Protein 4X3G (pdb70)

Foldseek 3Di:
DPADWADAPLVVQPDPDTHGPVVRVVQNLQDQSNWFFAQPDPPGGDTGHLVCRVVCCVPVVVVAEEDEDQKDKQKAAQPVPPDWDKDWHWYDPPNWIKIWIWTFVDDCTKIFTAIETSDHQVVQQQKKKKKWQDDVVDIDIDIDGHGYSSNHCPVVVVVSVGDMDGPVVQVRRDDPNITMIIMGMDGD/DDWDAAPLVVQPGDDIHDPVCNVVCNLQPQSFWFAQQDPDPPGRDTHHLVCNVVCCVPVVVVAEEDEDLKDKQKAAQPVDDDWDKDWHWYDDPNWIKIWIKIWHPPDPPWIKIFTAIETSDHQVQQQQKKKKKWQDADVDIDIDIDGHHYSSNHCVVCVVVSVGDMDIPVVQVRRDDPSMTIIIMHMDGD/DDDDDDDDPDD/DDDDDDDDDD

B-factor: mean 82.59, std 22.48, range [31.82, 173.92]

Secondary structure (DSSP, 8-state):
--SPEEE-TTTTTT---EEEHHHHHHHHHH-TTSPEEP--------EE-GGGHHHHHHHH-TT--EEESSEEEEEEE-TTSSS--EEEEEEEETTEEEEEEEEEE----EEEEEEEESS-HHHHTTEEEEEEEEETTEEEEEEEPPEETTT-SHHHHHTT-SEEEEHHHHHHHEETTEEEEEEEEEE-/---EE-TTTTTT---EE-HHHHHHHHTT-TTSPEEP-SSSSS---EE-GGGHHHHHHHT-TTS-EEE-SEEEEEE--TT-SSSEEEEEEEEETTEEEEEEEEEEEEETTEEEEEEEEEESS-HHHHTTEEEEEEEE-SSEEEEEEEPPEETTT-SHHHHHTT-SEEEEHHHHHHH-BTTBEEEEEEEEE-/---EEEEPPP-/--EEEEPPB-

CATH classification: 3.30.40.10 (+1 more: 2.60.210.10)

Sequence (399 aa):
ANSVLFPCKYASSGCEITLPHTEKADHEELCEFRPYSCPCPASCKWQGSLDAVMPHLMHQHKSITTLQGEDIVFLATDINLPGAVDWVMMQSCFGFHFMLVLEKQEKYQQFFAIVQLIGTRKQAENFAYRLELNNGHRRRLTWEATPRSIHEGIATAIMMNSDCLVFDTSIAQLFAENNGNLGINVTISMCSVLFPCKYASSGCEITLPHTEKADHEELCEFRPYSCPCPGASCKWQGSLDAVMPHLMHQHKSITTLQGEDIVFLATDINLPGAVDWVMMQSCFGFHFMLVLEKQEKYDGHQQFFAIVQLIGTRKQAENFAYRLELNNGHRRRLTWEATPRSIHEGIATAIMNSDCLVFDTSIAQLFAENGNLGINVTISMCPKPTCMVPPMPKPTCMVPPMP

InterPro domains:
  IPR001841 Zinc finger, RING-type [PS50089] (41-76)
  IPR004162 E3 ubiquitin-protein ligase SINA-like, animal [PTHR45877] (12-281)
  IPR008974 TRAF-like [G3DSA:2.60.210.10] (149-282)
  IPR013010 Zinc finger, SIAH-type [PS51081] (93-153)
  IPR013083 Zinc finger, RING/FYVE/PHD-type [G3DSA:3.30.40.10] (25-91)
  IPR013083 Zinc finger, RING/FYVE/PHD-type [G3DSA:3.30.40.10] (92-148)
  IPR018121 Seven-in-absentia protein, TRAF-like domain [PF03145] (182-278)
  IPR049548 E3 ubiquitin-protein ligase Sina-like, RING finger [PF21362] (41-75)

Nearest PDB structures (foldseek):
  4x3g-assembly1_A  TM=1.005E+00  e=6.622E-41  Homo sapiens
  4i7b-assembly1_A  TM=9.892E-01  e=3.734E-36  Homo sapiens
  4i7d-assembly1_A  TM=9.578E-01  e=7.011E-36  Homo sapiens
  4i7c-assembly1_A  TM=9.727E-01  e=2.204E-35  Homo sapiens
  4ca1-assembly1_A  TM=8.613E-01  e=9.336E-36  Homo sapiens

GO terms:
  GO:0061630 ubiquitin protein ligase activity (F, IDA)
  GO:0006511 ubiquitin-dependent protein catabolic process (P, IDA)
  GO:0008270 zinc ion binding (F, IDA)
  GO:0030877 beta-catenin destruction complex (C, IDA)
  GO:0061630 ubiquitin protein ligase activity (F, EXP)
  GO:0061630 ubiquitin protein ligase activity (F, IMP)
  GO:0043161 proteasome-mediated ubiquitin-dependent protein catabolic process (P, IMP)
  GO:0060070 canonical Wnt signaling pathway (P, IMP)
  GO:0005515 protein binding (F, IPI)
  GO:0005737 cytoplasm (C, TAS)
  GO:0009653 anatomical structure morphogenesis (P, TAS)
  GO:0006915 apoptotic process (P, TAS)
  GO:0007399 nervous system development (P, TAS)
  GO:0007411 axon guidance (P, TAS)
  GO:0004842 ubiquitin-protein transferase activity (F, TAS)
  GO:0005829 cytosol (C, TAS)
  GO:1990000 amyloid fibril formation (P, TAS)
  GO:0042802 identical protein binding (F, IPI)
  GO:0005654 nucleoplasm (C, IDA)
  GO:0043065 positive regulation of apoptotic process (P, IDA)

Organism: Homo sapiens (NCBI:txid9606)

Radius of gyration: 25.72 Å; Cα contacts (8 Å, |Δi|>4): 847; chains: 4; bounding box: 56×86×45 Å

Structure (mmCIF, N/CA/C/O backbone):
data_4X3G
#
_entry.id   4X3G
#
_cell.length_a   41.343
_cell.length_b   88.092
_cell.length_c   59.590
_cell.angle_alpha   90.000
_cell.angle_beta   103.240
_cell.angle_gamma   90.000
#
_symmetry.space_group_name_H-M   'P 1 21 1'
#
loop_
_entity.id
_entity.type
_entity.pdbx_description
1 polymer 'E3 ubiquitin-protein ligase SIAH1'
2 polymer 'Ubiquitin carboxyl-terminal hydrolase 19'
3 non-polymer 'ZINC ION'
4 water water
#
loop_
_atom_site.group_PDB
_atom_site.id
_atom_site.type_symbol
_atom_site.label_atom_id
_atom_site.label_alt_id
_atom_site.label_comp_id
_atom_site.label_asym_id
_atom_site.label_entity_id
_atom_site.label_seq_id
_atom_site.pdbx_PDB_ins_code
_atom_site.Cartn_x
_atom_site.Cartn_y
_atom_site.Cartn_z
_atom_site.occupancy
_atom_site.B_iso_or_equiv
_atom_site.auth_seq_id
_atom_site.auth_comp_id
_atom_site.auth_asym_id
_atom_site.auth_atom_id
_atom_site.pdbx_PDB_model_num
ATOM 1 N N . ALA A 1 2 ? 32.057 22.016 16.460 1.00 109.87 91 ALA A N 1
ATOM 2 C CA . ALA A 1 2 ? 33.152 22.909 16.830 1.00 113.00 91 ALA A CA 1
ATOM 3 C C . ALA A 1 2 ? 34.001 23.269 15.605 1.00 118.15 91 ALA A C 1
ATOM 4 O O . ALA A 1 2 ? 34.461 22.370 14.893 1.00 117.55 91 ALA A O 1
ATOM 6 N N . ASN A 1 3 ? 34.163 24.593 15.340 1.00 115.91 92 ASN A N 1
ATOM 7 C CA . ASN A 1 3 ? 34.914 25.207 14.225 1.00 117.28 92 ASN A CA 1
ATOM 8 C C . ASN A 1 3 ? 34.343 24.856 12.825 1.00 118.39 92 ASN A C 1
ATOM 9 O O . ASN A 1 3 ? 34.726 25.492 11.838 1.00 119.12 92 ASN A O 1
ATOM 11 N N . SER A 1 4 ? 33.420 23.876 12.748 1.00 111.60 93 SER A N 1
ATOM 12 C CA . SER A 1 4 ? 32.780 23.417 11.515 1.00 109.20 93 SER A CA 1
ATOM 13 C C . SER A 1 4 ? 31.647 24.351 11.074 1.00 110.93 93 SER A C 1
ATOM 14 O O . SER A 1 4 ? 30.904 24.869 11.912 1.00 109.60 93 SER A O 1
ATOM 17 N N . VAL A 1 5 ? 31.524 24.546 9.746 1.00 106.95 94 VAL A N 1
ATOM 18 C CA . VAL A 1 5 ? 30.514 25.382 9.083 1.00 105.67 94 VAL A CA 1
ATOM 19 C C . VAL A 1 5 ? 29.129 24.735 9.264 1.00 105.41 94 VAL A C 1
ATOM 20 O O . VAL A 1 5 ? 28.986 23.525 9.062 1.00 103.28 94 VAL A O 1
ATOM 24 N N . LEU A 1 6 ? 28.126 25.541 9.665 1.00 100.52 95 LEU A N 1
ATOM 25 C CA . LEU A 1 6 ? 26.756 25.076 9.896 1.00 97.21 95 LEU A CA 1
ATOM 26 C C . LEU A 1 6 ? 25.883 25.270 8.653 1.00 98.90 95 LEU A C 1
ATOM 27 O O . LEU A 1 6 ? 25.833 26.365 8.087 1.00 100.09 95 LEU A O 1
ATOM 32 N N . PHE A 1 7 ? 25.198 24.193 8.236 1.00 92.00 96 PHE A N 1
ATOM 33 C CA . PHE A 1 7 ? 24.311 24.170 7.073 1.00 90.42 96 PHE A CA 1
ATOM 34 C C . PHE A 1 7 ? 22.842 24.134 7.509 1.00 90.74 96 PHE A C 1
ATOM 35 O O . PHE A 1 7 ? 22.506 23.400 8.445 1.00 88.41 96 PHE A O 1
ATOM 43 N N . PRO A 1 8 ? 21.935 24.873 6.828 1.00 86.67 97 PRO A N 1
ATOM 44 C CA . PRO A 1 8 ? 20.511 24.795 7.205 1.00 84.80 97 PRO A CA 1
ATOM 45 C C . PRO A 1 8 ? 19.893 23.454 6.793 1.00 86.53 97 PRO A C 1
ATOM 46 O O . PRO A 1 8 ? 20.428 22.775 5.913 1.00 86.02 97 PRO A O 1
ATOM 50 N N . CYS A 1 9 ? 18.778 23.069 7.439 1.00 81.65 98 CYS A N 1
ATOM 51 C CA . CYS A 1 9 ? 18.048 21.828 7.161 1.00 79.62 98 CYS A CA 1
ATOM 52 C C . CYS A 1 9 ? 17.443 21.878 5.751 1.00 84.21 98 CYS A C 1
ATOM 53 O O . CYS A 1 9 ? 17.177 22.966 5.241 1.00 85.18 98 CYS A O 1
ATOM 56 N N . LYS A 1 10 ? 17.229 20.701 5.128 1.00 80.09 99 LYS A N 1
ATOM 57 C CA . LYS A 1 10 ? 16.624 20.579 3.793 1.00 80.31 99 LYS A CA 1
ATOM 58 C C . LYS A 1 10 ? 15.193 21.156 3.792 1.00 83.57 99 LYS A C 1
ATOM 59 O O . LYS A 1 10 ? 14.759 21.716 2.785 1.00 84.37 99 LYS A O 1
ATOM 62 N N . TYR A 1 11 ? 14.489 21.047 4.936 1.00 78.43 100 TYR A N 1
ATOM 63 C CA . TYR A 1 11 ? 13.113 21.507 5.111 1.00 77.77 100 TYR A CA 1
ATOM 64 C C . TYR A 1 11 ? 13.040 22.850 5.873 1.00 82.80 100 TYR A C 1
ATOM 65 O O . TYR A 1 11 ? 12.025 23.139 6.512 1.00 81.49 100 TYR A O 1
ATOM 74 N N . ALA A 1 12 ? 14.088 23.698 5.740 1.00 82.02 101 ALA A N 1
ATOM 75 C CA . ALA A 1 12 ? 14.145 25.032 6.357 1.00 84.02 101 ALA A CA 1
ATOM 76 C C . ALA A 1 12 ? 13.120 25.960 5.705 1.00 90.63 101 ALA A C 1
ATOM 77 O O . ALA A 1 12 ? 12.629 26.889 6.351 1.00 91.96 101 ALA A O 1
ATOM 79 N N . SER A 1 13 ? 12.784 25.679 4.430 1.00 87.35 102 SER A N 1
ATOM 80 C CA . SER A 1 13 ? 11.779 26.387 3.640 1.00 88.14 102 SER A CA 1
ATOM 81 C C . SER A 1 13 ? 10.368 26.072 4.163 1.00 90.01 102 SER A C 1
ATOM 82 O O . SER A 1 13 ? 9.463 26.891 4.001 1.00 90.34 102 SER A O 1
ATOM 85 N N . SER A 1 14 ? 10.192 24.887 4.787 1.00 84.44 103 SER A N 1
ATOM 86 C CA . SER A 1 14 ? 8.921 24.423 5.351 1.00 83.02 103 SER A CA 1
ATOM 87 C C . SER A 1 14 ? 8.724 24.877 6.812 1.00 87.39 103 SER A C 1
ATOM 88 O O . SER A 1 14 ? 7.622 24.734 7.345 1.00 86.53 103 SER A O 1
ATOM 91 N N . GLY A 1 15 ? 9.777 25.409 7.439 1.00 85.40 104 GLY A N 1
ATOM 92 C CA . GLY A 1 15 ? 9.711 25.915 8.807 1.00 85.91 104 GLY A CA 1
ATOM 93 C C . GLY A 1 15 ? 10.721 25.398 9.816 1.00 89.74 104 GLY A C 1
ATOM 94 O O . GLY A 1 15 ? 10.597 25.712 11.003 1.00 89.75 104 GLY A O 1
ATOM 95 N N . CYS A 1 16 ? 11.729 24.615 9.379 1.00 86.00 105 CYS A N 1
ATOM 96 C CA . CYS A 1 16 ? 12.751 24.103 10.298 1.00 85.38 105 CYS A CA 1
ATOM 97 C C . CYS A 1 16 ? 13.767 25.199 10.613 1.00 91.89 105 CYS A C 1
ATOM 98 O O . CYS A 1 16 ? 14.397 25.735 9.702 1.00 92.27 105 CYS A O 1
ATOM 101 N N . GLU A 1 17 ? 13.897 25.541 11.907 1.00 90.27 106 GLU A N 1
ATOM 102 C CA . GLU A 1 17 ? 14.786 26.594 12.412 1.00 92.75 106 GLU A CA 1
ATOM 103 C C . GLU A 1 17 ? 16.078 26.000 13.029 1.00 97.40 106 GLU A C 1
ATOM 104 O O . GLU A 1 17 ? 16.657 26.588 13.950 1.00 98.73 106 GLU A O 1
ATOM 110 N N . ILE A 1 18 ? 16.538 24.850 12.497 1.00 92.55 107 ILE A N 1
ATOM 111 C CA . ILE A 1 18 ? 17.735 24.162 12.982 1.00 92.42 107 ILE A CA 1
ATOM 112 C C . ILE A 1 18 ? 18.835 24.198 11.906 1.00 97.17 107 ILE A C 1
ATOM 113 O O . ILE A 1 18 ? 18.578 23.880 10.742 1.00 95.79 107 ILE A O 1
ATOM 118 N N . THR A 1 19 ? 20.057 24.597 12.312 1.00 95.65 108 THR A N 1
ATOM 119 C CA . THR A 1 19 ? 21.242 24.667 11.454 1.00 96.74 108 THR A CA 1
ATOM 120 C C . THR A 1 19 ? 22.304 23.695 12.024 1.00 100.53 108 THR A C 1
ATOM 121 O O . THR A 1 19 ? 22.639 23.773 13.207 1.00 100.71 108 THR A O 1
ATOM 125 N N . LEU A 1 20 ? 22.776 22.744 11.190 1.00 96.61 109 LEU A N 1
ATOM 126 C CA . LEU A 1 20 ? 23.719 21.693 11.595 1.00 96.54 109 LEU A CA 1
ATOM 127 C C . LEU A 1 20 ? 24.917 21.530 10.636 1.00 102.30 109 LEU A C 1
ATOM 128 O O . LEU A 1 20 ? 24.766 21.837 9.455 1.00 101.94 109 LEU A O 1
ATOM 133 N N . PRO A 1 21 ? 26.087 20.980 11.082 1.00 100.70 110 PRO A N 1
ATOM 134 C CA . PRO A 1 21 ? 27.211 20.781 10.140 1.00 102.26 110 PRO A CA 1
ATOM 135 C C . PRO A 1 21 ? 26.939 19.638 9.154 1.00 105.10 110 PRO A C 1
ATOM 136 O O . PRO A 1 21 ? 26.046 18.824 9.398 1.00 102.36 110 PRO A O 1
ATOM 140 N N . HIS A 1 22 ? 27.713 19.583 8.043 1.00 103.41 111 HIS A N 1
ATOM 141 C CA . HIS A 1 22 ? 27.581 18.620 6.937 1.00 102.79 111 HIS A CA 1
ATOM 142 C C . HIS A 1 22 ? 27.375 17.154 7.375 1.00 105.21 111 HIS A C 1
ATOM 143 O O . HIS A 1 22 ? 26.555 16.465 6.763 1.00 103.18 111 HIS A O 1
ATOM 150 N N . THR A 1 23 ? 28.090 16.692 8.425 1.00 102.40 112 THR A N 1
ATOM 151 C CA . THR A 1 23 ? 28.014 15.311 8.925 1.00 101.20 112 THR A CA 1
ATOM 152 C C . THR A 1 23 ? 26.682 15.028 9.656 1.00 102.97 112 THR A C 1
ATOM 153 O O . THR A 1 23 ? 26.015 14.040 9.334 1.00 101.01 112 THR A O 1
ATOM 157 N N . GLU A 1 24 ? 26.314 15.877 10.637 1.00 99.60 113 GLU A N 1
ATOM 158 C CA . GLU A 1 24 ? 25.108 15.742 11.464 1.00 97.54 113 GLU A CA 1
ATOM 159 C C . GLU A 1 24 ? 23.803 16.039 10.694 1.00 99.17 113 GLU A C 1
ATOM 160 O O . GLU A 1 24 ? 22.729 15.636 11.150 1.00 96.79 113 GLU A O 1
ATOM 166 N N . LYS A 1 25 ? 23.905 16.743 9.544 1.00 96.27 114 LYS A N 1
ATOM 167 C CA . LYS A 1 25 ? 22.811 17.178 8.667 1.00 95.01 114 LYS A CA 1
ATOM 168 C C . LYS A 1 25 ? 21.909 16.018 8.196 1.00 97.99 114 LYS A C 1
ATOM 169 O O . LYS A 1 25 ? 20.686 16.146 8.264 1.00 96.63 114 LYS A O 1
ATOM 175 N N . ALA A 1 26 ? 22.507 14.908 7.723 1.00 95.00 115 ALA A N 1
ATOM 176 C CA . ALA A 1 26 ? 21.793 13.741 7.199 1.00 93.65 115 ALA A CA 1
ATOM 177 C C . ALA A 1 26 ? 20.951 13.016 8.262 1.00 96.66 115 ALA A C 1
ATOM 178 O O . ALA A 1 26 ? 19.805 12.656 7.976 1.00 94.62 115 ALA A O 1
ATOM 180 N N . ASP A 1 27 ? 21.511 12.811 9.475 1.00 94.27 116 ASP A N 1
ATOM 181 C CA . ASP A 1 27 ? 20.862 12.109 10.590 1.00 92.86 116 ASP A CA 1
ATOM 182 C C . ASP A 1 27 ? 19.603 12.822 11.105 1.00 95.56 116 ASP A C 1
ATOM 183 O O . ASP A 1 27 ? 18.671 12.145 11.548 1.00 93.89 116 ASP A O 1
ATOM 188 N N . HIS A 1 28 ? 19.580 14.172 11.058 1.00 92.48 117 HIS A N 1
ATOM 189 C CA . HIS A 1 28 ? 18.442 14.966 11.527 1.00 91.47 117 HIS A CA 1
ATOM 190 C C . HIS A 1 28 ? 17.306 15.003 10.500 1.00 93.37 117 HIS A C 1
ATOM 191 O O . HIS A 1 28 ? 16.151 14.811 10.877 1.00 91.36 117 HIS A O 1
ATOM 198 N N . GLU A 1 29 ? 17.637 15.253 9.215 1.00 90.35 118 GLU A N 1
ATOM 199 C CA . GLU A 1 29 ? 16.695 15.356 8.090 1.00 89.56 118 GLU A CA 1
ATOM 200 C C . GLU A 1 29 ? 15.772 14.125 7.962 1.00 92.09 118 GLU A C 1
ATOM 201 O O . GLU A 1 29 ? 14.682 14.237 7.399 1.00 90.98 118 GLU A O 1
ATOM 207 N N . GLU A 1 30 ? 16.198 12.974 8.506 1.00 88.59 119 GLU A N 1
ATOM 208 C CA . GLU A 1 30 ? 15.428 11.732 8.511 1.00 87.37 119 GLU A CA 1
ATOM 209 C C . GLU A 1 30 ? 14.377 11.782 9.631 1.00 89.26 119 GLU A C 1
ATOM 210 O O . GLU A 1 30 ? 13.245 11.343 9.426 1.00 87.73 119 GLU A O 1
ATOM 216 N N . LEU A 1 31 ? 14.762 12.318 10.809 1.00 85.83 120 LEU A N 1
ATOM 217 C CA . LEU A 1 31 ? 13.921 12.436 12.007 1.00 84.63 120 LEU A CA 1
ATOM 218 C C . LEU A 1 31 ? 13.255 13.825 12.140 1.00 87.96 120 LEU A C 1
ATOM 219 O O . LEU A 1 31 ? 12.591 14.088 13.150 1.00 87.48 120 LEU A O 1
ATOM 224 N N . CYS A 1 32 ? 13.412 14.694 11.115 1.00 84.28 121 CYS A N 1
ATOM 225 C CA . CYS A 1 32 ? 12.883 16.063 11.083 1.00 84.34 121 CYS A CA 1
ATOM 226 C C . CYS A 1 32 ? 11.351 16.075 11.053 1.00 86.32 121 CYS A C 1
ATOM 227 O O . CYS A 1 32 ? 10.743 15.317 10.298 1.00 85.27 121 CYS A O 1
ATOM 230 N N . GLU A 1 33 ? 10.741 16.945 11.877 1.00 82.13 122 GLU A N 1
ATOM 231 C CA . GLU A 1 33 ? 9.287 17.095 11.985 1.00 81.20 122 GLU A CA 1
ATOM 232 C C . GLU A 1 33 ? 8.694 17.864 10.790 1.00 84.13 122 GLU A C 1
ATOM 233 O O . GLU A 1 33 ? 7.493 17.754 10.531 1.00 82.88 122 GLU A O 1
ATOM 239 N N . PHE A 1 34 ? 9.533 18.638 10.071 1.00 80.93 123 PHE A N 1
ATOM 240 C CA . PHE A 1 34 ? 9.120 19.455 8.927 1.00 81.31 123 PHE A CA 1
ATOM 241 C C . PHE A 1 34 ? 9.253 18.708 7.591 1.00 83.26 123 PHE A C 1
ATOM 242 O O . PHE A 1 34 ? 8.980 19.283 6.536 1.00 83.49 123 PHE A O 1
ATOM 250 N N . ARG A 1 35 ? 9.624 17.416 7.650 1.00 78.24 124 ARG A N 1
ATOM 251 C CA . ARG A 1 35 ? 9.770 16.530 6.495 1.00 77.76 124 ARG A CA 1
ATOM 252 C C . ARG A 1 35 ? 8.366 16.193 5.948 1.00 81.78 124 ARG A C 1
ATOM 253 O O . ARG A 1 35 ? 7.474 15.885 6.746 1.00 80.60 124 ARG A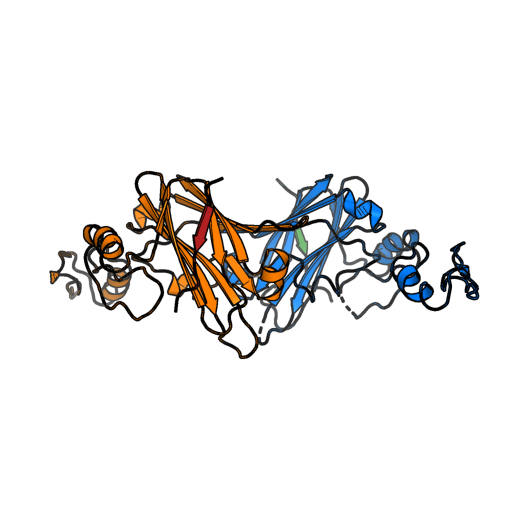 O 1
ATOM 261 N N . PRO A 1 36 ? 8.136 16.265 4.610 1.00 79.40 125 PRO A N 1
ATOM 262 C CA . PRO A 1 36 ? 6.793 15.965 4.082 1.00 78.92 125 PRO A CA 1
ATOM 263 C C . PRO A 1 36 ? 6.385 14.505 4.267 1.00 79.98 125 PRO A C 1
ATOM 264 O O . PRO A 1 36 ? 7.208 13.595 4.131 1.00 78.85 125 PRO A O 1
ATOM 268 N N . TYR A 1 37 ? 5.101 14.300 4.599 1.00 75.17 126 TYR A N 1
ATOM 269 C CA . TYR A 1 37 ? 4.488 12.991 4.810 1.00 73.35 126 TYR A CA 1
ATOM 270 C C . TYR A 1 37 ? 4.109 12.390 3.455 1.00 79.50 126 TYR A C 1
ATOM 271 O O . TYR A 1 37 ? 3.483 13.065 2.636 1.00 80.11 126 TYR A O 1
ATOM 280 N N . SER A 1 38 ? 4.512 11.133 3.211 1.00 76.98 127 SER A N 1
ATOM 281 C CA . SER A 1 38 ? 4.190 10.420 1.974 1.00 78.34 127 SER A CA 1
ATOM 282 C C . SER A 1 38 ? 2.791 9.783 2.105 1.00 83.37 127 SER A C 1
ATOM 283 O O . SER A 1 38 ? 2.226 9.776 3.206 1.00 82.01 127 SER A O 1
ATOM 286 N N . CYS A 1 39 ? 2.223 9.270 0.991 1.00 81.63 128 CYS A N 1
ATOM 287 C CA . CYS A 1 39 ? 0.909 8.624 1.027 1.00 81.58 128 CYS A CA 1
ATOM 288 C C . CYS A 1 39 ? 0.998 7.324 1.846 1.00 82.87 128 CYS A C 1
ATOM 289 O O . CYS A 1 39 ? 1.871 6.495 1.572 1.00 81.71 128 CYS A O 1
ATOM 292 N N . PRO A 1 40 ? 0.139 7.151 2.881 1.00 78.32 129 PRO A N 1
ATOM 293 C CA . PRO A 1 40 ? 0.239 5.945 3.720 1.00 76.82 129 PRO A CA 1
ATOM 294 C C . PRO A 1 40 ? -0.319 4.671 3.075 1.00 82.55 129 PRO A C 1
ATOM 295 O O . PRO A 1 40 ? -0.076 3.588 3.609 1.00 81.23 129 PRO A O 1
ATOM 299 N N . CYS A 1 41 ? -1.047 4.788 1.940 1.00 82.02 130 CYS A N 1
ATOM 300 C CA . CYS A 1 41 ? -1.649 3.657 1.227 1.00 83.48 130 CYS A CA 1
ATOM 301 C C . CYS A 1 41 ? -0.588 2.670 0.723 1.00 88.97 130 CYS A C 1
ATOM 302 O O . CYS A 1 41 ? 0.383 3.100 0.091 1.00 89.52 130 CYS A O 1
ATOM 305 N N . PRO A 1 42 ? -0.770 1.346 0.968 1.00 85.87 131 PRO A N 1
ATOM 306 C CA . PRO A 1 42 ? 0.234 0.363 0.511 1.00 90.73 131 PRO A CA 1
ATOM 307 C C . PRO A 1 42 ? 0.293 0.200 -1.013 1.00 128.41 131 PRO A C 1
ATOM 308 O O . PRO A 1 42 ? -0.532 0.743 -1.746 1.00 93.55 131 PRO A O 1
ATOM 312 N N . ALA A 1 44 ? 2.566 1.389 -4.013 1.00 96.09 133 ALA A N 1
ATOM 313 C CA . ALA A 1 44 ? 3.492 1.890 -5.029 1.00 97.67 133 ALA A CA 1
ATOM 314 C C . ALA A 1 44 ? 2.766 2.650 -6.157 1.00 103.10 133 ALA A C 1
ATOM 315 O O . ALA A 1 44 ? 3.415 3.383 -6.911 1.00 104.39 133 ALA A O 1
ATOM 317 N N . SER A 1 45 ? 1.428 2.479 -6.264 1.00 98.92 134 SER A N 1
ATOM 318 C CA . SER A 1 45 ? 0.579 3.126 -7.273 1.00 100.45 134 SER A CA 1
ATOM 319 C C . SER A 1 45 ? 0.478 4.646 -7.050 1.00 102.66 134 SER A C 1
ATOM 320 O O . SER A 1 45 ? 0.567 5.406 -8.017 1.00 104.32 134 SER A O 1
ATOM 323 N N . CYS A 1 46 ? 0.304 5.083 -5.782 1.00 95.79 135 CYS A N 1
ATOM 324 C CA . CYS A 1 46 ? 0.217 6.500 -5.413 1.00 94.43 135 CYS A CA 1
ATOM 325 C C . CYS A 1 46 ? 1.576 6.998 -4.908 1.00 94.67 135 CYS A C 1
ATOM 326 O O . CYS A 1 46 ? 2.190 6.351 -4.054 1.00 91.98 135 CYS A O 1
ATOM 329 N N . LYS A 1 47 ? 2.046 8.140 -5.450 1.00 90.97 136 LYS A N 1
ATOM 330 C CA . LYS A 1 47 ? 3.338 8.746 -5.090 1.00 89.24 136 LYS A CA 1
ATOM 331 C C . LYS A 1 47 ? 3.140 10.176 -4.524 1.00 90.48 136 LYS A C 1
ATOM 332 O O . LYS A 1 47 ? 4.032 11.025 -4.645 1.00 91.11 136 LYS A O 1
ATOM 337 N N . TRP A 1 48 ? 1.974 10.430 -3.902 1.00 83.84 137 TRP A N 1
ATOM 338 C CA . TRP A 1 48 ? 1.621 11.722 -3.310 1.00 82.65 137 TRP A CA 1
ATOM 339 C C . TRP A 1 48 ? 2.443 12.005 -2.044 1.00 83.66 137 TRP A C 1
ATOM 340 O O . TRP A 1 48 ? 2.777 11.087 -1.293 1.00 81.18 137 TRP A O 1
ATOM 351 N N . GLN A 1 49 ? 2.716 13.299 -1.805 1.00 80.58 138 GLN A N 1
ATOM 352 C CA . GLN A 1 49 ? 3.409 13.848 -0.640 1.00 79.00 138 GLN A CA 1
ATOM 353 C C . GLN A 1 49 ? 2.751 15.178 -0.227 1.00 83.36 138 GLN A C 1
ATOM 354 O O . GLN A 1 49 ? 2.115 15.839 -1.051 1.00 84.45 138 GLN A O 1
ATOM 360 N N . GLY A 1 50 ? 2.909 15.537 1.042 1.00 79.49 139 GLY A N 1
ATOM 361 C CA . GLY A 1 50 ? 2.371 16.759 1.633 1.00 80.25 139 GLY A CA 1
ATOM 362 C C . GLY A 1 50 ? 2.491 16.769 3.143 1.00 83.45 139 GLY A C 1
ATOM 363 O O . GLY A 1 50 ? 3.113 15.874 3.718 1.00 81.28 139 GLY A O 1
ATOM 364 N N . SER A 1 51 ? 1.895 17.774 3.803 1.00 81.67 140 SER A N 1
ATOM 365 C CA . SER A 1 51 ? 1.921 17.905 5.262 1.00 81.25 140 SER A CA 1
ATOM 366 C C . SER A 1 51 ? 0.986 16.872 5.920 1.00 85.18 140 SER A C 1
ATOM 367 O O . SER A 1 51 ? 0.168 16.267 5.223 1.00 85.79 140 SER A O 1
ATOM 370 N N . LEU A 1 52 ? 1.110 16.670 7.256 1.00 80.50 141 LEU A N 1
ATOM 371 C CA . LEU A 1 52 ? 0.281 15.733 8.035 1.00 79.25 141 LEU A CA 1
ATOM 372 C C . LEU A 1 52 ? -1.200 16.161 8.029 1.00 84.37 141 LEU A C 1
ATOM 373 O O . LEU A 1 52 ? -2.083 15.303 7.949 1.00 83.71 141 LEU A O 1
ATOM 378 N N . ASP A 1 53 ? -1.459 17.484 8.077 1.00 82.23 142 ASP A N 1
ATOM 379 C CA . ASP A 1 53 ? -2.801 18.085 8.060 1.00 83.26 142 ASP A CA 1
ATOM 380 C C . ASP A 1 53 ? -3.528 17.816 6.728 1.00 86.10 142 ASP A C 1
ATOM 381 O O . ASP A 1 53 ? -4.756 17.909 6.670 1.00 86.54 142 ASP A O 1
ATOM 386 N N . ALA A 1 54 ? -2.767 17.473 5.675 1.00 81.14 143 ALA A N 1
ATOM 387 C CA . ALA A 1 54 ? -3.283 17.187 4.339 1.00 81.45 143 ALA A CA 1
ATOM 388 C C . ALA A 1 54 ? -3.415 15.676 4.064 1.00 82.04 143 ALA A C 1
ATOM 389 O O . ALA A 1 54 ? -3.790 15.304 2.952 1.00 82.84 143 ALA A O 1
ATOM 391 N N . VAL A 1 55 ? -3.144 14.816 5.069 1.00 74.75 144 VAL A N 1
ATOM 392 C CA . VAL A 1 55 ? -3.211 13.358 4.917 1.00 72.51 144 VAL A CA 1
ATOM 393 C C . VAL A 1 55 ? -4.678 12.890 4.883 1.00 76.60 144 VAL A C 1
ATOM 394 O O . VAL A 1 55 ? -5.066 12.241 3.911 1.00 76.93 144 VAL A O 1
ATOM 398 N N . MET A 1 56 ? -5.486 13.219 5.913 1.00 73.10 145 MET A N 1
ATOM 399 C CA . MET A 1 56 ? -6.895 12.814 5.948 1.00 73.64 145 MET A CA 1
ATOM 400 C C . MET A 1 56 ? -7.674 13.340 4.719 1.00 79.87 145 MET A C 1
ATOM 401 O O . MET A 1 56 ? -8.313 12.503 4.075 1.00 80.02 145 MET A O 1
ATOM 406 N N . PRO A 1 57 ? -7.582 14.638 4.290 1.00 77.71 146 PRO A N 1
ATOM 407 C CA . PRO A 1 57 ? -8.304 15.051 3.072 1.00 79.10 146 PRO A CA 1
ATOM 408 C C . PRO A 1 57 ? -7.854 14.288 1.821 1.00 81.82 146 PRO A C 1
ATOM 409 O O . PRO A 1 57 ? -8.705 13.963 0.998 1.00 83.17 146 PRO A O 1
ATOM 413 N N . HIS A 1 58 ? -6.540 13.974 1.696 1.00 75.89 147 HIS A N 1
ATOM 414 C CA . HIS A 1 58 ? -5.972 13.233 0.558 1.00 75.52 147 HIS A CA 1
ATOM 415 C C . HIS A 1 58 ? -6.594 11.833 0.439 1.00 79.48 147 HIS A C 1
ATOM 416 O O . HIS A 1 58 ? -6.934 11.413 -0.667 1.00 80.33 147 HIS A O 1
ATOM 423 N N . LEU A 1 59 ? -6.762 11.134 1.578 1.00 74.89 148 LEU A N 1
ATOM 424 C CA . LEU A 1 59 ? -7.350 9.795 1.633 1.00 74.33 148 LEU A CA 1
ATOM 425 C C . LEU A 1 59 ? -8.844 9.832 1.317 1.00 81.29 148 LEU A C 1
ATOM 426 O O . LEU A 1 59 ? -9.347 8.913 0.677 1.00 81.11 148 LEU A O 1
ATOM 431 N N . MET A 1 60 ? -9.544 10.898 1.749 1.00 80.53 149 MET A N 1
ATOM 432 C CA . MET A 1 60 ? -10.978 11.089 1.520 1.00 83.36 149 MET A CA 1
ATOM 433 C C . MET A 1 60 ? -11.297 11.334 0.047 1.00 90.27 149 MET A C 1
ATOM 434 O O . MET A 1 60 ? -12.377 10.953 -0.412 1.00 91.61 149 MET A O 1
ATOM 439 N N . HIS A 1 61 ? -10.369 11.986 -0.680 1.00 87.68 150 HIS A N 1
ATOM 440 C CA . HIS A 1 61 ? -10.544 12.357 -2.083 1.00 90.41 150 HIS A CA 1
ATOM 441 C C . HIS A 1 61 ? -9.958 11.343 -3.072 1.00 93.23 150 HIS A C 1
ATOM 442 O O . HIS A 1 61 ? -10.670 10.932 -3.990 1.00 94.44 150 HIS A O 1
ATOM 449 N N . GLN A 1 62 ? -8.667 10.965 -2.909 1.00 87.03 151 GLN A N 1
ATOM 450 C CA . GLN A 1 62 ? -7.961 10.085 -3.853 1.00 86.79 151 GLN A CA 1
ATOM 451 C C . GLN A 1 62 ? -8.111 8.585 -3.571 1.00 89.77 151 GLN A C 1
ATOM 452 O O . GLN A 1 62 ? -7.756 7.775 -4.434 1.00 90.12 151 GLN A O 1
ATOM 458 N N . HIS A 1 63 ? -8.616 8.214 -2.381 1.00 84.95 152 HIS A N 1
ATOM 459 C CA . HIS A 1 63 ? -8.788 6.814 -1.967 1.00 83.73 152 HIS A CA 1
ATOM 460 C C . HIS A 1 63 ? -10.142 6.640 -1.256 1.00 88.41 152 HIS A C 1
ATOM 461 O O . HIS A 1 63 ? -10.195 6.171 -0.116 1.00 86.48 152 HIS A O 1
ATOM 468 N N . LYS A 1 64 ? -11.234 7.031 -1.943 1.00 87.51 153 LYS A N 1
ATOM 469 C CA . LYS A 1 64 ? -12.618 6.980 -1.454 1.00 88.12 153 LYS A CA 1
ATOM 470 C C . LYS A 1 64 ? -13.073 5.561 -1.061 1.00 90.58 153 LYS A C 1
ATOM 471 O O . LYS A 1 64 ? -13.940 5.420 -0.199 1.00 89.83 153 LYS A O 1
ATOM 473 N N . SER A 1 65 ? -12.485 4.524 -1.695 1.00 86.55 154 SER A N 1
ATOM 474 C CA . SER A 1 65 ? -12.784 3.106 -1.474 1.00 85.58 154 SER A CA 1
ATOM 475 C C . SER A 1 65 ? -12.354 2.609 -0.070 1.00 86.24 154 SER A C 1
ATOM 476 O O . SER A 1 65 ? -12.850 1.571 0.378 1.00 84.61 154 SER A O 1
ATOM 479 N N . ILE A 1 66 ? -11.455 3.347 0.622 1.00 81.45 155 ILE A N 1
ATOM 480 C CA . ILE A 1 66 ? -11.008 2.992 1.975 1.00 78.91 155 ILE A CA 1
ATOM 481 C C . ILE A 1 66 ? -12.102 3.412 2.964 1.00 83.86 155 ILE A C 1
ATOM 482 O O . ILE A 1 66 ? -12.460 4.592 3.032 1.00 84.60 155 ILE A O 1
ATOM 487 N N . THR A 1 67 ? -12.637 2.430 3.710 1.00 79.71 156 THR A N 1
ATOM 488 C CA . THR A 1 67 ? -13.714 2.640 4.676 1.00 79.79 156 THR A CA 1
ATOM 489 C C . THR A 1 67 ? -13.147 2.827 6.083 1.00 80.75 156 THR A C 1
ATOM 490 O O . THR A 1 67 ? -12.088 2.277 6.404 1.00 78.36 156 THR A O 1
ATOM 494 N N . THR A 1 68 ? -13.856 3.611 6.918 1.00 76.99 157 THR A N 1
ATOM 495 C CA . THR A 1 68 ? -13.448 3.892 8.292 1.00 74.97 157 THR A CA 1
ATOM 496 C C . THR A 1 68 ? -14.479 3.324 9.267 1.00 78.74 157 THR A C 1
ATOM 497 O O . THR A 1 68 ? -15.678 3.610 9.152 1.00 80.40 157 THR A O 1
ATOM 501 N N . LEU A 1 69 ? -13.997 2.510 10.221 1.00 72.76 158 LEU A N 1
ATOM 502 C CA . LEU A 1 69 ? -14.818 1.905 11.262 1.00 72.75 158 LEU A CA 1
ATOM 503 C C . LEU A 1 69 ? -14.582 2.616 12.585 1.00 75.58 158 LEU A C 1
ATOM 504 O O . LEU A 1 69 ? -13.436 2.934 12.916 1.00 73.27 158 LEU A O 1
ATOM 509 N N . GLN A 1 70 ? -15.664 2.851 13.344 1.00 73.88 159 GLN A N 1
ATOM 510 C CA . GLN A 1 70 ? -15.604 3.483 14.663 1.00 73.86 159 GLN A CA 1
ATOM 511 C C . GLN A 1 70 ? -15.509 2.396 15.733 1.00 76.42 159 GLN A C 1
ATOM 512 O O . GLN A 1 70 ? -16.316 1.462 15.738 1.00 76.81 159 GLN A O 1
ATOM 518 N N . GLY A 1 71 ? -14.523 2.522 16.616 1.00 71.28 160 GLY A N 1
ATOM 519 C CA . GLY A 1 71 ? -14.309 1.575 17.704 1.00 70.47 160 GLY A CA 1
ATOM 520 C C . GLY A 1 71 ? -12.862 1.185 17.915 1.00 72.53 160 GLY A C 1
ATOM 521 O O . GLY A 1 71 ? -12.106 1.040 16.948 1.00 71.03 160 GLY A O 1
ATOM 522 N N . GLU A 1 72 ? -12.471 1.007 19.192 1.00 68.96 161 GLU A N 1
ATOM 523 C CA . GLU A 1 72 ? -11.109 0.623 19.578 1.00 66.91 161 GLU A CA 1
ATOM 524 C C . GLU A 1 72 ? -10.880 -0.880 19.361 1.00 69.53 161 GLU A C 1
ATOM 525 O O . GLU A 1 72 ? -9.735 -1.294 19.185 1.00 67.55 161 GLU A O 1
ATOM 531 N N . ASP A 1 73 ? -11.964 -1.680 19.329 1.00 67.12 162 ASP A N 1
ATOM 532 C CA . ASP A 1 73 ? -11.896 -3.121 19.084 1.00 66.13 162 ASP A CA 1
ATOM 533 C C . ASP A 1 73 ? -12.837 -3.485 17.924 1.00 69.17 162 ASP A C 1
ATOM 534 O O . ASP A 1 73 ? -14.066 -3.469 18.082 1.00 69.77 162 ASP A O 1
ATOM 539 N N . ILE A 1 74 ? -12.247 -3.751 16.737 1.00 63.48 163 ILE A N 1
ATOM 540 C CA . ILE A 1 74 ? -12.990 -4.075 15.508 1.00 63.58 163 ILE A CA 1
ATOM 541 C C . ILE A 1 74 ? -12.515 -5.413 14.898 1.00 67.64 163 ILE A C 1
ATOM 542 O O . ILE A 1 74 ? -11.582 -6.037 15.410 1.00 65.22 163 ILE A O 1
ATOM 547 N N . VAL A 1 75 ? -13.155 -5.826 13.781 1.00 66.39 164 VAL A N 1
ATOM 548 C CA . VAL A 1 75 ? -12.819 -7.037 13.030 1.00 66.32 164 VAL A CA 1
ATOM 549 C C . VAL A 1 75 ? -12.515 -6.641 11.583 1.00 71.11 164 VAL A C 1
ATOM 550 O O . VAL A 1 75 ? -13.378 -6.089 10.893 1.00 71.53 164 VAL A O 1
ATOM 554 N N . PHE A 1 76 ? -11.272 -6.906 11.146 1.00 67.63 165 PHE A N 1
ATOM 555 C CA . PHE A 1 76 ? -10.782 -6.646 9.795 1.00 67.86 165 PHE A CA 1
ATOM 556 C C . PHE A 1 76 ? -10.950 -7.973 9.040 1.00 71.55 165 PHE A C 1
ATOM 557 O O . PHE A 1 76 ? -10.112 -8.871 9.161 1.00 70.12 165 PHE A O 1
ATOM 565 N N . LEU A 1 77 ? -12.065 -8.112 8.304 1.00 69.07 166 LEU A N 1
ATOM 566 C CA . LEU A 1 77 ? -12.347 -9.327 7.543 1.00 69.35 166 LEU A CA 1
ATOM 567 C C . LEU A 1 77 ? -11.869 -9.134 6.095 1.00 72.00 166 LEU A C 1
ATOM 568 O O . LEU A 1 77 ? -12.585 -8.566 5.268 1.00 72.93 166 LEU A O 1
ATOM 573 N N . ALA A 1 78 ? -10.622 -9.563 5.821 1.00 66.38 167 ALA A N 1
ATOM 574 C CA . ALA A 1 78 ? -9.993 -9.462 4.504 1.00 66.31 167 ALA A CA 1
ATOM 575 C C . ALA A 1 78 ? -10.498 -10.606 3.620 1.00 70.88 167 ALA A C 1
ATOM 576 O O . ALA A 1 78 ? -10.266 -11.780 3.917 1.00 69.85 167 ALA A O 1
ATOM 578 N N . THR A 1 79 ? -11.240 -10.255 2.563 1.00 69.44 168 THR A N 1
ATOM 579 C CA . THR A 1 79 ? -11.871 -11.225 1.668 1.00 71.36 168 THR A CA 1
ATOM 580 C C . THR A 1 79 ? -10.964 -11.611 0.505 1.00 75.88 168 THR A C 1
ATOM 581 O O . THR A 1 79 ? -10.164 -10.792 0.051 1.00 74.76 168 THR A O 1
ATOM 585 N N . ASP A 1 80 ? -11.117 -12.868 0.023 1.00 74.75 169 ASP A N 1
ATOM 586 C CA . ASP A 1 80 ? -10.384 -13.502 -1.087 1.00 76.76 169 ASP A CA 1
ATOM 587 C C . ASP A 1 80 ? -8.874 -13.528 -0.810 1.00 79.99 169 ASP A C 1
ATOM 588 O O . ASP A 1 80 ? -8.092 -12.925 -1.547 1.00 79.48 169 ASP A O 1
ATOM 593 N N . ILE A 1 81 ? -8.475 -14.226 0.266 1.00 76.42 170 ILE A N 1
ATOM 594 C CA . ILE A 1 81 ? -7.070 -14.333 0.675 1.00 75.35 170 ILE A CA 1
ATOM 595 C C . ILE A 1 81 ? -6.309 -15.357 -0.200 1.00 82.15 170 ILE A C 1
ATOM 596 O O . ILE A 1 81 ? -5.084 -15.284 -0.284 1.00 81.16 170 ILE A O 1
ATOM 601 N N . ASN A 1 82 ? -7.036 -16.282 -0.858 1.00 81.99 171 ASN A N 1
ATOM 602 C CA . ASN A 1 82 ? -6.473 -17.311 -1.741 1.00 84.37 171 ASN A CA 1
ATOM 603 C C . ASN A 1 82 ? -6.383 -16.833 -3.204 1.00 91.27 171 ASN A C 1
ATOM 604 O O . ASN A 1 82 ? -5.858 -17.565 -4.048 1.00 92.90 171 ASN A O 1
ATOM 609 N N . LEU A 1 83 ? -6.881 -15.607 -3.493 1.00 88.75 172 LEU A N 1
ATOM 610 C CA . LEU A 1 83 ? -6.906 -14.979 -4.823 1.00 91.79 172 LEU A CA 1
ATOM 611 C C . LEU A 1 83 ? -5.514 -14.992 -5.485 1.00 97.97 172 LEU A C 1
ATOM 612 O O . LEU A 1 83 ? -4.530 -14.698 -4.802 1.00 95.83 172 LEU A O 1
ATOM 617 N N . PRO A 1 84 ? -5.402 -15.365 -6.787 1.00 98.62 173 PRO A N 1
ATOM 618 C CA . PRO A 1 84 ? -4.070 -15.445 -7.421 1.00 99.76 173 PRO A CA 1
ATOM 619 C C . PRO A 1 84 ? -3.312 -14.115 -7.472 1.00 103.21 173 PRO A C 1
ATOM 620 O O . PRO A 1 84 ? -3.865 -13.088 -7.878 1.00 103.12 173 PRO A O 1
ATOM 624 N N . GLY A 1 85 ? -2.052 -14.164 -7.037 1.00 98.74 174 GLY A N 1
ATOM 625 C CA . GLY A 1 85 ? -1.144 -13.023 -7.027 1.00 97.39 174 GLY A CA 1
ATOM 626 C C . GLY A 1 85 ? -0.954 -12.349 -5.685 1.00 97.68 174 GLY A C 1
ATOM 627 O O . GLY A 1 85 ? -1.607 -12.707 -4.698 1.00 95.92 174 GLY A O 1
ATOM 628 N N . ALA A 1 86 ? -0.048 -11.353 -5.657 1.00 92.54 175 ALA A N 1
ATOM 629 C CA . ALA A 1 86 ? 0.298 -10.552 -4.483 1.00 88.69 175 ALA A CA 1
ATOM 630 C C . ALA A 1 86 ? -0.673 -9.368 -4.359 1.00 90.22 175 ALA A C 1
ATOM 631 O O . ALA A 1 86 ? -0.682 -8.494 -5.229 1.00 91.28 175 ALA A O 1
ATOM 633 N N . VAL A 1 87 ? -1.509 -9.351 -3.298 1.00 83.51 176 VAL A N 1
ATOM 634 C CA . VAL A 1 87 ? -2.504 -8.284 -3.117 1.00 82.23 176 VAL A CA 1
ATOM 635 C C . VAL A 1 87 ? -2.342 -7.526 -1.778 1.00 80.58 176 VAL A C 1
ATOM 636 O O . VAL A 1 87 ? -1.493 -7.866 -0.951 1.00 78.18 176 VAL A O 1
ATOM 640 N N . ASP A 1 88 ? -3.146 -6.459 -1.609 1.00 75.26 177 ASP A N 1
ATOM 641 C CA . ASP A 1 88 ? -3.162 -5.594 -0.435 1.00 72.06 177 ASP A CA 1
ATOM 642 C C . ASP A 1 88 ? -4.588 -5.338 0.025 1.00 73.64 177 ASP A C 1
ATOM 643 O O . ASP A 1 88 ? -5.498 -5.236 -0.796 1.00 74.59 177 ASP A O 1
ATOM 648 N N . TRP A 1 89 ? -4.767 -5.236 1.347 1.00 67.43 178 TRP A N 1
ATOM 649 C CA . TRP A 1 89 ? -6.030 -4.945 2.020 1.00 66.47 178 TRP A CA 1
ATOM 650 C C . TRP A 1 89 ? -5.770 -3.780 2.959 1.00 70.05 178 TRP A C 1
ATOM 651 O O . TRP A 1 89 ? -4.804 -3.815 3.723 1.00 68.42 178 TRP A O 1
ATOM 662 N N . VAL A 1 90 ? -6.604 -2.736 2.881 1.00 68.15 179 VAL A N 1
ATOM 663 C CA . VAL A 1 90 ? -6.453 -1.544 3.712 1.00 67.09 179 VAL A CA 1
ATOM 664 C C . VAL A 1 90 ? -7.831 -0.980 4.135 1.00 71.76 179 VAL A C 1
ATOM 665 O O . VAL A 1 90 ? -8.805 -1.038 3.380 1.00 73.04 179 VAL A O 1
ATOM 669 N N . MET A 1 91 ? -7.882 -0.469 5.373 1.00 66.85 180 MET A N 1
ATOM 670 C CA . MET A 1 91 ? -9.029 0.171 6.011 1.00 67.32 180 MET A CA 1
ATOM 671 C C . MET A 1 91 ? -8.513 1.106 7.116 1.00 69.35 180 MET A C 1
ATOM 672 O O . MET A 1 91 ? -7.316 1.092 7.422 1.00 67.49 180 MET A O 1
ATOM 677 N N . MET A 1 92 ? -9.400 1.915 7.705 1.00 66.25 181 MET A N 1
ATOM 678 C CA . MET A 1 92 ? -8.988 2.809 8.775 1.00 65.43 181 MET A CA 1
ATOM 679 C C . MET A 1 92 ? -9.805 2.593 10.035 1.00 67.16 181 MET A C 1
ATOM 680 O O . MET A 1 92 ? -10.965 2.179 9.980 1.00 67.34 181 MET A O 1
ATOM 685 N N . GLN A 1 93 ? -9.162 2.838 11.177 1.00 61.41 182 GLN A N 1
ATOM 686 C CA . GLN A 1 93 ? -9.763 2.688 12.488 1.00 60.71 182 GLN A CA 1
ATOM 687 C C . GLN A 1 93 ? -9.749 4.034 13.201 1.00 65.18 182 GLN A C 1
ATOM 688 O O . GLN A 1 93 ? -8.695 4.662 13.359 1.00 62.69 182 GLN A O 1
ATOM 694 N N . SER A 1 94 ? -10.947 4.484 13.586 1.00 64.70 183 SER A N 1
ATOM 695 C CA . SER A 1 94 ? -11.166 5.744 14.278 1.00 65.77 183 SER A CA 1
ATOM 696 C C . SER A 1 94 ? -11.474 5.470 15.744 1.00 70.02 183 SER A C 1
ATOM 697 O O . SER A 1 94 ? -12.530 4.913 16.068 1.00 70.62 183 SER A O 1
ATOM 700 N N . CYS A 1 95 ? -10.511 5.814 16.620 1.00 65.53 184 CYS A N 1
ATOM 701 C CA . CYS A 1 95 ? -10.597 5.683 18.080 1.00 65.38 184 CYS A CA 1
ATOM 702 C C . CYS A 1 95 ? -9.571 6.599 18.757 1.00 68.85 184 CYS A C 1
ATOM 703 O O . CYS A 1 95 ? -8.552 6.946 18.159 1.00 67.36 184 CYS A O 1
ATOM 706 N N . PHE A 1 96 ? -9.884 7.020 19.994 1.00 67.10 185 PHE A N 1
ATOM 707 C CA . PHE A 1 96 ? -9.102 7.904 20.871 1.00 67.36 185 PHE A CA 1
ATOM 708 C C . PHE A 1 96 ? -8.861 9.294 20.248 1.00 71.73 185 PHE A C 1
ATOM 709 O O . PHE A 1 96 ? -7.995 10.031 20.719 1.00 71.69 185 PHE A O 1
ATOM 717 N N . GLY A 1 97 ? -9.697 9.660 19.271 1.00 69.05 186 GLY A N 1
ATOM 718 C CA . GLY A 1 97 ? -9.643 10.936 18.563 1.00 69.67 186 GLY A CA 1
ATOM 719 C C . GLY A 1 97 ? -8.589 10.967 17.477 1.00 72.93 186 GLY A C 1
ATOM 720 O O . GLY A 1 97 ? -8.194 12.043 17.019 1.00 73.73 186 GLY A O 1
ATOM 721 N N . PHE A 1 98 ? -8.131 9.776 17.055 1.00 67.67 187 PHE A N 1
ATOM 722 C CA . PHE A 1 98 ? -7.101 9.596 16.036 1.00 65.79 187 PHE A CA 1
ATOM 723 C C . PHE A 1 98 ? -7.516 8.569 14.990 1.00 68.96 187 PHE A C 1
ATOM 724 O O . PHE A 1 98 ? -8.407 7.753 15.229 1.00 68.38 187 PHE A O 1
ATOM 732 N N . HIS A 1 99 ? -6.838 8.599 13.840 1.00 65.99 188 HIS A N 1
ATOM 733 C CA . HIS A 1 99 ? -7.067 7.671 12.739 1.00 65.96 188 HIS A CA 1
ATOM 734 C C . HIS A 1 99 ? -5.861 6.755 12.563 1.00 68.96 188 HIS A C 1
ATOM 735 O O . HIS A 1 99 ? -4.714 7.210 12.590 1.00 68.35 188 HIS A O 1
ATOM 742 N N . PHE A 1 100 ? -6.134 5.458 12.416 1.00 64.87 189 PHE A N 1
ATOM 743 C CA . PHE A 1 100 ? -5.116 4.427 12.258 1.00 63.49 189 PHE A CA 1
ATOM 744 C C . PHE A 1 100 ? -5.308 3.709 10.934 1.00 68.18 189 PHE A C 1
ATOM 745 O O . PHE A 1 100 ? -6.442 3.421 10.553 1.00 68.94 189 PHE A O 1
ATOM 753 N N . MET A 1 101 ? -4.206 3.421 10.232 1.00 64.25 190 MET A N 1
ATOM 754 C CA . MET A 1 101 ? -4.266 2.690 8.973 1.00 64.47 190 MET A CA 1
ATOM 755 C C . MET A 1 101 ? -3.932 1.230 9.251 1.00 65.93 190 MET A C 1
ATOM 756 O O . MET A 1 101 ? -2.870 0.939 9.798 1.00 64.19 190 MET A O 1
ATOM 761 N N . LEU A 1 102 ? -4.865 0.326 8.919 1.00 63.00 191 LEU A N 1
ATOM 762 C CA . LEU A 1 102 ? -4.715 -1.120 9.105 1.00 62.22 191 LEU A CA 1
ATOM 763 C C . LEU A 1 102 ? -4.394 -1.722 7.734 1.00 65.83 191 LEU A C 1
ATOM 764 O O . LEU A 1 102 ? -5.155 -1.520 6.787 1.00 66.41 191 LEU A O 1
ATOM 769 N N . VAL A 1 103 ? -3.247 -2.407 7.604 1.00 61.70 192 VAL A N 1
ATOM 770 C CA . VAL A 1 103 ? -2.812 -2.934 6.304 1.00 62.37 192 VAL A CA 1
ATOM 771 C C . VAL A 1 103 ? -2.472 -4.433 6.360 1.00 66.95 192 VAL A C 1
ATOM 772 O O . VAL A 1 103 ? -1.688 -4.849 7.208 1.00 65.71 192 VAL A O 1
ATOM 776 N N . LEU A 1 104 ? -3.024 -5.223 5.416 1.00 65.68 193 LEU A N 1
ATOM 777 C CA . LEU A 1 104 ? -2.687 -6.635 5.226 1.00 66.23 193 LEU A CA 1
ATOM 778 C C . LEU A 1 104 ? -2.041 -6.754 3.840 1.00 73.21 193 LEU A C 1
ATOM 779 O O . LEU A 1 104 ? -2.690 -6.475 2.831 1.00 74.20 193 LEU A O 1
ATOM 784 N N . GLU A 1 105 ? -0.747 -7.117 3.811 1.00 70.38 194 GLU A N 1
ATOM 785 C CA . GLU A 1 105 ? 0.051 -7.233 2.595 1.00 71.74 194 GLU A CA 1
ATOM 786 C C . GLU A 1 105 ? 0.409 -8.680 2.279 1.00 75.35 194 GLU A C 1
ATOM 787 O O . GLU A 1 105 ? 1.005 -9.371 3.109 1.00 74.25 194 GLU A O 1
ATOM 793 N N . LYS A 1 106 ? 0.054 -9.129 1.071 1.00 72.81 195 LYS A N 1
ATOM 794 C CA . LYS A 1 106 ? 0.350 -10.472 0.585 1.00 73.73 195 LYS A CA 1
ATOM 795 C C . LYS A 1 106 ? 1.538 -10.356 -0.368 1.00 78.86 195 LYS A C 1
ATOM 796 O O . LYS A 1 106 ? 1.453 -9.637 -1.367 1.00 79.55 195 LYS A O 1
ATOM 802 N N . GLN A 1 107 ? 2.666 -11.003 -0.021 1.00 75.31 196 GLN A N 1
ATOM 803 C CA . GLN A 1 107 ? 3.890 -10.965 -0.827 1.00 76.62 196 GLN A CA 1
ATOM 804 C C . GLN A 1 107 ? 4.272 -12.350 -1.323 1.00 83.95 196 GLN A C 1
ATOM 805 O O . GLN A 1 107 ? 4.086 -13.336 -0.605 1.00 83.28 196 GLN A O 1
ATOM 811 N N . GLU A 1 108 ? 4.803 -12.421 -2.559 1.00 84.05 197 GLU A N 1
ATOM 812 C CA . GLU A 1 108 ? 5.237 -13.666 -3.198 1.00 86.79 197 GLU A CA 1
ATOM 813 C C . GLU A 1 108 ? 6.439 -14.243 -2.450 1.00 90.76 197 GLU A C 1
ATOM 814 O O . GLU A 1 108 ? 7.449 -13.555 -2.271 1.00 90.28 197 GLU A O 1
ATOM 820 N N . LYS A 1 109 ? 6.301 -15.489 -1.973 1.00 87.40 198 LYS A N 1
ATOM 821 C CA . LYS A 1 109 ? 7.327 -16.188 -1.200 1.00 86.93 198 LYS A CA 1
ATOM 822 C C . LYS A 1 109 ? 7.984 -17.298 -2.033 1.00 93.29 198 LYS A C 1
ATOM 823 O O . LYS A 1 109 ? 7.369 -17.808 -2.972 1.00 95.22 198 LYS A O 1
ATOM 829 N N . TYR A 1 110 ? 9.232 -17.663 -1.677 1.00 89.47 199 TYR A N 1
ATOM 830 C CA . TYR A 1 110 ? 10.032 -18.707 -2.317 1.00 110.67 199 TYR A CA 1
ATOM 831 C C . TYR A 1 110 ? 9.435 -20.090 -2.064 1.00 139.03 199 TYR A C 1
ATOM 832 O O . TYR A 1 110 ? 8.478 -20.484 -2.727 1.00 103.36 199 TYR A O 1
ATOM 834 N N . GLN A 1 114 ? 3.041 -18.338 -0.390 1.00 81.29 203 GLN A N 1
ATOM 835 C CA . GLN A 1 114 ? 2.957 -16.885 -0.225 1.00 79.06 203 GLN A CA 1
ATOM 836 C C . GLN A 1 114 ? 3.009 -16.481 1.262 1.00 79.17 203 GLN A C 1
ATOM 837 O O . GLN A 1 114 ? 2.685 -17.287 2.139 1.00 78.08 203 GLN A O 1
ATOM 843 N N . GLN A 1 115 ? 3.444 -15.239 1.538 1.00 73.30 204 GLN A N 1
ATOM 844 C CA . GLN A 1 115 ? 3.573 -14.722 2.903 1.00 69.96 204 GLN A CA 1
ATOM 845 C C . GLN A 1 115 ? 2.686 -13.497 3.124 1.00 69.79 204 GLN A C 1
ATOM 846 O O . GLN A 1 115 ? 2.456 -12.721 2.198 1.00 70.45 204 GLN A O 1
ATOM 852 N N . PHE A 1 116 ? 2.201 -13.333 4.360 1.00 62.88 205 PHE A N 1
ATOM 853 C CA . PHE A 1 116 ? 1.323 -12.242 4.790 1.00 60.82 205 PHE A CA 1
ATOM 854 C C . PHE A 1 116 ? 1.973 -11.366 5.866 1.00 62.17 205 PHE A C 1
ATOM 855 O O . PHE A 1 116 ? 2.687 -11.867 6.740 1.00 60.11 205 PHE A O 1
ATOM 863 N N . PHE A 1 117 ? 1.695 -10.054 5.799 1.00 58.34 206 PHE A N 1
ATOM 864 C CA . PHE A 1 117 ? 2.204 -9.048 6.729 1.00 56.56 206 PHE A CA 1
ATOM 865 C C . PHE A 1 117 ? 1.066 -8.122 7.148 1.00 59.96 206 PHE A C 1
ATOM 866 O O . PHE A 1 117 ? 0.467 -7.459 6.299 1.00 60.65 206 PHE A O 1
ATOM 874 N N . ALA A 1 118 ? 0.745 -8.104 8.447 1.00 55.99 207 ALA A N 1
ATOM 875 C CA . ALA A 1 118 ? -0.314 -7.253 8.999 1.00 55.24 207 ALA A CA 1
ATOM 876 C C . ALA A 1 118 ? 0.304 -6.270 9.981 1.00 57.85 207 ALA A C 1
ATOM 877 O O . ALA A 1 118 ? 1.064 -6.677 10.863 1.00 56.90 207 ALA A O 1
ATOM 879 N N . ILE A 1 119 ? 0.013 -4.969 9.799 1.00 54.25 208 ILE A N 1
ATOM 880 C CA . ILE A 1 119 ? 0.578 -3.879 10.609 1.00 53.19 208 ILE A CA 1
ATOM 881 C C . ILE A 1 119 ? -0.402 -2.691 10.720 1.00 57.31 208 ILE A C 1
ATOM 882 O O . ILE A 1 119 ? -1.271 -2.506 9.866 1.00 57.41 208 ILE A O 1
ATOM 887 N N . VAL A 1 120 ? -0.224 -1.885 11.774 1.00 55.01 209 VAL A N 1
ATOM 888 C CA . VAL A 1 120 ? -1.029 -0.712 12.101 1.00 56.00 209 VAL A CA 1
ATOM 889 C C . VAL A 1 120 ? -0.119 0.514 12.185 1.00 62.32 209 VAL A C 1
ATOM 890 O O . VAL A 1 120 ? 0.947 0.459 12.798 1.00 62.35 209 VAL A O 1
ATOM 894 N N . GLN A 1 121 ? -0.548 1.608 11.540 1.00 60.52 210 GLN A N 1
ATOM 895 C CA . GLN A 1 121 ? 0.138 2.897 11.505 1.00 60.71 210 GLN A CA 1
ATOM 896 C C . GLN A 1 121 ? -0.776 3.949 12.098 1.00 65.30 210 GLN A C 1
ATOM 897 O O . GLN A 1 121 ? -1.977 3.918 11.822 1.00 65.58 210 GLN A O 1
ATOM 903 N N . LEU A 1 122 ? -0.214 4.930 12.821 1.00 61.67 211 LEU A N 1
ATOM 904 C CA . LEU A 1 122 ? -1.006 6.043 13.333 1.00 62.63 211 LEU A CA 1
ATOM 905 C C . LEU A 1 122 ? -0.861 7.239 12.389 1.00 68.47 211 LEU A C 1
ATOM 906 O O . LEU A 1 122 ? 0.261 7.590 12.017 1.00 68.61 211 LEU A O 1
ATOM 911 N N . ILE A 1 123 ? -1.988 7.881 12.024 1.00 65.90 212 ILE A N 1
ATOM 912 C CA . ILE A 1 123 ? -1.947 9.111 11.240 1.00 66.47 212 ILE A CA 1
ATOM 913 C C . ILE A 1 123 ? -1.638 10.192 12.291 1.00 70.60 212 ILE A C 1
ATOM 914 O O . ILE A 1 123 ? -2.514 10.635 13.035 1.00 70.67 212 ILE A O 1
ATOM 919 N N . GLY A 1 124 ? -0.350 10.476 12.420 1.00 67.05 213 GLY A N 1
ATOM 920 C CA . GLY A 1 124 ? 0.208 11.416 13.381 1.00 67.14 213 GLY A CA 1
ATOM 921 C C . GLY A 1 124 ? 1.716 11.322 13.411 1.00 69.79 213 GLY A C 1
ATOM 922 O O . GLY A 1 124 ? 2.307 10.549 12.649 1.00 68.26 213 GLY A O 1
ATOM 923 N N . THR A 1 125 ? 2.346 12.101 14.300 1.00 66.97 214 THR A N 1
ATOM 924 C CA . THR A 1 125 ? 3.804 12.171 14.461 1.00 66.44 214 THR A CA 1
ATOM 925 C C . THR A 1 125 ? 4.368 10.920 15.168 1.00 69.23 214 THR A C 1
ATOM 926 O O . THR A 1 125 ? 3.610 10.060 15.625 1.00 67.88 214 THR A O 1
ATOM 930 N N . ARG A 1 126 ? 5.709 10.825 15.238 1.00 66.31 215 ARG A N 1
ATOM 931 C CA . ARG A 1 126 ? 6.439 9.717 15.866 1.00 65.46 215 ARG A CA 1
ATOM 932 C C . ARG A 1 126 ? 6.213 9.705 17.381 1.00 69.76 215 ARG A C 1
ATOM 933 O O . ARG A 1 126 ? 6.018 8.631 17.952 1.00 68.30 215 ARG A O 1
ATOM 941 N N . LYS A 1 127 ? 6.180 10.908 18.008 1.00 67.77 216 LYS A N 1
ATOM 942 C CA . LYS A 1 127 ? 5.945 11.112 19.441 1.00 68.23 216 LYS A CA 1
ATOM 943 C C . LYS A 1 127 ? 4.522 10.707 19.840 1.00 71.50 216 LYS A C 1
ATOM 944 O O . LYS A 1 127 ? 4.330 10.140 20.916 1.00 71.20 216 LYS A O 1
ATOM 946 N N . GLN A 1 128 ? 3.540 10.978 18.964 1.00 68.02 217 GLN A N 1
ATOM 947 C CA . GLN A 1 128 ? 2.122 10.660 19.178 1.00 68.27 217 GLN A CA 1
ATOM 948 C C . GLN A 1 128 ? 1.836 9.146 19.189 1.00 71.01 217 GLN A C 1
ATOM 949 O O . GLN A 1 128 ? 0.898 8.716 19.863 1.00 70.28 217 GLN A O 1
ATOM 955 N N . ALA A 1 129 ? 2.640 8.356 18.440 1.00 66.85 218 ALA A N 1
ATOM 956 C CA . ALA A 1 129 ? 2.518 6.902 18.289 1.00 65.42 218 ALA A CA 1
ATOM 957 C C . ALA A 1 129 ? 2.967 6.125 19.534 1.00 70.41 218 ALA A C 1
ATOM 958 O O . ALA A 1 129 ? 2.496 5.005 19.752 1.00 69.71 218 ALA A O 1
ATOM 960 N N . GLU A 1 130 ? 3.869 6.722 20.343 1.00 68.06 219 GLU A N 1
ATOM 961 C CA . GLU A 1 130 ? 4.409 6.156 21.585 1.00 68.41 219 GLU A CA 1
ATOM 962 C C . GLU A 1 130 ? 3.314 5.955 22.642 1.00 71.72 219 GLU A C 1
ATOM 963 O O . GLU A 1 130 ? 3.426 5.057 23.478 1.00 71.80 219 GLU A O 1
ATOM 969 N N . ASN A 1 131 ? 2.268 6.801 22.604 1.00 67.35 220 ASN A N 1
ATOM 970 C CA . ASN A 1 131 ? 1.139 6.787 23.541 1.00 67.26 220 ASN A CA 1
ATOM 971 C C . ASN A 1 131 ? 0.106 5.699 23.199 1.00 68.40 220 ASN A C 1
ATOM 972 O O . ASN A 1 131 ? -0.873 5.536 23.924 1.00 68.22 220 ASN A O 1
ATOM 977 N N . PHE A 1 132 ? 0.336 4.936 22.122 1.00 63.03 221 PHE A N 1
ATOM 978 C CA . PHE A 1 132 ? -0.594 3.887 21.721 1.00 61.53 221 PHE A CA 1
ATOM 979 C C . PHE A 1 132 ? 0.076 2.530 21.615 1.00 63.15 221 PHE A C 1
ATOM 980 O O . PHE A 1 132 ? 1.302 2.422 21.583 1.00 62.05 221 PHE A O 1
ATOM 988 N N . ALA A 1 133 ? -0.764 1.495 21.572 1.00 58.37 222 ALA A N 1
ATOM 989 C CA . ALA A 1 133 ? -0.400 0.099 21.423 1.00 56.83 222 ALA A CA 1
ATOM 990 C C . ALA A 1 133 ? -1.489 -0.546 20.564 1.00 59.07 222 ALA A C 1
ATOM 9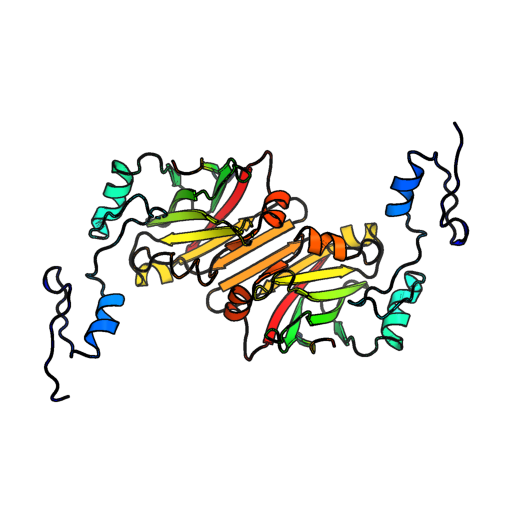91 O O . ALA A 1 133 ? -2.651 -0.127 20.617 1.00 58.87 222 ALA A O 1
ATOM 993 N N . TYR A 1 134 ? -1.121 -1.555 19.774 1.00 54.09 223 TYR A N 1
ATOM 994 C CA . TYR A 1 134 ? -2.098 -2.257 18.956 1.00 53.73 223 TYR A CA 1
ATOM 995 C C . TYR A 1 134 ? -1.927 -3.767 19.100 1.00 57.88 223 TYR A C 1
ATOM 996 O O . TYR A 1 134 ? -0.809 -4.250 19.299 1.00 57.63 223 TYR A O 1
ATOM 1005 N N . ARG A 1 135 ? -3.046 -4.500 18.990 1.00 54.10 224 ARG A N 1
ATOM 1006 C CA . ARG A 1 135 ? -3.090 -5.954 19.080 1.00 53.18 224 ARG A CA 1
ATOM 1007 C C . ARG A 1 135 ? -3.792 -6.530 17.852 1.00 55.33 224 ARG A C 1
ATOM 1008 O O . ARG A 1 135 ? -4.868 -6.066 17.478 1.00 54.84 224 ARG A O 1
ATOM 1016 N N . LEU A 1 136 ? -3.158 -7.520 17.212 1.00 51.73 225 LEU A N 1
ATOM 1017 C CA . LEU A 1 136 ? -3.693 -8.205 16.033 1.00 51.43 225 LEU A CA 1
ATOM 1018 C C . LEU A 1 136 ? -3.877 -9.674 16.362 1.00 55.01 225 LEU A C 1
ATOM 1019 O O . LEU A 1 136 ? -2.927 -10.317 16.791 1.00 52.70 225 LEU A O 1
ATOM 1024 N N . GLU A 1 137 ? -5.087 -10.215 16.191 1.00 54.40 226 GLU A N 1
ATOM 1025 C CA . GLU A 1 137 ? -5.247 -11.634 16.486 1.00 55.88 226 GLU A CA 1
ATOM 1026 C C . GLU A 1 137 ? -6.086 -12.363 15.460 1.00 61.21 226 GLU A C 1
ATOM 1027 O O . GLU A 1 137 ? -7.082 -11.841 14.958 1.00 62.22 226 GLU A O 1
ATOM 1033 N N . LEU A 1 138 ? -5.623 -13.567 15.114 1.00 57.77 227 LEU A N 1
ATOM 1034 C CA . LEU A 1 138 ? -6.301 -14.494 14.216 1.00 58.53 227 LEU A CA 1
ATOM 1035 C C . LEU A 1 138 ? -6.918 -15.520 15.172 1.00 64.16 227 LEU A C 1
ATOM 1036 O O . LEU A 1 138 ? -6.204 -16.080 16.015 1.00 63.79 227 LEU A O 1
ATOM 1041 N N A ASN A 1 139 ? -8.242 -15.724 15.100 0.50 62.27 228 ASN A N 1
ATOM 1042 N N B ASN A 1 139 ? -8.234 -15.732 15.056 0.50 61.85 228 ASN A N 1
ATOM 1043 C CA A ASN A 1 139 ? -8.929 -16.655 16.001 0.50 63.04 228 ASN A CA 1
ATOM 1044 C CA B ASN A 1 139 ? -8.990 -16.640 15.916 0.50 62.46 228 ASN A CA 1
ATOM 1045 C C A ASN A 1 139 ? -9.673 -17.749 15.226 0.50 68.47 228 ASN A C 1
ATOM 1046 C C B ASN A 1 139 ? -9.612 -17.792 15.143 0.50 68.21 228 ASN A C 1
ATOM 1047 O O A ASN A 1 139 ? -10.257 -17.490 14.171 0.50 68.62 228 ASN A O 1
ATOM 1048 O O B ASN A 1 139 ? -10.083 -17.611 14.016 0.50 68.40 228 ASN A O 1
ATOM 1057 N N . GLY A 1 140 ? -9.628 -18.956 15.782 1.00 65.58 229 GLY A N 1
ATOM 1058 C CA . GLY A 1 140 ? -10.242 -20.167 15.251 1.00 67.11 229 GLY A CA 1
ATOM 1059 C C . GLY A 1 140 ? -10.656 -21.064 16.398 1.00 72.21 229 GLY A C 1
ATOM 1060 O O . GLY A 1 140 ? -10.600 -20.646 17.561 1.00 70.87 229 GLY A O 1
ATOM 1061 N N . HIS A 1 141 ? -11.066 -22.305 16.097 1.00 70.75 230 HIS A N 1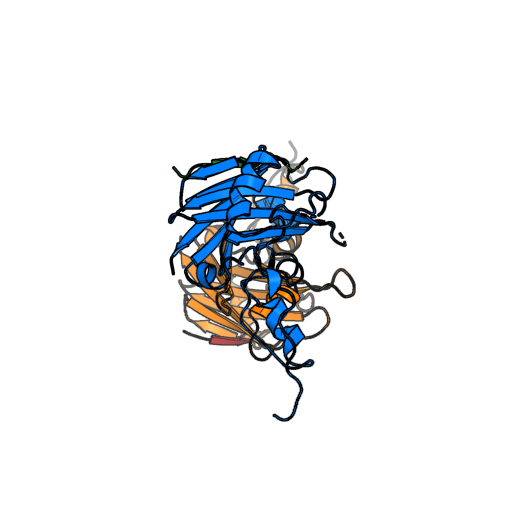
ATOM 1062 C CA . HIS A 1 141 ? -11.433 -23.231 17.163 1.00 71.47 230 HIS A CA 1
ATOM 1063 C C . HIS A 1 141 ? -10.169 -23.850 17.747 1.00 73.37 230 HIS A C 1
ATOM 1064 O O . HIS A 1 141 ? -9.401 -24.486 17.019 1.00 72.64 230 HIS A O 1
ATOM 1071 N N . ARG A 1 142 ? -9.944 -23.617 19.062 1.00 68.84 231 ARG A N 1
ATOM 1072 C CA . ARG A 1 142 ? -8.805 -24.099 19.858 1.00 67.74 231 ARG A CA 1
ATOM 1073 C C . ARG A 1 142 ? -7.463 -23.599 19.278 1.00 68.59 231 ARG A C 1
ATOM 1074 O O . ARG A 1 142 ? -6.454 -24.308 19.347 1.00 67.49 231 ARG A O 1
ATOM 1082 N N . ARG A 1 143 ? -7.472 -22.371 18.699 1.00 63.75 232 ARG A N 1
ATOM 1083 C CA . ARG A 1 143 ? -6.332 -21.707 18.052 1.00 61.87 232 ARG A CA 1
ATOM 1084 C C . ARG A 1 143 ? -6.443 -20.191 18.138 1.00 64.08 232 ARG A C 1
ATOM 1085 O O . ARG A 1 143 ? -7.524 -19.643 17.938 1.00 63.74 232 ARG A O 1
ATOM 1093 N N . ARG A 1 144 ? -5.304 -19.516 18.378 1.00 59.86 233 ARG A N 1
ATOM 1094 C CA . ARG A 1 144 ? -5.170 -18.057 18.408 1.00 58.12 233 ARG A CA 1
ATOM 1095 C C . ARG A 1 144 ? -3.703 -17.656 18.208 1.00 60.66 233 ARG A C 1
ATOM 1096 O O . ARG A 1 144 ? -2.815 -18.190 18.873 1.00 59.93 233 ARG A O 1
ATOM 1104 N N . LEU A 1 145 ? -3.469 -16.734 17.258 1.00 56.41 234 LEU A N 1
ATOM 1105 C CA . LEU A 1 145 ? -2.168 -16.151 16.947 1.00 55.06 234 LEU A CA 1
ATOM 1106 C C . LEU A 1 145 ? -2.315 -14.654 17.205 1.00 57.60 234 LEU A C 1
ATOM 1107 O O . LEU A 1 145 ? -3.132 -13.995 16.562 1.00 56.49 234 LEU A O 1
ATOM 1112 N N . THR A 1 146 ? -1.556 -14.138 18.175 1.00 54.88 235 THR A N 1
ATOM 1113 C CA . THR A 1 146 ? -1.616 -12.745 18.609 1.00 54.46 235 THR A CA 1
ATOM 1114 C C . THR A 1 146 ? -0.285 -12.032 18.400 1.00 58.36 235 THR A C 1
ATOM 1115 O O . THR A 1 146 ? 0.770 -12.593 18.713 1.00 58.17 235 THR A O 1
ATOM 1119 N N . TRP A 1 147 ? -0.347 -10.775 17.918 1.00 55.03 236 TRP A N 1
ATOM 1120 C CA . TRP A 1 147 ? 0.806 -9.883 17.763 1.00 54.90 236 TRP A CA 1
ATOM 1121 C C . TRP A 1 147 ? 0.484 -8.539 18.416 1.00 59.94 236 TRP A C 1
ATOM 1122 O O . TRP A 1 147 ? -0.529 -7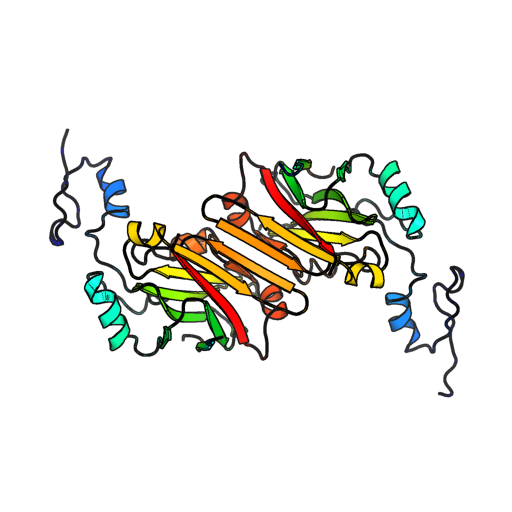.920 18.085 1.00 59.32 236 TRP A O 1
ATOM 1133 N N . GLU A 1 148 ? 1.366 -8.082 19.317 1.00 57.59 237 GLU A N 1
ATOM 1134 C CA . GLU A 1 148 ? 1.234 -6.808 20.031 1.00 57.67 237 GLU A CA 1
ATOM 1135 C C . GLU A 1 148 ? 2.498 -5.983 19.840 1.00 62.12 237 GLU A C 1
ATOM 1136 O O . GLU A 1 148 ? 3.602 -6.530 19.892 1.00 61.70 237 GLU A O 1
ATOM 1142 N N . ALA A 1 149 ? 2.332 -4.667 19.608 1.00 58.79 238 ALA A N 1
ATOM 1143 C CA . ALA A 1 149 ? 3.425 -3.712 19.399 1.00 58.26 238 ALA A CA 1
ATOM 1144 C C . ALA A 1 149 ? 2.940 -2.269 19.510 1.00 61.43 238 ALA A C 1
ATOM 1145 O O . ALA A 1 149 ? 1.763 -2.018 19.759 1.00 61.75 238 ALA A O 1
ATOM 1147 N N . THR A 1 150 ? 3.868 -1.326 19.330 1.00 57.75 239 THR A N 1
ATOM 1148 C CA . THR A 1 150 ? 3.626 0.108 19.294 1.00 57.44 239 THR A CA 1
ATOM 1149 C C . THR A 1 150 ? 3.381 0.443 17.808 1.00 61.40 239 THR A C 1
ATOM 1150 O O . THR A 1 150 ? 4.194 0.035 16.968 1.00 60.06 239 THR A O 1
ATOM 1154 N N . PRO A 1 151 ? 2.278 1.146 17.448 1.00 59.05 240 PRO A N 1
ATOM 1155 C CA . PRO A 1 151 ? 2.056 1.472 16.027 1.00 59.26 240 PRO A CA 1
ATOM 1156 C C . PRO A 1 151 ? 3.106 2.444 15.491 1.00 64.46 240 PRO A C 1
ATOM 1157 O O . PRO A 1 151 ? 3.559 3.335 16.215 1.00 64.56 240 PRO A O 1
ATOM 1161 N N . ARG A 1 152 ? 3.524 2.237 14.238 1.00 61.20 241 ARG A N 1
ATOM 1162 C CA . ARG A 1 152 ? 4.503 3.102 13.588 1.00 61.26 241 ARG A CA 1
ATOM 1163 C C . ARG A 1 152 ? 3.798 4.376 13.155 1.00 65.01 241 ARG A C 1
ATOM 1164 O O . ARG A 1 152 ? 2.606 4.345 12.852 1.00 64.58 241 ARG A O 1
ATOM 1172 N N . SER A 1 153 ? 4.516 5.497 13.149 1.00 62.19 242 SER A N 1
ATOM 1173 C CA . SER A 1 153 ? 3.971 6.761 12.665 1.00 62.79 242 SER A CA 1
ATOM 1174 C C . SER A 1 153 ? 4.061 6.706 11.133 1.00 67.65 242 SER A C 1
ATOM 1175 O O . SER A 1 153 ? 4.998 6.103 10.608 1.00 66.03 242 SER A O 1
ATOM 1178 N N . ILE A 1 154 ? 3.111 7.342 10.419 1.00 66.29 243 ILE A N 1
ATOM 1179 C CA . ILE A 1 154 ? 3.123 7.377 8.946 1.00 67.05 243 ILE A CA 1
ATOM 1180 C C . ILE A 1 154 ? 4.349 8.169 8.427 1.00 72.85 243 ILE A C 1
ATOM 1181 O O . ILE A 1 154 ? 4.727 8.020 7.262 1.00 73.61 243 ILE A O 1
ATOM 1186 N N . HIS A 1 155 ? 4.984 8.967 9.310 1.00 70.22 244 HIS A N 1
ATOM 1187 C CA . HIS A 1 155 ? 6.185 9.750 9.024 1.00 71.39 244 HIS A CA 1
ATOM 1188 C C . HIS A 1 155 ? 7.363 8.829 8.673 1.00 75.35 244 HIS A C 1
ATOM 1189 O O . HIS A 1 155 ? 8.121 9.147 7.756 1.00 76.37 244 HIS A O 1
ATOM 1196 N N . GLU A 1 156 ? 7.491 7.677 9.374 1.00 70.45 245 GLU A N 1
ATOM 1197 C CA . GLU A 1 156 ? 8.554 6.697 9.120 1.00 70.08 245 GLU A CA 1
ATOM 1198 C C . GLU A 1 156 ? 8.079 5.563 8.178 1.00 73.14 245 GLU A C 1
ATOM 1199 O O . GLU A 1 156 ? 8.908 4.935 7.508 1.00 73.31 245 GLU A O 1
ATOM 1205 N N . GLY A 1 157 ? 6.766 5.331 8.132 1.00 68.67 246 GLY A N 1
ATOM 1206 C CA . GLY A 1 157 ? 6.145 4.329 7.273 1.00 68.59 246 GLY A CA 1
ATOM 1207 C C . GLY A 1 157 ? 6.205 2.910 7.799 1.00 72.43 246 GLY A C 1
ATOM 1208 O O . GLY A 1 157 ? 6.472 2.699 8.985 1.00 71.03 246 GLY A O 1
ATOM 1209 N N . ILE A 1 158 ? 5.954 1.923 6.901 1.00 70.20 247 ILE A N 1
ATOM 1210 C CA . ILE A 1 158 ? 5.946 0.485 7.216 1.00 69.77 247 ILE A CA 1
ATOM 1211 C C . ILE A 1 158 ? 6.877 -0.344 6.320 1.00 74.58 247 ILE A C 1
ATOM 1212 O O . ILE A 1 158 ? 7.013 -1.546 6.565 1.00 74.62 247 ILE A O 1
ATOM 1217 N N . ALA A 1 159 ? 7.516 0.278 5.307 1.00 71.62 248 ALA A N 1
ATOM 1218 C CA . ALA A 1 159 ? 8.421 -0.408 4.377 1.00 72.53 248 ALA A CA 1
ATOM 1219 C C . ALA A 1 159 ? 9.588 -1.098 5.110 1.00 75.67 248 ALA A C 1
ATOM 1220 O O . ALA A 1 159 ? 9.859 -2.266 4.834 1.00 76.27 248 ALA A O 1
ATOM 1222 N N . THR A 1 160 ? 10.234 -0.399 6.068 1.00 70.47 249 THR A N 1
ATOM 1223 C CA . THR A 1 160 ? 11.351 -0.937 6.854 1.00 69.63 249 THR A CA 1
ATOM 1224 C C . THR A 1 160 ? 10.835 -1.998 7.851 1.00 70.49 249 THR A C 1
ATOM 1225 O O . THR A 1 160 ? 11.468 -3.040 8.000 1.00 70.34 249 THR A O 1
ATOM 1229 N N . ALA A 1 161 ? 9.673 -1.746 8.489 1.00 65.02 250 ALA A N 1
ATOM 1230 C CA . ALA A 1 161 ? 9.024 -2.638 9.460 1.00 63.29 250 ALA A CA 1
ATOM 1231 C C . ALA A 1 161 ? 8.672 -4.006 8.862 1.00 65.22 250 ALA A C 1
ATOM 1232 O O . ALA A 1 161 ? 8.955 -5.017 9.498 1.00 64.50 250 ALA A O 1
ATOM 1234 N N . ILE A 1 162 ? 8.061 -4.034 7.654 1.00 61.72 251 ILE A N 1
ATOM 1235 C CA . ILE A 1 162 ? 7.675 -5.257 6.929 1.00 62.17 251 ILE A CA 1
ATOM 1236 C C . ILE A 1 162 ? 8.942 -6.056 6.536 1.00 67.67 251 ILE A C 1
ATOM 1237 O O . ILE A 1 162 ? 8.951 -7.282 6.690 1.00 68.24 251 ILE A O 1
ATOM 1242 N N A MET A 1 163 ? 10.002 -5.365 6.060 0.60 64.97 252 MET A N 1
ATOM 1243 N N B MET A 1 163 ? 9.995 -5.348 6.078 0.40 64.47 252 MET A N 1
ATOM 1244 C CA A MET A 1 163 ? 11.274 -5.984 5.669 0.60 66.34 252 MET A CA 1
ATOM 1245 C CA B MET A 1 163 ? 11.296 -5.892 5.682 0.40 65.52 252 MET A CA 1
ATOM 1246 C C A MET A 1 163 ? 11.998 -6.604 6.878 0.60 69.16 252 MET A C 1
ATOM 1247 C C B MET A 1 163 ? 12.001 -6.570 6.867 0.40 68.81 252 MET A C 1
ATOM 1248 O O A MET A 1 163 ? 12.710 -7.599 6.719 0.60 69.63 252 MET A O 1
ATOM 1249 O O B MET A 1 163 ? 12.713 -7.559 6.678 0.40 69.38 252 MET A O 1
ATOM 1258 N N . ASN A 1 164 ? 11.795 -6.030 8.082 1.00 63.87 253 ASN A N 1
ATOM 1259 C CA . ASN A 1 164 ? 12.377 -6.537 9.329 1.00 62.73 253 ASN A CA 1
ATOM 1260 C C . ASN A 1 164 ? 11.412 -7.530 10.000 1.00 64.28 253 ASN A C 1
ATOM 1261 O O . ASN A 1 164 ? 11.756 -8.083 11.047 1.00 64.23 253 ASN A O 1
ATOM 1266 N N . SER A 1 165 ? 10.204 -7.746 9.398 1.00 58.91 254 SER A N 1
ATOM 1267 C CA . SER A 1 165 ? 9.105 -8.613 9.877 1.00 57.51 254 SER A CA 1
ATOM 1268 C C . SER A 1 165 ? 8.630 -8.168 11.280 1.00 58.67 254 SER A C 1
ATOM 1269 O O . SER A 1 165 ? 8.178 -8.984 12.088 1.00 57.78 254 SER A O 1
ATOM 1272 N N . ASP A 1 166 ? 8.726 -6.853 11.549 1.00 54.02 255 ASP A N 1
ATOM 1273 C CA . ASP A 1 166 ? 8.365 -6.223 12.816 1.00 52.59 255 ASP A CA 1
ATOM 1274 C C . ASP A 1 166 ? 6.873 -5.909 12.793 1.00 56.07 255 ASP A C 1
ATOM 1275 O O . ASP A 1 166 ? 6.467 -4.748 12.913 1.00 55.56 255 ASP A O 1
ATOM 1280 N N . CYS A 1 167 ? 6.057 -6.973 12.613 1.00 52.55 256 CYS A N 1
ATOM 1281 C CA . CYS A 1 167 ? 4.595 -6.955 12.502 1.00 51.41 256 CYS A CA 1
ATOM 1282 C C . CYS A 1 167 ? 4.065 -8.403 12.550 1.00 55.16 256 CYS A C 1
ATOM 1283 O O . CYS A 1 167 ? 4.866 -9.330 12.693 1.00 55.04 256 CYS A O 1
ATOM 1286 N N . LEU A 1 168 ? 2.730 -8.605 12.427 1.00 51.82 257 LEU A N 1
ATOM 1287 C CA . LEU A 1 168 ? 2.162 -9.956 12.387 1.00 52.29 257 LEU A CA 1
ATOM 1288 C C . LEU A 1 168 ? 2.504 -10.592 11.039 1.00 55.67 257 LEU A C 1
ATOM 1289 O O . LEU A 1 168 ? 2.055 -10.105 10.000 1.00 55.15 257 LEU A O 1
ATOM 1294 N N . VAL A 1 169 ? 3.346 -11.641 11.067 1.00 52.97 258 VAL A N 1
ATOM 1295 C CA . VAL A 1 169 ? 3.842 -12.352 9.880 1.00 54.31 258 VAL A CA 1
ATOM 1296 C C . VAL A 1 169 ? 3.376 -13.825 9.898 1.00 60.59 258 VAL A C 1
ATOM 1297 O O . VAL A 1 169 ? 3.602 -14.543 10.881 1.00 60.06 258 VAL A O 1
ATOM 1301 N N . PHE A 1 170 ? 2.740 -14.262 8.791 1.00 58.92 259 PHE A N 1
ATOM 1302 C CA . PHE A 1 170 ? 2.253 -15.630 8.608 1.00 60.37 259 PHE A CA 1
ATOM 1303 C C . PHE A 1 170 ? 2.260 -16.041 7.110 1.00 67.34 259 PHE A C 1
ATOM 1304 O O . PHE A 1 170 ? 2.404 -15.185 6.238 1.00 66.91 259 PHE A O 1
ATOM 1312 N N . ASP A 1 171 ? 2.166 -17.353 6.825 1.00 66.47 260 ASP A N 1
ATOM 1313 C CA . ASP A 1 171 ? 2.209 -17.872 5.457 1.00 69.00 260 ASP A CA 1
ATOM 1314 C C . ASP A 1 171 ? 0.825 -18.367 4.984 1.00 74.88 260 ASP A C 1
ATOM 1315 O O . ASP A 1 171 ? -0.191 -18.020 5.597 1.00 74.30 260 ASP A O 1
ATOM 1320 N N . THR A 1 172 ? 0.789 -19.155 3.884 1.00 73.27 261 THR A N 1
ATOM 1321 C CA . THR A 1 172 ? -0.447 -19.724 3.332 1.00 74.52 261 THR A CA 1
ATOM 1322 C C . THR A 1 172 ? -1.002 -20.807 4.270 1.00 77.51 261 THR A C 1
ATOM 1323 O O . THR A 1 172 ? -2.211 -20.867 4.472 1.00 76.46 261 THR A O 1
ATOM 1327 N N . SER A 1 173 ? -0.108 -21.631 4.858 1.00 74.75 262 SER A N 1
ATOM 1328 C CA . SER A 1 173 ? -0.427 -22.727 5.778 1.00 75.05 262 SER A CA 1
ATOM 1329 C C . SER A 1 173 ? -1.181 -22.237 7.018 1.00 78.03 262 SER A C 1
ATOM 1330 O O . SER A 1 173 ? -2.168 -22.870 7.410 1.00 77.74 262 SER A O 1
ATOM 1333 N N . ILE A 1 174 ? -0.727 -21.105 7.617 1.00 73.49 263 ILE A N 1
ATOM 1334 C CA . ILE A 1 174 ? -1.348 -20.487 8.794 1.00 72.14 263 ILE A CA 1
ATOM 1335 C C . ILE A 1 174 ? -2.714 -19.907 8.384 1.00 77.12 263 ILE A C 1
ATOM 1336 O O . ILE A 1 174 ? -3.717 -20.204 9.034 1.00 76.72 263 ILE A O 1
ATOM 1341 N N . ALA A 1 175 ? -2.743 -19.115 7.286 1.00 74.60 264 ALA A N 1
ATOM 1342 C CA . ALA A 1 175 ? -3.931 -18.462 6.728 1.00 75.12 264 ALA A CA 1
ATOM 1343 C C . ALA A 1 175 ? -5.110 -19.425 6.528 1.00 81.73 264 ALA A C 1
ATOM 1344 O O . ALA A 1 175 ? -6.234 -19.052 6.856 1.00 81.36 264 ALA A O 1
ATOM 1346 N N . GLN A 1 176 ? -4.857 -20.657 6.033 1.00 80.46 265 GLN A N 1
ATOM 1347 C CA . GLN A 1 176 ? -5.909 -21.654 5.787 1.00 82.32 265 GLN A CA 1
ATOM 1348 C C . GLN A 1 176 ? -6.491 -22.234 7.084 1.00 85.83 265 GLN A C 1
ATOM 1349 O O . GLN A 1 176 ? -7.623 -22.724 7.061 1.00 86.74 265 GLN A O 1
ATOM 1355 N N . LEU A 1 177 ? -5.738 -22.175 8.205 1.00 80.82 266 LEU A N 1
ATOM 1356 C CA . LEU A 1 177 ? -6.212 -22.674 9.501 1.00 80.13 266 LEU A CA 1
ATOM 1357 C C . LEU A 1 177 ? -7.230 -21.722 10.143 1.00 83.06 266 LEU A C 1
ATOM 1358 O O . LEU A 1 177 ? -8.056 -22.168 10.944 1.00 82.95 266 LEU A O 1
ATOM 1363 N N . PHE A 1 178 ? -7.161 -20.417 9.804 1.00 78.57 267 PHE A N 1
ATOM 1364 C CA . PHE A 1 178 ? -8.041 -19.383 10.357 1.00 77.60 267 PHE A CA 1
ATOM 1365 C C . PHE A 1 178 ? -9.005 -18.804 9.304 1.00 82.81 267 PHE A C 1
ATOM 1366 O O . PHE A 1 178 ? -9.852 -17.976 9.653 1.00 82.66 267 PHE A O 1
ATOM 1374 N N . ALA A 1 179 ? -8.884 -19.233 8.028 1.00 80.04 268 ALA A N 1
ATOM 1375 C CA . ALA A 1 179 ? -9.748 -18.760 6.945 1.00 80.57 268 ALA A CA 1
ATOM 1376 C C . ALA A 1 179 ? -11.118 -19.421 7.001 1.00 85.10 268 ALA A C 1
ATOM 1377 O O . ALA A 1 179 ? -11.219 -20.644 7.143 1.00 85.15 268 ALA A O 1
ATOM 1379 N N . GLU A 1 180 ? -12.168 -18.598 6.881 1.00 82.02 269 GLU A N 1
ATOM 1380 C CA . GLU A 1 180 ? -13.560 -19.036 6.867 1.00 83.61 269 GLU A CA 1
ATOM 1381 C C . GLU A 1 180 ? -14.182 -18.554 5.558 1.00 87.85 269 GLU A C 1
ATOM 1382 O O . GLU A 1 180 ? -14.291 -17.338 5.344 1.00 86.80 269 GLU A O 1
ATOM 1388 N N A ASN A 1 181 ? -14.565 -19.510 4.679 0.50 86.23 270 ASN A N 1
ATOM 1389 N N B ASN A 1 181 ? -14.557 -19.512 4.679 0.50 85.96 270 ASN A N 1
ATOM 1390 C CA A ASN A 1 181 ? -15.171 -19.295 3.355 0.50 88.07 270 ASN A CA 1
ATOM 1391 C CA B ASN A 1 181 ? -15.161 -19.308 3.352 0.50 87.67 270 ASN A CA 1
ATOM 1392 C C A ASN A 1 181 ? -14.289 -18.358 2.479 0.50 90.62 270 ASN A C 1
ATOM 1393 C C B ASN A 1 181 ? -14.292 -18.376 2.468 0.50 90.48 270 ASN A C 1
ATOM 1394 O O A ASN A 1 181 ? -14.795 -17.439 1.828 0.50 91.16 270 ASN A O 1
ATOM 1395 O O B ASN A 1 181 ? -14.811 -17.483 1.792 0.50 91.11 270 ASN A O 1
ATOM 1404 N N . GLY A 1 182 ? -12.977 -18.609 2.495 1.00 85.15 271 GLY A N 1
ATOM 1405 C CA . GLY A 1 182 ? -11.987 -17.847 1.731 1.00 83.80 271 GLY A CA 1
ATOM 1406 C C . GLY A 1 182 ? -11.655 -16.452 2.237 1.00 83.80 271 GLY A C 1
ATOM 1407 O O . GLY A 1 182 ? -10.981 -15.691 1.534 1.00 83.00 271 GLY A O 1
ATOM 1408 N N . ASN A 1 183 ? -12.111 -16.104 3.458 1.00 77.49 272 ASN A N 1
ATOM 1409 C CA . ASN A 1 183 ? -11.880 -14.794 4.077 1.00 74.62 272 ASN A CA 1
ATOM 1410 C C . ASN A 1 183 ? -11.167 -14.955 5.408 1.00 75.15 272 ASN A C 1
ATOM 1411 O O . ASN A 1 183 ? -11.514 -15.847 6.190 1.00 74.91 272 ASN A O 1
ATOM 1416 N N . LEU A 1 184 ? -10.203 -14.069 5.688 1.00 69.04 273 LEU A N 1
ATOM 1417 C CA . LEU A 1 184 ? -9.476 -14.095 6.955 1.00 66.51 273 LEU A CA 1
ATOM 1418 C C . LEU A 1 184 ? -9.899 -12.928 7.838 1.00 68.85 273 LEU A C 1
ATOM 1419 O O . LEU A 1 184 ? -9.805 -11.771 7.424 1.00 68.36 273 LEU A O 1
ATOM 1424 N N . GLY A 1 185 ? -10.356 -13.257 9.043 1.00 64.63 274 GLY A N 1
ATOM 1425 C CA . GLY A 1 185 ? -10.777 -12.288 10.046 1.00 63.68 274 GLY A CA 1
ATOM 1426 C C . GLY A 1 185 ? -9.680 -11.963 11.042 1.00 66.11 274 GLY A C 1
ATOM 1427 O O . GLY A 1 185 ? -9.285 -12.818 11.844 1.00 65.41 274 GLY A O 1
ATOM 1428 N N . ILE A 1 186 ? -9.173 -10.721 10.982 1.00 61.36 275 ILE A N 1
ATOM 1429 C CA . ILE A 1 186 ? -8.133 -10.224 11.880 1.00 59.46 275 ILE A CA 1
ATOM 1430 C C . ILE A 1 186 ? -8.782 -9.295 12.903 1.00 63.03 275 ILE A C 1
ATOM 1431 O O . ILE A 1 186 ? -9.345 -8.259 12.536 1.00 62.19 275 ILE A O 1
ATOM 1436 N N . ASN A 1 187 ? -8.704 -9.675 14.183 1.00 59.84 276 ASN A N 1
ATOM 1437 C CA . ASN A 1 187 ? -9.223 -8.870 15.285 1.00 60.11 276 ASN A CA 1
ATOM 1438 C C . ASN A 1 187 ? -8.200 -7.771 15.574 1.00 63.40 276 ASN A C 1
ATOM 1439 O O . ASN A 1 187 ? -7.031 -8.075 15.812 1.00 63.29 276 ASN A O 1
ATOM 1444 N N . VAL A 1 188 ? -8.616 -6.502 15.494 1.00 60.10 277 VAL A N 1
ATOM 1445 C CA . VAL A 1 188 ? -7.719 -5.366 15.727 1.00 59.20 277 VAL A CA 1
ATOM 1446 C C . VAL A 1 188 ? -8.162 -4.607 16.984 1.00 62.26 277 VAL A C 1
ATOM 1447 O O . VAL A 1 188 ? -9.287 -4.115 17.050 1.00 62.44 277 VAL A O 1
ATOM 1451 N N . THR A 1 189 ? -7.268 -4.511 17.970 1.00 58.57 278 THR A N 1
ATOM 1452 C CA . THR A 1 189 ? -7.522 -3.808 19.232 1.00 58.75 278 THR A CA 1
ATOM 1453 C C . THR A 1 189 ? -6.476 -2.709 19.418 1.00 62.51 278 THR A C 1
ATOM 1454 O O . THR A 1 189 ? -5.280 -3.003 19.453 1.00 60.56 278 THR A O 1
ATOM 1458 N N . ILE A 1 190 ? -6.924 -1.449 19.511 1.00 60.78 279 ILE A N 1
ATOM 1459 C CA . ILE A 1 190 ? -6.031 -0.305 19.743 1.00 61.02 279 ILE A CA 1
ATOM 1460 C C . ILE A 1 190 ? -6.223 0.108 21.186 1.00 65.35 279 ILE A C 1
ATOM 1461 O O . ILE A 1 190 ? -7.359 0.177 21.652 1.00 66.03 279 ILE A O 1
ATOM 1466 N N . SER A 1 191 ? -5.122 0.375 21.894 1.00 62.17 280 SER A N 1
ATOM 1467 C CA . SER A 1 191 ? -5.155 0.794 23.294 1.00 63.00 280 SER A CA 1
ATOM 1468 C C . SER A 1 191 ? -4.167 1.914 23.555 1.00 67.88 280 SER A C 1
ATOM 1469 O O . SER A 1 191 ? -3.142 2.009 22.875 1.00 66.82 280 SER A O 1
ATOM 1472 N N . MET A 1 192 ? -4.468 2.744 24.553 1.00 66.95 281 MET A N 1
ATOM 1473 C CA . MET A 1 192 ? -3.623 3.851 24.992 1.00 67.87 281 MET A CA 1
ATOM 1474 C C . MET A 1 192 ? -2.745 3.329 26.112 1.00 72.40 281 MET A C 1
ATOM 1475 O O . MET A 1 192 ? -3.261 2.751 27.073 1.00 72.98 281 MET A O 1
ATOM 1480 N N . CYS A 1 193 ? -1.426 3.503 25.991 1.00 68.95 282 CYS A N 1
ATOM 1481 C CA . CYS A 1 193 ? -0.499 3.035 27.022 1.00 74.37 282 CYS A CA 1
ATOM 1482 C C . CYS A 1 193 ? 0.196 4.216 27.727 1.00 86.23 282 CYS A C 1
ATOM 1483 O O . CYS A 1 193 ? 0.787 3.994 28.806 1.00 90.39 282 CYS A O 1
ATOM 1487 N N . SER B 1 4 ? -21.203 -58.674 4.267 1.00 156.00 93 SER B N 1
ATOM 1488 C CA . SER B 1 4 ? -20.090 -57.767 4.532 1.00 155.45 93 SER B CA 1
ATOM 1489 C C . SER B 1 4 ? -18.943 -58.488 5.254 1.00 157.57 93 SER B C 1
ATOM 1490 O O . SER B 1 4 ? -19.129 -58.988 6.366 1.00 157.37 93 SER B O 1
ATOM 1493 N N . VAL B 1 5 ? -17.760 -58.535 4.613 1.00 154.65 94 VAL B N 1
ATOM 1494 C CA . VAL B 1 5 ? -16.557 -59.183 5.149 1.00 154.42 94 VAL B CA 1
ATOM 1495 C C . VAL B 1 5 ? -15.898 -58.247 6.177 1.00 155.32 94 VAL B C 1
ATOM 1496 O O . VAL B 1 5 ? -15.631 -57.083 5.867 1.00 154.55 94 VAL B O 1
ATOM 1500 N N . LEU B 1 6 ? -15.644 -58.762 7.396 1.00 152.10 95 LEU B N 1
ATOM 1501 C CA . LEU B 1 6 ? -15.026 -58.005 8.486 1.00 150.93 95 LEU B CA 1
ATOM 1502 C C . LEU B 1 6 ? -13.564 -58.405 8.686 1.00 153.74 95 LEU B C 1
ATOM 1503 O O . LEU B 1 6 ? -13.262 -59.593 8.815 1.00 154.07 95 LEU B O 1
ATOM 1508 N N . PHE B 1 7 ? -12.665 -57.402 8.714 1.00 150.92 96 PHE B N 1
ATOM 1509 C CA . PHE B 1 7 ? -11.222 -57.581 8.895 1.00 151.26 96 PHE B CA 1
ATOM 1510 C C . PHE B 1 7 ? -10.778 -57.195 10.312 1.00 154.16 96 PHE B C 1
ATOM 1511 O O . PHE B 1 7 ? -11.219 -56.158 10.816 1.00 152.74 96 PHE B O 1
ATOM 1519 N N . PRO B 1 8 ? -9.888 -57.979 10.968 1.00 152.56 97 PRO B N 1
ATOM 1520 C CA . PRO B 1 8 ? -9.429 -57.584 12.310 1.00 151.19 97 PRO B CA 1
ATOM 1521 C C . PRO B 1 8 ? -8.330 -56.520 12.245 1.00 149.98 97 PRO B C 1
ATOM 1522 O O . PRO B 1 8 ? -7.555 -56.496 11.286 1.00 149.97 97 PRO B O 1
ATOM 1526 N N . CYS B 1 9 ? -8.268 -55.643 13.268 1.00 141.65 98 CYS B N 1
ATOM 1527 C CA . CYS B 1 9 ? -7.282 -54.561 13.385 1.00 137.08 98 CYS B CA 1
ATOM 1528 C C . CYS B 1 9 ? -5.858 -55.131 13.424 1.00 140.01 98 CYS B C 1
ATOM 1529 O O . CYS B 1 9 ? -5.654 -56.217 13.967 1.00 141.37 98 CYS B O 1
ATOM 1532 N N . LYS B 1 10 ? -4.881 -54.402 12.842 1.00 134.06 99 LYS B N 1
ATOM 1533 C CA . LYS B 1 10 ? -3.475 -54.828 12.792 1.00 133.99 99 LYS B CA 1
ATOM 1534 C C . LYS B 1 10 ? -2.817 -54.830 14.188 1.00 135.45 99 LYS B C 1
ATOM 1535 O O . LYS B 1 10 ? -1.809 -55.513 14.382 1.00 136.09 99 LYS B O 1
ATOM 1541 N N . TYR B 1 11 ? -3.398 -54.087 15.151 1.00 129.29 100 TYR B N 1
ATOM 1542 C CA . TYR B 1 11 ? -2.898 -54.000 16.521 1.00 127.43 100 TYR B CA 1
ATOM 1543 C C . TYR B 1 11 ? -3.679 -54.957 17.451 1.00 133.72 100 TYR B C 1
ATOM 1544 O O . TYR B 1 11 ? -3.854 -54.667 18.637 1.00 131.72 100 TYR B O 1
ATOM 1553 N N . ALA B 1 12 ? -4.108 -56.119 16.907 1.00 134.56 101 ALA B N 1
ATOM 1554 C CA . ALA B 1 12 ? -4.848 -57.160 17.629 1.00 137.42 101 ALA B CA 1
ATOM 1555 C C . ALA B 1 12 ? -3.963 -57.868 18.653 1.00 142.69 101 ALA B C 1
ATOM 1556 O O . ALA B 1 12 ? -4.455 -58.298 19.700 1.00 143.25 101 ALA B O 1
ATOM 1558 N N . SER B 1 13 ? -2.658 -57.982 18.345 1.00 139.32 102 SER B N 1
ATOM 1559 C CA . SER B 1 13 ? -1.652 -58.603 19.205 1.00 139.86 102 SER B CA 1
ATOM 1560 C C . SER B 1 13 ? -1.383 -57.754 20.458 1.00 140.11 102 SER B C 1
ATOM 1561 O O . SER B 1 13 ? -0.992 -58.307 21.487 1.00 140.75 102 SER B O 1
ATOM 1564 N N . SER B 1 14 ? -1.614 -56.423 20.373 1.00 132.64 103 SER B N 1
ATOM 1565 C CA . SER B 1 14 ? -1.405 -55.476 21.471 1.00 129.03 103 SER B CA 1
ATOM 1566 C C . SER B 1 14 ? -2.661 -55.281 22.358 1.00 132.03 103 SER B C 1
ATOM 1567 O O . SER B 1 14 ? -2.575 -54.588 23.375 1.00 129.48 103 SER B O 1
ATOM 1570 N N . GLY B 1 15 ? -3.789 -55.896 21.987 1.00 130.92 104 GLY B N 1
ATOM 1571 C CA . GLY B 1 15 ? -5.016 -55.825 22.777 1.00 131.11 104 GLY B CA 1
ATOM 1572 C C . GLY B 1 15 ? -6.306 -55.421 22.086 1.00 134.64 104 GLY B C 1
ATOM 1573 O O . GLY B 1 15 ? -7.378 -55.591 22.673 1.00 136.05 104 GLY B O 1
ATOM 1574 N N . CYS B 1 16 ? -6.229 -54.871 20.854 1.00 129.10 105 CYS B N 1
ATOM 1575 C CA . CYS B 1 16 ? -7.408 -54.424 20.097 1.00 128.64 105 CYS B CA 1
ATOM 1576 C C . CYS B 1 16 ? -8.258 -55.617 19.649 1.00 136.48 105 CYS B C 1
ATOM 1577 O O . CYS B 1 16 ? -7.713 -56.608 19.164 1.00 138.70 105 CYS B O 1
ATOM 1580 N N . GLU B 1 17 ? -9.589 -55.518 19.818 1.00 133.22 106 GLU B N 1
ATOM 1581 C CA . GLU B 1 17 ? -10.517 -56.602 19.480 1.00 136.95 106 GLU B CA 1
ATOM 1582 C C . GLU B 1 17 ? -11.677 -56.165 18.554 1.00 142.71 106 GLU B C 1
ATOM 1583 O O . GLU B 1 17 ? -12.439 -57.026 18.104 1.00 146.14 106 GLU B O 1
ATOM 1589 N N . ILE B 1 18 ? -11.803 -54.854 18.260 1.00 135.97 107 ILE B N 1
ATOM 1590 C CA . ILE B 1 18 ? -12.870 -54.337 17.395 1.00 136.69 107 ILE B CA 1
ATOM 1591 C C . ILE B 1 18 ? -12.569 -54.685 15.916 1.00 141.85 107 ILE B C 1
ATOM 1592 O O . ILE B 1 18 ? -11.464 -54.440 15.426 1.00 139.94 107 ILE B O 1
ATOM 1597 N N . THR B 1 19 ? -13.563 -55.303 15.242 1.00 141.68 108 THR B N 1
ATOM 1598 C CA . THR B 1 19 ? -13.503 -55.729 13.839 1.00 143.44 108 THR B CA 1
ATOM 1599 C C . THR B 1 19 ? -14.342 -54.794 12.967 1.00 144.44 108 THR B C 1
ATOM 1600 O O . THR B 1 19 ? -15.472 -54.458 13.330 1.00 143.24 108 THR B O 1
ATOM 1604 N N . LEU B 1 20 ? -13.787 -54.381 11.815 1.00 142.47 109 LEU B N 1
ATOM 1605 C CA . LEU B 1 20 ? -14.437 -53.464 10.877 1.00 141.92 109 LEU B CA 1
ATOM 1606 C C . LEU B 1 20 ? -14.140 -53.843 9.408 1.00 143.07 109 LEU B C 1
ATOM 1607 O O . LEU B 1 20 ? -13.134 -54.515 9.166 1.00 143.01 109 LEU B O 1
ATOM 1609 N N . PRO B 1 21 ? -14.966 -53.420 8.409 1.00 140.22 110 PRO B N 1
ATOM 1610 C CA . PRO B 1 21 ? -14.647 -53.758 7.007 1.00 140.84 110 PRO B CA 1
ATOM 1611 C C . PRO B 1 21 ? -13.446 -52.966 6.474 1.00 143.27 110 PRO B C 1
ATOM 1612 O O . PRO B 1 21 ? -13.071 -51.955 7.068 1.00 141.90 110 PRO B O 1
ATOM 1616 N N . HIS B 1 22 ? -12.864 -53.420 5.341 1.00 141.81 111 HIS B N 1
ATOM 1617 C CA . HIS B 1 22 ? -11.690 -52.843 4.666 1.00 141.65 111 HIS B CA 1
ATOM 1618 C C . HIS B 1 22 ? -11.786 -51.320 4.448 1.00 144.83 111 HIS B C 1
ATOM 1619 O O . HIS B 1 22 ? -10.762 -50.637 4.514 1.00 143.70 111 HIS B O 1
ATOM 1626 N N . THR B 1 23 ? -13.003 -50.802 4.192 1.00 144.61 112 THR B N 1
ATOM 1627 C CA . THR B 1 23 ? -13.278 -49.379 3.955 1.00 146.08 112 THR B CA 1
ATOM 1628 C C . THR B 1 23 ? -13.025 -48.529 5.215 1.00 147.75 112 THR B C 1
ATOM 1629 O O . THR B 1 23 ? -12.422 -47.457 5.117 1.00 143.62 112 THR B O 1
ATOM 1633 N N . GLU B 1 24 ? -13.476 -49.017 6.389 1.00 145.98 113 GLU B N 1
ATOM 1634 C CA . GLU B 1 24 ? -13.339 -48.331 7.676 1.00 142.87 113 GLU B CA 1
ATOM 1635 C C . GLU B 1 24 ? -12.066 -48.735 8.438 1.00 145.77 113 GLU B C 1
ATOM 1636 O O . GLU B 1 24 ? -11.652 -48.001 9.338 1.00 142.49 113 GLU B O 1
ATOM 1638 N N . LYS B 1 25 ? -11.453 -49.887 8.079 1.00 144.87 114 LYS B N 1
ATOM 1639 C CA . LYS B 1 25 ? -10.251 -50.453 8.710 1.00 143.36 114 LYS B CA 1
ATOM 1640 C C . LYS B 1 25 ? -9.068 -49.468 8.741 1.00 142.59 114 LYS B C 1
ATOM 1641 O O . LYS B 1 25 ? -8.410 -49.350 9.776 1.00 139.40 114 LYS B O 1
ATOM 1647 N N . ALA B 1 26 ? -8.808 -48.772 7.618 1.00 138.54 115 ALA B N 1
ATOM 1648 C CA . ALA B 1 26 ? -7.708 -47.814 7.488 1.00 135.12 115 ALA B CA 1
ATOM 1649 C C . ALA B 1 26 ? -7.917 -46.561 8.351 1.00 135.34 115 ALA B C 1
ATOM 1650 O O . ALA B 1 26 ? -6.949 -46.053 8.924 1.00 131.71 115 ALA B O 1
ATOM 1652 N N . ASP B 1 27 ? -9.171 -46.069 8.440 1.00 132.91 116 ASP B N 1
ATOM 1653 C CA . ASP B 1 27 ? -9.543 -44.875 9.206 1.00 130.31 116 ASP B CA 1
ATOM 1654 C C . ASP B 1 27 ? -9.425 -45.104 10.716 1.00 132.30 116 ASP B C 1
ATOM 1655 O O . ASP B 1 27 ? -9.018 -44.191 11.437 1.00 128.92 116 ASP B O 1
ATOM 1660 N N . HIS B 1 28 ? -9.776 -46.318 11.185 1.00 130.47 117 HIS B N 1
ATOM 1661 C CA . HIS B 1 28 ? -9.727 -46.714 12.593 1.00 129.11 117 HIS B CA 1
ATOM 1662 C C . HIS B 1 28 ? -8.282 -46.860 13.097 1.00 129.35 117 HIS B C 1
ATOM 1663 O O . HIS B 1 28 ? -7.990 -46.446 14.220 1.00 126.81 117 HIS B O 1
ATOM 1670 N N . GLU B 1 29 ? -7.396 -47.459 12.276 1.00 125.57 118 GLU B N 1
ATOM 1671 C CA . GLU B 1 29 ? -5.990 -47.728 12.602 1.00 123.51 118 GLU B CA 1
ATOM 1672 C C . GLU B 1 29 ? -5.149 -46.454 12.808 1.00 122.30 118 GLU B C 1
ATOM 1673 O O . GLU B 1 29 ? -4.136 -46.513 13.509 1.00 120.39 118 GLU B O 1
ATOM 1679 N N . GLU B 1 30 ? -5.563 -45.317 12.217 1.00 116.57 119 GLU B N 1
ATOM 1680 C CA . GLU B 1 30 ? -4.863 -44.036 12.355 1.00 112.68 119 GLU B CA 1
ATOM 1681 C C . GLU B 1 30 ? -5.223 -43.329 13.679 1.00 112.79 119 GLU B C 1
ATOM 1682 O O . GLU B 1 30 ? -4.514 -42.403 14.084 1.00 109.88 119 GLU B O 1
ATOM 1684 N N . LEU B 1 31 ? -6.310 -43.776 14.352 1.00 109.25 120 LEU B N 1
ATOM 1685 C CA . LEU B 1 31 ? -6.810 -43.203 15.610 1.00 106.95 120 LEU B CA 1
ATOM 1686 C C . LEU B 1 31 ? -6.864 -44.223 16.772 1.00 109.61 120 LEU B C 1
ATOM 1687 O O . LEU B 1 31 ? -7.123 -43.816 17.910 1.00 108.19 120 LEU B O 1
ATOM 1692 N N . CYS B 1 32 ? -6.626 -45.530 16.488 1.00 106.62 121 CYS B N 1
ATOM 1693 C CA . CYS B 1 32 ? -6.658 -46.636 17.459 1.00 107.01 121 CYS B CA 1
ATOM 1694 C C . CYS B 1 32 ? -5.724 -46.369 18.644 1.00 107.52 121 CYS B C 1
ATOM 1695 O O . CYS B 1 32 ? -4.555 -46.033 18.447 1.00 105.59 121 CYS B O 1
ATOM 1698 N N . GLU B 1 33 ? -6.261 -46.512 19.869 1.00 103.34 122 GLU B N 1
ATOM 1699 C CA . GLU B 1 33 ? -5.554 -46.273 21.132 1.00 101.16 122 GLU B CA 1
ATOM 1700 C C . GLU B 1 33 ? -4.675 -47.470 21.558 1.00 105.74 122 GLU B C 1
ATOM 1701 O O . GLU B 1 33 ? -3.870 -47.330 22.484 1.00 104.19 122 GLU B O 1
ATOM 1707 N N . PHE B 1 34 ? -4.799 -48.622 20.865 1.00 104.54 123 PHE B N 1
ATOM 1708 C CA . PHE B 1 34 ? -4.017 -49.832 21.139 1.00 106.03 123 PHE B CA 1
ATOM 1709 C C . PHE B 1 34 ? -2.710 -49.875 20.316 1.00 108.62 123 PHE B C 1
ATOM 1710 O O . PHE B 1 34 ? -1.952 -50.845 20.417 1.00 109.72 123 PHE B O 1
ATOM 1718 N N . ARG B 1 35 ? -2.439 -48.807 19.536 1.00 102.68 124 ARG B N 1
ATOM 1719 C CA . ARG B 1 35 ? -1.238 -48.640 18.714 1.00 101.75 124 ARG B CA 1
ATOM 1720 C C . ARG B 1 35 ? -0.021 -48.372 19.624 1.00 103.95 124 ARG B C 1
ATOM 1721 O O . ARG B 1 35 ? -0.116 -47.502 20.498 1.00 101.50 124 ARG B O 1
ATOM 1729 N N . PRO B 1 36 ? 1.123 -49.088 19.439 1.00 101.36 125 PRO B N 1
ATOM 1730 C CA . PRO B 1 36 ? 2.300 -48.838 20.296 1.00 99.56 125 PRO B CA 1
ATOM 1731 C C . PRO B 1 36 ? 2.869 -47.429 20.100 1.00 99.33 125 PRO B C 1
ATOM 1732 O O . PRO B 1 36 ? 3.074 -46.990 18.964 1.00 98.35 125 PRO B O 1
ATOM 1736 N N . TYR B 1 37 ? 3.076 -46.714 21.222 1.00 93.19 126 TYR B N 1
ATOM 1737 C CA . TYR B 1 37 ? 3.576 -45.339 21.285 1.00 89.96 126 TYR B CA 1
ATOM 1738 C C . TYR B 1 37 ? 5.043 -45.228 20.862 1.00 93.62 126 TYR B C 1
ATOM 1739 O O . TYR B 1 37 ? 5.902 -45.882 21.455 1.00 94.64 126 TYR B O 1
ATOM 1748 N N . SER B 1 38 ? 5.326 -44.370 19.858 1.00 88.38 127 SER B N 1
ATOM 1749 C CA . SER B 1 38 ? 6.678 -44.095 19.359 1.00 87.85 127 SER B CA 1
ATOM 1750 C C . SER B 1 38 ? 7.385 -43.132 20.321 1.00 89.18 127 SER B C 1
ATOM 1751 O O . SER B 1 38 ? 6.711 -42.475 21.120 1.00 87.21 127 SER B O 1
ATOM 1754 N N . CYS B 1 39 ? 8.733 -43.038 20.245 1.00 85.34 128 CYS B N 1
ATOM 1755 C CA . CYS B 1 39 ? 9.518 -42.132 21.091 1.00 83.11 128 CYS B CA 1
ATOM 1756 C C . CYS B 1 39 ? 9.138 -40.668 20.785 1.00 85.10 128 CYS B C 1
ATOM 1757 O O . CYS B 1 39 ? 9.158 -40.275 19.616 1.00 84.31 128 CYS B O 1
ATOM 1760 N N . PRO B 1 40 ? 8.740 -39.864 21.804 1.00 80.33 129 PRO B N 1
ATOM 1761 C CA . PRO B 1 40 ? 8.307 -38.480 21.521 1.00 78.11 129 PRO B CA 1
ATOM 1762 C C . PRO B 1 40 ? 9.452 -37.490 21.263 1.00 81.44 129 PRO B C 1
ATOM 1763 O O . PRO B 1 40 ? 9.208 -36.403 20.737 1.00 79.16 129 PRO B O 1
ATOM 1767 N N . CYS B 1 41 ? 10.685 -37.869 21.636 1.00 80.48 130 CYS B N 1
ATOM 1768 C CA . CYS B 1 41 ? 11.915 -37.083 21.494 1.00 80.73 130 CYS B CA 1
ATOM 1769 C C . CYS B 1 41 ? 12.169 -36.700 20.015 1.00 85.22 130 CYS B C 1
ATOM 1770 O O . CYS B 1 41 ? 12.027 -37.565 19.145 1.00 86.25 130 CYS B O 1
ATOM 1773 N N . PRO B 1 42 ? 12.524 -35.419 19.708 1.00 81.16 131 PRO B N 1
ATOM 1774 C CA . PRO B 1 42 ? 12.777 -35.031 18.304 1.00 81.52 131 PRO B CA 1
ATOM 1775 C C . PRO B 1 42 ? 13.966 -35.770 17.688 1.00 88.27 131 PRO B C 1
ATOM 1776 O O . PRO B 1 42 ? 14.999 -35.936 18.341 1.00 88.38 131 PRO B O 1
ATOM 1780 N N . GLY B 1 43 ? 13.787 -36.225 16.449 1.00 87.17 132 GLY B N 1
ATOM 1781 C CA . GLY B 1 43 ? 14.795 -36.973 15.702 1.00 90.29 132 GLY B CA 1
ATOM 1782 C C . GLY B 1 43 ? 14.385 -38.398 15.385 1.00 97.49 132 GLY B C 1
ATOM 1783 O O . GLY B 1 43 ? 13.496 -38.955 16.038 1.00 96.93 132 GLY B O 1
ATOM 1784 N N . ALA B 1 44 ? 15.040 -38.998 14.377 1.00 97.39 133 ALA B N 1
ATOM 1785 C CA . ALA B 1 44 ? 14.780 -40.369 13.927 1.00 100.18 133 ALA B CA 1
ATOM 1786 C C . ALA B 1 44 ? 15.752 -41.385 14.565 1.00 107.00 133 ALA B C 1
ATOM 1787 O O . ALA B 1 44 ? 15.649 -42.585 14.291 1.00 109.20 133 ALA B O 1
ATOM 1789 N N . SER B 1 45 ? 16.671 -40.902 15.430 1.00 103.15 134 SER B N 1
ATOM 1790 C CA . SER B 1 45 ? 17.697 -41.695 16.119 1.00 105.28 134 SER B CA 1
ATOM 1791 C C . SER B 1 45 ? 17.116 -42.790 17.032 1.00 109.27 134 SER B C 1
ATOM 1792 O O . SER B 1 45 ? 17.652 -43.901 17.041 1.00 111.97 134 SER B O 1
ATOM 1795 N N . CYS B 1 46 ? 16.046 -42.483 17.799 1.00 102.58 135 CYS B N 1
ATOM 1796 C CA . CYS B 1 46 ? 15.432 -43.450 18.713 1.00 102.58 135 CYS B CA 1
ATOM 1797 C C . CYS B 1 46 ? 14.318 -44.226 18.012 1.00 106.54 135 CYS B C 1
ATOM 1798 O O . CYS B 1 46 ? 13.298 -43.649 17.626 1.00 104.32 135 CYS B O 1
ATOM 1801 N N . LYS B 1 47 ? 14.532 -45.539 17.839 1.00 105.68 136 LYS B N 1
ATOM 1802 C CA . LYS B 1 47 ? 13.594 -46.448 17.175 1.00 106.81 136 LYS B CA 1
ATOM 1803 C C . LYS B 1 47 ? 12.744 -47.222 18.210 1.00 110.53 136 LYS B C 1
ATOM 1804 O O . LYS B 1 47 ? 12.175 -48.272 17.893 1.00 112.31 136 LYS B O 1
ATOM 1810 N N . TRP B 1 48 ? 12.636 -46.674 19.436 1.00 104.52 137 TRP B N 1
ATOM 1811 C CA . TRP B 1 48 ? 11.862 -47.256 20.531 1.00 103.85 137 TRP B CA 1
ATOM 1812 C C . TRP B 1 48 ? 10.371 -47.028 20.324 1.00 104.90 137 TRP B C 1
ATOM 1813 O O . TRP B 1 48 ? 9.952 -45.946 19.904 1.00 102.05 137 TRP B O 1
ATOM 1824 N N . GLN B 1 49 ? 9.576 -48.048 20.664 1.00 102.13 138 GLN B N 1
ATOM 1825 C CA . GLN B 1 49 ? 8.119 -48.020 20.611 1.00 100.71 138 GLN B CA 1
ATOM 1826 C C . GLN B 1 49 ? 7.560 -48.989 21.651 1.00 104.58 138 GLN B C 1
ATOM 1827 O O . GLN B 1 49 ? 7.892 -50.177 21.638 1.00 107.45 138 GLN B O 1
ATOM 1833 N N . GLY B 1 50 ? 6.768 -48.452 22.574 1.00 97.77 139 GLY B N 1
ATOM 1834 C CA . GLY B 1 50 ? 6.157 -49.219 23.654 1.00 98.24 139 GLY B CA 1
ATOM 1835 C C . GLY B 1 50 ? 4.808 -48.687 24.084 1.00 99.74 139 GLY B C 1
ATOM 1836 O O . GLY B 1 50 ? 4.108 -48.049 23.295 1.00 98.18 139 GLY B O 1
ATOM 1837 N N . SER B 1 51 ? 4.430 -48.960 25.340 1.00 95.94 140 SER B N 1
ATOM 1838 C CA . SER B 1 51 ? 3.159 -48.529 25.925 1.00 94.52 140 SER B CA 1
ATOM 1839 C C . SER B 1 51 ? 3.282 -47.119 26.512 1.00 94.31 140 SER B C 1
ATOM 1840 O O . SER B 1 51 ? 4.390 -46.696 26.847 1.00 92.50 140 SER B O 1
ATOM 1843 N N . LEU B 1 52 ? 2.134 -46.409 26.657 1.00 89.24 141 LEU B N 1
ATOM 1844 C CA . LEU B 1 52 ? 2.050 -45.049 27.210 1.00 86.31 141 LEU B CA 1
ATOM 1845 C C . LEU B 1 52 ? 2.619 -44.978 28.633 1.00 90.29 141 LEU B C 1
ATOM 1846 O O . LEU B 1 52 ? 3.319 -44.016 28.957 1.00 88.43 141 LEU B O 1
ATOM 1851 N N . ASP B 1 53 ? 2.339 -46.007 29.460 1.00 88.80 142 ASP B N 1
ATOM 1852 C CA . ASP B 1 53 ? 2.813 -46.131 30.841 1.00 89.22 142 ASP B CA 1
ATOM 1853 C C . ASP B 1 53 ? 4.336 -46.255 30.913 1.00 92.27 142 ASP B C 1
ATOM 1854 O O . ASP B 1 53 ? 4.930 -45.872 31.922 1.00 91.08 142 ASP B O 1
ATOM 1859 N N . ALA B 1 54 ? 4.955 -46.793 29.843 1.00 89.76 143 ALA B N 1
ATOM 1860 C CA . ALA B 1 54 ? 6.395 -47.009 29.721 1.00 90.37 143 ALA B CA 1
ATOM 1861 C C . ALA B 1 54 ? 7.123 -45.859 28.975 1.00 92.47 143 ALA B C 1
ATOM 1862 O O . ALA B 1 54 ? 8.346 -45.930 28.822 1.00 92.47 143 ALA B O 1
ATOM 1864 N N . VAL B 1 55 ? 6.393 -44.793 28.558 1.00 87.11 144 VAL B N 1
ATOM 1865 C CA . VAL B 1 55 ? 6.972 -43.648 27.840 1.00 85.18 144 VAL B CA 1
ATOM 1866 C C . VAL B 1 55 ? 7.838 -42.803 28.791 1.00 89.84 144 VAL B C 1
ATOM 1867 O O . VAL B 1 55 ? 9.014 -42.582 28.491 1.00 89.20 144 VAL B O 1
ATOM 1871 N N . MET B 1 56 ? 7.257 -42.326 29.918 1.00 87.25 145 MET B N 1
ATOM 1872 C CA . MET B 1 56 ? 7.965 -41.510 30.912 1.00 86.81 145 MET B CA 1
ATOM 1873 C C . MET B 1 56 ? 9.217 -42.231 31.469 1.00 92.26 145 MET B C 1
ATOM 1874 O O . MET B 1 56 ? 10.276 -41.604 31.430 1.00 91.24 145 MET B O 1
ATOM 1879 N N . PRO B 1 57 ? 9.182 -43.530 31.896 1.00 90.73 146 PRO B N 1
ATOM 1880 C CA . PRO B 1 57 ? 10.424 -44.173 32.373 1.00 92.25 146 PRO B CA 1
ATOM 1881 C C . PRO B 1 57 ? 11.505 -44.289 31.291 1.00 95.99 146 PRO B C 1
ATOM 1882 O O . PRO B 1 57 ? 12.691 -44.251 31.627 1.00 97.03 146 PRO B O 1
ATOM 1886 N N . HIS B 1 58 ? 11.102 -44.411 30.004 1.00 91.12 147 HIS B N 1
ATOM 1887 C CA . HIS B 1 58 ? 12.020 -44.497 28.863 1.00 91.28 147 HIS B CA 1
ATOM 1888 C C . HIS B 1 58 ? 12.770 -43.169 28.676 1.00 93.46 147 HIS B C 1
ATOM 1889 O O . HIS B 1 58 ? 13.970 -43.173 28.393 1.00 93.85 147 HIS B O 1
ATOM 1896 N N . LEU B 1 59 ? 12.063 -42.042 28.859 1.00 87.87 148 LEU B N 1
ATOM 1897 C CA . LEU B 1 59 ? 12.643 -40.705 28.756 1.00 85.90 148 LEU B CA 1
ATOM 1898 C C . LEU B 1 59 ? 13.520 -40.422 29.979 1.00 91.98 148 LEU B C 1
ATOM 1899 O O . LEU B 1 59 ? 14.507 -39.692 29.865 1.00 91.66 148 LEU B O 1
ATOM 1904 N N . MET B 1 60 ? 13.177 -41.022 31.139 1.00 90.16 149 MET B N 1
ATOM 1905 C CA . MET B 1 60 ? 13.922 -40.853 32.390 1.00 91.24 149 MET B CA 1
ATOM 1906 C C . MET B 1 60 ? 15.237 -41.657 32.404 1.00 96.97 149 MET B C 1
ATOM 1907 O O . MET B 1 60 ? 16.137 -41.313 33.176 1.00 97.53 149 MET B O 1
ATOM 1912 N N . HIS B 1 61 ? 15.356 -42.716 31.566 1.00 93.99 150 HIS B N 1
ATOM 1913 C CA . HIS B 1 61 ? 16.550 -43.566 31.539 1.00 96.00 150 HIS B CA 1
ATOM 1914 C C . HIS B 1 61 ? 17.398 -43.403 30.265 1.00 98.46 150 HIS B C 1
ATOM 1915 O O . HIS B 1 61 ? 18.607 -43.199 30.379 1.00 99.25 150 HIS B O 1
ATOM 1917 N N . GLN B 1 62 ? 16.784 -43.513 29.069 1.00 93.19 151 GLN B N 1
ATOM 1918 C CA . GLN B 1 62 ? 17.482 -43.428 27.777 1.00 93.12 151 GLN B CA 1
ATOM 1919 C C . GLN B 1 62 ? 17.734 -41.985 27.302 1.00 93.60 151 GLN B C 1
ATOM 1920 O O . GLN B 1 62 ? 18.678 -41.753 26.541 1.00 93.70 151 GLN B O 1
ATOM 1926 N N . HIS B 1 63 ? 16.892 -41.028 27.730 1.00 86.89 152 HIS B N 1
ATOM 1927 C CA . HIS B 1 63 ? 17.003 -39.626 27.325 1.00 83.92 152 HIS B CA 1
ATOM 1928 C C . HIS B 1 63 ? 17.137 -38.718 28.558 1.00 85.96 152 HIS B C 1
ATOM 1929 O O . HIS B 1 63 ? 16.421 -37.723 28.683 1.00 83.60 152 HIS B O 1
ATOM 1936 N N . LYS B 1 64 ? 18.085 -39.060 29.457 1.00 83.92 153 LYS B N 1
ATOM 1937 C CA . LYS B 1 64 ? 18.377 -38.350 30.712 1.00 83.22 153 LYS B CA 1
ATOM 1938 C C . LYS B 1 64 ? 18.755 -36.869 30.495 1.00 84.82 153 LYS B C 1
ATOM 1939 O O . LYS B 1 64 ? 18.592 -36.065 31.415 1.00 83.34 153 LYS B O 1
ATOM 1945 N N . SER B 1 65 ? 19.239 -36.520 29.279 1.00 80.99 154 SER B N 1
ATOM 1946 C CA . SER B 1 65 ? 19.641 -35.168 28.872 1.00 79.24 154 SER B CA 1
ATOM 1947 C C . SER B 1 65 ? 18.470 -34.179 28.926 1.00 79.85 154 SER B C 1
ATOM 1948 O O . SER B 1 65 ? 18.685 -33.006 29.233 1.00 78.32 154 SER B O 1
ATOM 1951 N N . ILE B 1 66 ? 17.238 -34.653 28.632 1.00 75.21 155 ILE B N 1
ATOM 1952 C CA . ILE B 1 66 ? 16.025 -33.829 28.660 1.00 72.64 155 ILE B CA 1
ATOM 1953 C C . ILE B 1 66 ? 15.636 -33.597 30.122 1.00 76.36 155 ILE B C 1
ATOM 1954 O O . ILE B 1 66 ? 15.366 -34.555 30.852 1.00 77.10 155 ILE B O 1
ATOM 1959 N N . THR B 1 67 ? 15.649 -32.326 30.550 1.00 71.73 156 THR B N 1
ATOM 1960 C CA . THR B 1 67 ? 15.315 -31.942 31.922 1.00 71.66 156 THR B CA 1
ATOM 1961 C C . THR B 1 67 ? 13.818 -31.617 32.035 1.00 73.20 156 THR B C 1
ATOM 1962 O O . THR B 1 67 ? 13.161 -31.334 31.028 1.00 71.35 156 THR B O 1
ATOM 1966 N N . THR B 1 68 ? 13.284 -31.675 33.265 1.00 69.50 157 THR B N 1
ATOM 1967 C CA . THR B 1 68 ? 11.879 -31.392 33.543 1.00 68.20 157 THR B CA 1
ATOM 1968 C C . THR B 1 68 ? 11.774 -30.219 34.526 1.00 71.61 157 THR B C 1
ATOM 1969 O O . THR B 1 68 ? 12.526 -30.156 35.501 1.00 71.89 157 THR B O 1
ATOM 1973 N N . LEU B 1 69 ? 10.850 -29.284 34.248 1.00 67.17 158 LEU B N 1
ATOM 1974 C CA . LEU B 1 69 ? 10.596 -28.1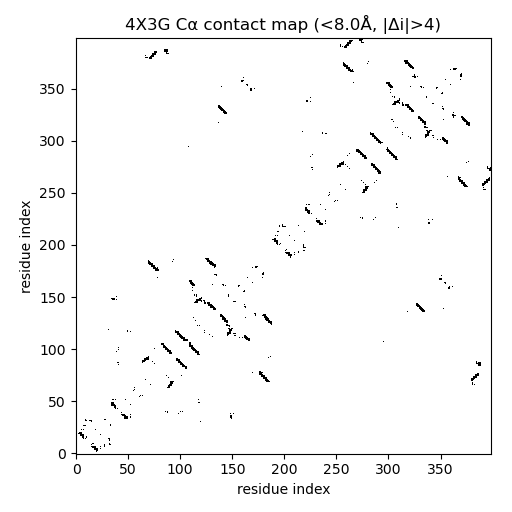24 35.101 1.00 67.10 158 LEU B CA 1
ATOM 1975 C C . LEU B 1 69 ? 9.179 -28.202 35.654 1.00 70.45 158 LEU B C 1
ATOM 1976 O O . LEU B 1 69 ? 8.227 -28.417 34.899 1.00 69.43 158 LEU B O 1
ATOM 1981 N N . GLN B 1 70 ? 9.052 -28.051 36.976 1.00 67.62 159 GLN B N 1
ATOM 1982 C CA . GLN B 1 70 ? 7.785 -28.080 37.693 1.00 68.18 159 GLN B CA 1
ATOM 1983 C C . GLN B 1 70 ? 7.194 -26.678 37.754 1.00 71.38 159 GLN B C 1
ATOM 1984 O O . GLN B 1 70 ? 7.858 -25.738 38.195 1.00 71.54 159 GLN B O 1
ATOM 1990 N N . GLY B 1 71 ? 5.956 -26.559 37.297 1.00 67.49 160 GLY B N 1
ATOM 1991 C CA . GLY B 1 71 ? 5.217 -25.302 37.257 1.00 67.31 160 GLY B CA 1
ATOM 1992 C C . GLY B 1 71 ? 4.340 -25.194 36.029 1.00 69.01 160 GLY B C 1
ATOM 1993 O O . GLY B 1 71 ? 4.693 -25.717 34.970 1.00 66.64 160 GLY B O 1
ATOM 1994 N N . GLU B 1 72 ? 3.183 -24.529 36.164 1.00 66.48 161 GLU B N 1
ATOM 1995 C CA . GLU B 1 72 ? 2.259 -24.343 35.047 1.00 65.76 161 GLU B CA 1
ATOM 1996 C C . GLU B 1 72 ? 2.603 -23.060 34.244 1.00 67.99 161 GLU B C 1
ATOM 1997 O O . GLU B 1 72 ? 2.083 -22.882 33.141 1.00 66.09 161 GLU B O 1
ATOM 2003 N N . ASP B 1 73 ? 3.511 -22.205 34.778 1.00 64.20 162 ASP B N 1
ATOM 2004 C CA . ASP B 1 73 ? 3.978 -20.979 34.124 1.00 63.08 162 ASP B CA 1
ATOM 2005 C C . ASP B 1 73 ? 5.507 -20.895 34.238 1.00 65.82 162 ASP B C 1
ATOM 2006 O O . ASP B 1 73 ? 6.037 -20.432 35.254 1.00 67.13 162 ASP B O 1
ATOM 2011 N N . ILE B 1 74 ? 6.213 -21.391 33.200 1.00 59.67 163 ILE B N 1
ATOM 2012 C CA . ILE B 1 74 ? 7.674 -21.476 33.169 1.00 58.69 163 ILE B CA 1
ATOM 2013 C C . ILE B 1 74 ? 8.296 -20.722 31.967 1.00 60.97 163 ILE B C 1
ATOM 2014 O O . ILE B 1 74 ? 7.577 -20.254 31.084 1.00 59.91 163 ILE B O 1
ATOM 2019 N N . VAL B 1 75 ? 9.647 -20.633 31.940 1.00 57.60 164 VAL B N 1
ATOM 2020 C CA . VAL B 1 75 ? 10.418 -20.008 30.860 1.00 56.12 164 VAL B CA 1
ATOM 2021 C C . VAL B 1 75 ? 11.310 -21.068 30.199 1.00 58.95 164 VAL B C 1
ATOM 2022 O O . VAL B 1 75 ? 12.241 -21.578 30.819 1.00 58.61 164 VAL B O 1
ATOM 2026 N N . PHE B 1 76 ? 11.004 -21.391 28.937 1.00 55.03 165 PHE B N 1
ATOM 2027 C CA . PHE B 1 76 ? 11.757 -22.317 28.102 1.00 54.13 165 PHE B CA 1
ATOM 2028 C C . PHE B 1 76 ? 12.814 -21.460 27.380 1.00 59.47 165 PHE B C 1
ATOM 2029 O O . PHE B 1 76 ? 12.497 -20.762 26.418 1.00 58.97 165 PHE B O 1
ATOM 2037 N N . LEU B 1 77 ? 14.056 -21.458 27.899 1.00 57.63 166 LEU B N 1
ATOM 2038 C CA . LEU B 1 77 ? 15.138 -20.661 27.323 1.00 57.78 166 LEU B CA 1
ATOM 2039 C C . LEU B 1 77 ? 16.005 -21.516 26.403 1.00 62.40 166 LEU B C 1
ATOM 2040 O O . LEU B 1 77 ? 16.872 -22.261 26.861 1.00 63.22 166 LEU B O 1
ATOM 2045 N N . ALA B 1 78 ? 15.752 -21.397 25.095 1.00 58.41 167 ALA B N 1
ATOM 2046 C CA . ALA B 1 78 ? 16.478 -22.107 24.053 1.00 58.45 167 ALA B CA 1
ATOM 2047 C C . ALA B 1 78 ? 17.755 -21.324 23.694 1.00 63.23 167 ALA B C 1
ATOM 2048 O O . ALA B 1 78 ? 17.688 -20.191 23.213 1.00 62.12 167 ALA B O 1
ATOM 2050 N N . THR B 1 79 ? 18.914 -21.917 23.983 1.00 61.67 168 THR B N 1
ATOM 2051 C CA . THR B 1 79 ? 20.209 -21.289 23.740 1.00 62.96 168 THR B CA 1
ATOM 2052 C C . THR B 1 79 ? 20.691 -21.545 22.309 1.00 67.71 168 THR B C 1
ATOM 2053 O O . THR B 1 79 ? 20.319 -22.558 21.713 1.00 67.13 168 THR B O 1
ATOM 2057 N N . ASP B 1 80 ? 21.518 -20.610 21.773 1.00 65.03 169 ASP B N 1
ATOM 2058 C CA . ASP B 1 80 ? 22.176 -20.644 20.459 1.00 66.25 169 ASP B CA 1
ATOM 2059 C C . ASP B 1 80 ? 21.185 -20.881 19.308 1.00 69.15 169 ASP B C 1
ATOM 2060 O O . ASP B 1 80 ? 21.350 -21.818 18.523 1.00 69.48 169 ASP B O 1
ATOM 2065 N N . ILE B 1 81 ? 20.167 -20.011 19.204 1.00 64.80 170 ILE B N 1
ATOM 2066 C CA . ILE B 1 81 ? 19.120 -20.078 18.171 1.00 63.98 170 ILE B CA 1
ATOM 2067 C C . ILE B 1 81 ? 19.663 -19.803 16.754 1.00 70.99 170 ILE B C 1
ATOM 2068 O O . ILE B 1 81 ? 19.090 -20.309 15.785 1.00 71.15 170 ILE B O 1
ATOM 2073 N N . ASN B 1 82 ? 20.762 -19.023 16.636 1.00 69.21 171 ASN B N 1
ATOM 2074 C CA . ASN B 1 82 ? 21.368 -18.650 15.353 1.00 70.86 171 ASN B CA 1
ATOM 2075 C C . ASN B 1 82 ? 22.337 -19.714 14.782 1.00 77.45 171 ASN B C 1
ATOM 2076 O O . ASN B 1 82 ? 23.013 -19.441 13.787 1.00 79.10 171 ASN B O 1
ATOM 2081 N N . LEU B 1 83 ? 22.362 -20.926 15.372 1.00 74.28 172 LEU B N 1
ATOM 2082 C CA . LEU B 1 83 ? 23.188 -22.051 14.926 1.00 76.65 172 LEU B CA 1
ATOM 2083 C C . LEU B 1 83 ? 22.696 -22.564 13.549 1.00 82.19 172 LEU B C 1
ATOM 2084 O O . LEU B 1 83 ? 21.498 -22.825 13.400 1.00 80.77 172 LEU B O 1
ATOM 2089 N N . PRO B 1 84 ? 23.589 -22.702 12.535 1.00 81.67 173 PRO B N 1
ATOM 2090 C CA . PRO B 1 84 ? 23.126 -23.132 11.200 1.00 82.48 173 PRO B CA 1
ATOM 2091 C C . PRO B 1 84 ? 22.623 -24.577 11.120 1.00 86.55 173 PRO B C 1
ATOM 2092 O O . PRO B 1 84 ? 23.005 -25.423 11.931 1.00 86.53 173 PRO B O 1
ATOM 2096 N N . GLY B 1 85 ? 21.776 -24.828 10.122 1.00 83.12 174 GLY B N 1
ATOM 2097 C CA . GLY B 1 85 ? 21.204 -26.137 9.828 1.00 83.51 174 GLY B CA 1
ATOM 2098 C C . GLY B 1 85 ? 19.912 -26.459 10.551 1.00 84.06 174 GLY B C 1
ATOM 2099 O O . GLY B 1 85 ? 19.177 -25.558 10.967 1.00 81.02 174 GLY B O 1
ATOM 2100 N N . ALA B 1 86 ? 19.625 -27.767 10.676 1.00 80.94 175 ALA B N 1
ATOM 2101 C CA . ALA B 1 86 ? 18.444 -28.302 11.351 1.00 78.46 175 ALA B CA 1
ATOM 2102 C C . ALA B 1 86 ? 18.773 -28.495 12.834 1.00 80.25 175 ALA B C 1
ATOM 2103 O O . ALA B 1 86 ? 19.524 -29.407 13.194 1.00 81.89 175 ALA B O 1
ATOM 2105 N N . VAL B 1 87 ? 18.254 -27.592 13.686 1.00 72.75 176 VAL B N 1
ATOM 2106 C CA . VAL B 1 87 ? 18.523 -27.602 15.125 1.00 70.86 176 VAL B CA 1
ATOM 2107 C C . VAL B 1 87 ? 17.226 -27.845 15.914 1.00 70.95 176 VAL B C 1
ATOM 2108 O O . VAL B 1 87 ? 16.181 -27.282 15.581 1.00 69.08 176 VAL B O 1
ATOM 2112 N N . ASP B 1 88 ? 17.313 -28.678 16.971 1.00 66.29 177 ASP B N 1
ATOM 2113 C CA . ASP B 1 88 ? 16.199 -29.036 17.847 1.00 63.65 177 ASP B CA 1
ATOM 2114 C C . ASP B 1 88 ? 16.455 -28.655 19.313 1.00 65.04 177 ASP B C 1
ATOM 2115 O O . ASP B 1 88 ? 17.601 -28.658 19.768 1.00 65.16 177 ASP B O 1
ATOM 2120 N N . TRP B 1 89 ? 15.372 -28.329 20.044 1.00 59.03 178 TRP B N 1
ATOM 2121 C CA . TRP B 1 89 ? 15.390 -27.988 21.467 1.00 58.25 178 TRP B CA 1
ATOM 2122 C C . TRP B 1 89 ? 14.231 -28.722 22.136 1.00 62.81 178 TRP B C 1
ATOM 2123 O O . TRP B 1 89 ? 13.091 -28.622 21.666 1.00 62.25 178 TRP B O 1
ATOM 2134 N N . VAL B 1 90 ? 14.512 -29.483 23.210 1.00 59.69 179 VAL B N 1
ATOM 2135 C CA . VAL B 1 90 ? 13.461 -30.261 23.870 1.00 58.98 179 VAL B CA 1
ATOM 2136 C C . VAL B 1 90 ? 13.607 -30.247 25.397 1.00 61.69 179 VAL B C 1
ATOM 2137 O O . VAL B 1 90 ? 14.678 -30.525 25.934 1.00 62.88 179 VAL B O 1
ATOM 2141 N N . MET B 1 91 ? 12.503 -29.929 26.082 1.00 56.02 180 MET B N 1
ATOM 2142 C CA . MET B 1 91 ? 12.419 -29.940 27.537 1.00 55.68 180 MET B CA 1
ATOM 2143 C C . MET B 1 91 ? 11.039 -30.459 27.959 1.00 60.95 180 MET B C 1
ATOM 2144 O O . MET B 1 91 ? 10.220 -30.785 27.098 1.00 59.74 180 MET B O 1
ATOM 2149 N N . MET B 1 92 ? 10.787 -30.568 29.270 1.00 59.92 181 MET B N 1
ATOM 2150 C CA . MET B 1 92 ? 9.489 -31.038 29.733 1.00 60.53 181 MET B CA 1
ATOM 2151 C C . MET B 1 92 ? 8.915 -30.144 30.816 1.00 62.04 181 MET B C 1
ATOM 2152 O O . MET B 1 92 ? 9.652 -29.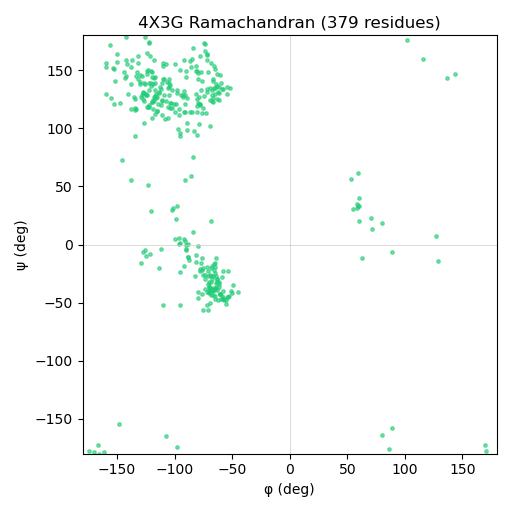610 31.643 1.00 61.41 181 MET B O 1
ATOM 2157 N N . GLN B 1 93 ? 7.588 -29.953 30.768 1.00 58.05 182 GLN B N 1
ATOM 2158 C CA . GLN B 1 93 ? 6.815 -29.174 31.734 1.00 57.82 182 GLN B CA 1
ATOM 2159 C C . GLN B 1 93 ? 5.929 -30.139 32.546 1.00 61.73 182 GLN B C 1
ATOM 2160 O O . GLN B 1 93 ? 5.155 -30.903 31.969 1.00 59.60 182 GLN B O 1
ATOM 2166 N N . SER B 1 94 ? 6.080 -30.109 33.879 1.00 60.64 183 SER B N 1
ATOM 2167 C CA . SER B 1 94 ? 5.368 -30.969 34.822 1.00 62.30 183 SER B CA 1
ATOM 2168 C C . SER B 1 94 ? 4.327 -30.168 35.619 1.00 67.94 183 SER B C 1
ATOM 2169 O O . SER B 1 94 ? 4.690 -29.357 36.475 1.00 67.97 183 SER B O 1
ATOM 2172 N N . CYS B 1 95 ? 3.028 -30.384 35.310 1.00 65.30 184 CYS B N 1
ATOM 2173 C CA . CYS B 1 95 ? 1.890 -29.717 35.958 1.00 66.28 184 CYS B CA 1
ATOM 2174 C C . CYS B 1 95 ? 0.596 -30.512 35.753 1.00 72.13 184 CYS B C 1
ATOM 2175 O O . CYS B 1 95 ? 0.500 -31.299 34.811 1.00 70.24 184 CYS B O 1
ATOM 2178 N N . PHE B 1 96 ? -0.386 -30.320 36.669 1.00 72.48 185 PHE B N 1
ATOM 2179 C CA . PHE B 1 96 ? -1.724 -30.949 36.693 1.00 74.32 185 PHE B CA 1
ATOM 2180 C C . PHE B 1 96 ? -1.665 -32.500 36.662 1.00 79.36 185 PHE B C 1
ATOM 2181 O O . PHE B 1 96 ? -2.577 -33.146 36.142 1.00 80.03 185 PHE B O 1
ATOM 2189 N N . GLY B 1 97 ? -0.604 -33.069 37.228 1.00 76.26 186 GLY B N 1
ATOM 2190 C CA . GLY B 1 97 ? -0.387 -34.512 37.268 1.00 77.06 186 GLY B CA 1
ATOM 2191 C C . GLY B 1 97 ? -0.043 -35.113 35.919 1.00 79.19 186 GLY B C 1
ATOM 2192 O O . GLY B 1 97 ? -0.251 -36.310 35.697 1.00 80.07 186 GLY B O 1
ATOM 2193 N N . PHE B 1 98 ? 0.481 -34.279 35.008 1.00 72.97 187 PHE B N 1
ATOM 2194 C CA . PHE B 1 98 ? 0.864 -34.676 33.657 1.00 71.03 187 PHE B CA 1
ATOM 2195 C C . PHE B 1 98 ? 2.208 -34.076 33.258 1.00 71.95 187 PHE B C 1
ATOM 2196 O O . PHE B 1 98 ? 2.643 -33.072 33.827 1.00 70.08 187 PHE B O 1
ATOM 2204 N N . HIS B 1 99 ? 2.855 -34.698 32.265 1.00 67.95 188 HIS B N 1
ATOM 2205 C CA . HIS B 1 99 ? 4.121 -34.236 31.712 1.00 66.29 188 HIS B CA 1
ATOM 2206 C C . HIS B 1 99 ? 3.890 -33.792 30.278 1.00 68.63 188 HIS B C 1
ATOM 2207 O O . HIS B 1 99 ? 3.235 -34.495 29.502 1.00 68.55 188 HIS B O 1
ATOM 2214 N N . PHE B 1 100 ? 4.373 -32.593 29.949 1.00 63.73 189 PHE B N 1
ATOM 2215 C CA . PHE B 1 100 ? 4.230 -32.020 28.617 1.00 62.22 189 PHE B CA 1
ATOM 2216 C C . PHE B 1 100 ? 5.598 -31.832 28.002 1.00 63.94 189 PHE B C 1
ATOM 2217 O O . PHE B 1 100 ? 6.507 -31.327 28.659 1.00 62.96 189 PHE B O 1
ATOM 2225 N N . MET B 1 101 ? 5.747 -32.251 26.748 1.00 59.55 190 MET B N 1
ATOM 2226 C CA . MET B 1 101 ? 6.994 -32.085 26.021 1.00 58.30 190 MET B CA 1
ATOM 2227 C C . MET B 1 101 ? 6.962 -30.743 25.267 1.00 58.09 190 MET B C 1
ATOM 2228 O O . MET B 1 101 ? 6.051 -30.496 24.468 1.00 56.04 190 MET B O 1
ATOM 2233 N N . LEU B 1 102 ? 7.937 -29.868 25.573 1.00 52.89 191 LEU B N 1
ATOM 2234 C CA . LEU B 1 102 ? 8.078 -28.558 24.936 1.00 50.83 191 LEU B CA 1
ATOM 2235 C C . LEU B 1 102 ? 9.165 -28.694 23.890 1.00 53.47 191 LEU B C 1
ATOM 2236 O O . LEU B 1 102 ? 10.279 -29.109 24.216 1.00 52.57 191 LEU B O 1
ATOM 2241 N N . VAL B 1 103 ? 8.826 -28.414 22.623 1.00 50.52 192 VAL B N 1
ATOM 2242 C CA . VAL B 1 103 ? 9.766 -28.560 21.513 1.00 50.92 192 VAL B CA 1
ATOM 2243 C C . VAL B 1 103 ? 9.857 -27.270 20.693 1.00 54.01 192 VAL B C 1
ATOM 2244 O O . VAL B 1 103 ? 8.835 -26.631 20.428 1.0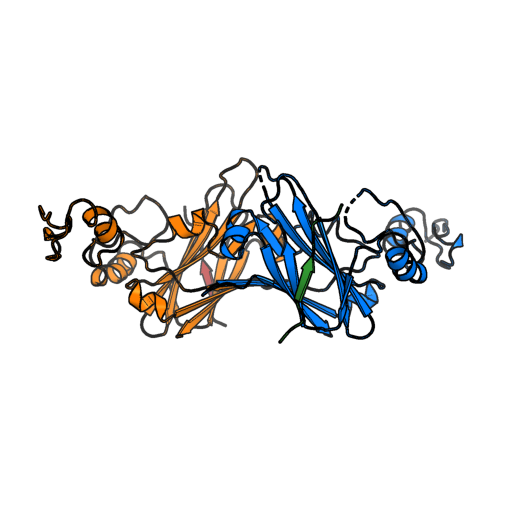0 52.69 192 VAL B O 1
ATOM 2248 N N . LEU B 1 104 ? 11.096 -26.915 20.285 1.00 50.92 193 LEU B N 1
ATOM 2249 C CA . LEU B 1 104 ? 11.434 -25.840 19.350 1.00 50.80 193 LEU B CA 1
ATOM 2250 C C . LEU B 1 104 ? 12.259 -26.517 18.254 1.00 58.24 193 LEU B C 1
ATOM 2251 O O . LEU B 1 104 ? 13.207 -27.245 18.562 1.00 59.52 193 LEU B O 1
ATOM 2256 N N . GLU B 1 105 ? 11.874 -26.305 16.986 1.00 56.08 194 GLU B N 1
ATOM 2257 C CA . GLU B 1 105 ? 12.537 -26.902 15.829 1.00 58.02 194 GLU B CA 1
ATOM 2258 C C . GLU B 1 105 ? 12.927 -25.834 14.796 1.00 61.88 194 GLU B C 1
ATOM 2259 O O . GLU B 1 105 ? 12.103 -24.998 14.427 1.00 60.34 194 GLU B O 1
ATOM 2265 N N . LYS B 1 106 ? 14.179 -25.876 14.330 1.00 60.58 195 LYS B N 1
ATOM 2266 C CA . LYS B 1 106 ? 14.687 -24.966 13.300 1.00 61.43 195 LYS B CA 1
ATOM 2267 C C . LYS B 1 106 ? 14.796 -25.753 11.984 1.00 68.52 195 LYS B C 1
ATOM 2268 O O . LYS B 1 106 ? 15.505 -26.760 11.928 1.00 69.80 195 LYS B O 1
ATOM 2274 N N . GLN B 1 107 ? 14.050 -25.323 10.953 1.00 66.20 196 GLN B N 1
ATOM 2275 C CA . GLN B 1 107 ? 14.035 -25.970 9.634 1.00 68.55 196 GLN B CA 1
ATOM 2276 C C . GLN B 1 107 ? 14.711 -25.100 8.568 1.00 75.16 196 GLN B C 1
ATOM 2277 O O . GLN B 1 107 ? 14.741 -23.878 8.695 1.00 73.27 196 GLN B O 1
ATOM 2283 N N . GLU B 1 108 ? 15.240 -25.737 7.515 1.00 76.00 197 GLU B N 1
ATOM 2284 C CA . GLU B 1 108 ? 15.860 -25.049 6.387 1.00 78.17 197 GLU B CA 1
ATOM 2285 C C . GLU B 1 108 ? 15.572 -25.849 5.116 1.00 86.13 197 GLU B C 1
ATOM 2286 O O . GLU B 1 108 ? 16.449 -26.528 4.577 1.00 89.05 197 GLU B O 1
ATOM 2292 N N . LYS B 1 109 ? 14.307 -25.791 4.670 1.00 82.78 198 LYS B N 1
ATOM 2293 C CA . LYS B 1 109 ? 13.816 -26.472 3.469 1.00 85.08 198 LYS B CA 1
ATOM 2294 C C . LYS B 1 109 ? 14.405 -25.805 2.219 1.00 92.64 198 LYS B C 1
ATOM 2295 O O . LYS B 1 109 ? 14.753 -26.493 1.256 1.00 95.57 198 LYS B O 1
ATOM 2301 N N . TYR B 1 110 ? 14.549 -24.467 2.260 1.00 88.63 199 TYR B N 1
ATOM 2302 C CA . TYR B 1 110 ? 15.148 -23.661 1.194 1.00 90.66 199 TYR B CA 1
ATOM 2303 C C . TYR B 1 110 ? 16.458 -23.074 1.722 1.00 95.11 199 TYR B C 1
ATOM 2304 O O . TYR B 1 110 ? 16.503 -22.600 2.862 1.00 92.81 199 TYR B O 1
ATOM 2313 N N . ASP B 1 111 ? 17.522 -23.125 0.904 1.00 94.77 200 ASP B N 1
ATOM 2314 C CA . ASP B 1 111 ? 18.858 -22.626 1.245 1.00 95.33 200 ASP B CA 1
ATOM 2315 C C . ASP B 1 111 ? 18.838 -21.122 1.533 1.00 97.17 200 ASP B C 1
ATOM 2316 O O . ASP B 1 111 ? 18.366 -20.341 0.702 1.00 98.01 200 ASP B O 1
ATOM 2318 N N . GLY B 1 112 ? 19.320 -20.748 2.718 1.00 90.50 201 GLY B N 1
ATOM 2319 C CA . GLY B 1 112 ? 19.385 -19.361 3.173 1.00 88.16 201 GLY B CA 1
ATOM 2320 C C . GLY B 1 112 ? 18.147 -18.858 3.891 1.00 87.42 201 GLY B C 1
ATOM 2321 O O . GLY B 1 112 ? 18.153 -17.735 4.408 1.00 85.52 201 GLY B O 1
ATOM 2322 N N . HIS B 1 113 ? 17.076 -19.683 3.928 1.00 82.07 202 HIS B N 1
ATOM 2323 C CA . HIS B 1 113 ? 15.800 -19.360 4.571 1.00 78.58 202 HIS B CA 1
ATOM 2324 C C . HIS B 1 113 ? 15.494 -20.368 5.680 1.00 80.05 202 HIS B C 1
ATOM 2325 O O . HIS B 1 113 ? 15.207 -21.538 5.399 1.00 81.13 202 HIS B O 1
ATOM 2332 N N . GLN B 1 114 ? 15.583 -19.910 6.944 1.00 72.47 203 GLN B N 1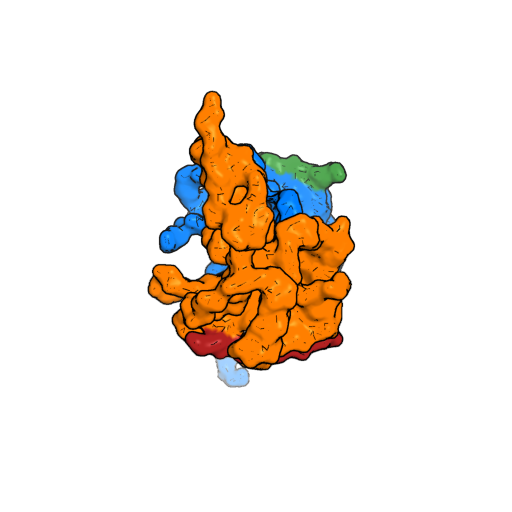
ATOM 2333 C CA . GLN B 1 114 ? 15.331 -20.747 8.116 1.00 69.73 203 GLN B CA 1
ATOM 2334 C C . GLN B 1 114 ? 14.035 -20.348 8.799 1.00 68.78 203 GLN B C 1
ATOM 2335 O O . GLN B 1 114 ? 13.711 -19.162 8.877 1.00 67.42 203 GLN B O 1
ATOM 2341 N N . GLN B 1 115 ? 13.300 -21.351 9.296 1.00 63.07 204 GLN B N 1
ATOM 2342 C CA . GLN B 1 115 ? 12.021 -21.194 9.983 1.00 60.27 204 GLN B CA 1
ATOM 2343 C C . GLN B 1 115 ? 12.005 -21.953 11.300 1.00 61.60 204 GLN B C 1
ATOM 2344 O O . GLN B 1 115 ? 12.479 -23.090 11.369 1.00 61.13 204 GLN B O 1
ATOM 2350 N N . PHE B 1 116 ? 11.416 -21.326 12.334 1.00 56.44 205 PHE B N 1
ATOM 2351 C CA . PHE B 1 116 ? 11.262 -21.887 13.673 1.00 54.93 205 PHE B CA 1
ATOM 2352 C C . PHE B 1 116 ? 9.829 -22.334 13.925 1.00 57.47 205 PHE B C 1
ATOM 2353 O O . PHE B 1 116 ? 8.890 -21.658 13.502 1.00 56.43 205 PHE B O 1
ATOM 2361 N N . PHE B 1 117 ? 9.667 -23.463 14.639 1.00 54.06 206 PHE B N 1
ATOM 2362 C CA . PHE B 1 117 ? 8.367 -24.048 14.988 1.00 53.37 206 PHE B CA 1
ATOM 2363 C C . PHE B 1 117 ? 8.392 -24.413 16.460 1.00 56.51 206 PHE B C 1
ATOM 2364 O O . PHE B 1 117 ? 9.223 -25.226 16.867 1.00 56.57 206 PHE B O 1
ATOM 2372 N N . ALA B 1 118 ? 7.524 -23.774 17.268 1.00 51.97 207 ALA B N 1
ATOM 2373 C CA . ALA B 1 118 ? 7.429 -24.023 18.709 1.00 51.04 207 ALA B CA 1
ATOM 2374 C C . ALA B 1 118 ? 6.062 -24.614 19.009 1.00 56.32 207 ALA B C 1
ATOM 2375 O O . ALA B 1 118 ? 5.046 -24.053 18.588 1.00 55.42 207 ALA B O 1
ATOM 2377 N N . ILE B 1 119 ? 6.039 -25.773 19.706 1.00 54.33 208 ILE B N 1
ATOM 2378 C CA . ILE B 1 119 ? 4.809 -26.513 20.009 1.00 54.76 208 ILE B CA 1
ATOM 2379 C C . ILE B 1 119 ? 4.948 -27.356 21.302 1.00 59.32 208 ILE B C 1
ATOM 2380 O O . ILE B 1 119 ? 6.043 -27.802 21.656 1.00 59.10 208 ILE B O 1
ATOM 2385 N N . VAL B 1 120 ? 3.811 -27.572 21.984 1.00 56.61 209 VAL B N 1
ATOM 2386 C CA . VAL B 1 120 ? 3.694 -28.365 23.208 1.00 56.90 209 VAL B CA 1
ATOM 2387 C C . VAL B 1 120 ? 2.923 -29.666 22.882 1.00 62.32 209 VAL B C 1
ATOM 2388 O O . VAL B 1 120 ? 1.999 -29.658 22.068 1.00 60.94 209 VAL B O 1
ATOM 2392 N N . GLN B 1 121 ? 3.344 -30.778 23.506 1.00 61.31 210 GLN B N 1
ATOM 2393 C CA . GLN B 1 121 ? 2.789 -32.121 23.335 1.00 62.66 210 GLN B CA 1
ATOM 2394 C C . GLN B 1 121 ? 2.509 -32.718 24.706 1.00 67.30 210 GLN B C 1
ATOM 2395 O O . GLN B 1 121 ? 3.272 -32.467 25.633 1.00 66.12 210 GLN B O 1
ATOM 2401 N N . LEU B 1 122 ? 1.449 -33.534 24.833 1.00 66.12 211 LEU B N 1
ATOM 2402 C CA . LEU B 1 122 ? 1.119 -34.197 26.095 1.00 67.55 211 LEU B CA 1
ATOM 2403 C C . LEU B 1 122 ? 1.558 -35.653 26.067 1.00 72.58 211 LEU B C 1
ATOM 2404 O O . LEU B 1 122 ? 1.249 -36.369 25.114 1.00 72.77 211 LEU B O 1
ATOM 2409 N N . ILE B 1 123 ? 2.237 -36.102 27.138 1.00 70.37 212 ILE B N 1
ATOM 2410 C CA . ILE B 1 123 ? 2.614 -37.505 27.307 1.00 71.91 212 ILE B CA 1
ATOM 2411 C C . ILE B 1 123 ? 1.353 -38.171 27.915 1.00 77.68 212 ILE B C 1
ATOM 2412 O O . ILE B 1 123 ? 1.244 -38.380 29.125 1.00 78.05 212 ILE B O 1
ATOM 2417 N N . GLY B 1 124 ? 0.376 -38.375 27.039 1.00 74.69 213 GLY B N 1
ATOM 2418 C CA . GLY B 1 124 ? -0.935 -38.933 27.338 1.00 76.10 213 GLY B CA 1
ATOM 2419 C C . GLY B 1 124 ? -1.732 -39.153 26.069 1.00 79.93 213 GLY B C 1
ATOM 2420 O O . GLY B 1 124 ? -1.231 -38.899 24.968 1.00 78.50 213 GLY B O 1
ATOM 2421 N N . THR B 1 125 ? -2.982 -39.618 26.216 1.00 77.61 214 THR B N 1
ATOM 2422 C CA . THR B 1 125 ? -3.888 -39.929 25.101 1.00 77.81 214 THR B CA 1
ATOM 2423 C C . THR B 1 125 ? -4.440 -38.664 24.418 1.00 78.99 214 THR B C 1
ATOM 2424 O O . THR B 1 125 ? -4.224 -37.547 24.898 1.00 76.04 214 THR B O 1
ATOM 2428 N N . ARG B 1 126 ? -5.158 -38.862 23.288 1.00 76.54 215 ARG B N 1
ATOM 2429 C CA . ARG B 1 126 ? -5.804 -37.812 22.499 1.00 75.79 215 ARG B CA 1
ATOM 2430 C C . ARG B 1 126 ? -6.936 -37.142 23.287 1.00 81.42 215 ARG B C 1
ATOM 2431 O O . ARG B 1 126 ? -7.100 -35.926 23.191 1.00 80.57 215 ARG B O 1
ATOM 2439 N N . LYS B 1 127 ? -7.711 -37.937 24.062 1.00 80.23 216 LYS B N 1
ATOM 2440 C CA . LYS B 1 127 ? -8.838 -37.463 24.872 1.00 81.43 216 LYS B CA 1
ATOM 2441 C C . LYS B 1 127 ? -8.361 -36.617 26.062 1.00 84.17 216 LYS B C 1
ATOM 2442 O O . LYS B 1 127 ? -8.984 -35.597 26.365 1.00 84.31 216 LYS B O 1
ATOM 2444 N N . GLN B 1 128 ? -7.258 -37.034 26.723 1.00 79.15 217 GLN B N 1
ATOM 2445 C CA . GLN B 1 128 ? -6.660 -36.321 27.856 1.00 78.10 217 GLN B CA 1
ATOM 2446 C C . GLN B 1 128 ? -6.119 -34.943 27.422 1.00 81.46 217 GLN B C 1
ATOM 2447 O O . GLN B 1 128 ? -6.258 -33.978 28.172 1.00 81.64 217 GLN B O 1
ATOM 2453 N N . ALA B 1 129 ? -5.533 -34.857 26.206 1.00 77.00 218 ALA B N 1
ATOM 2454 C CA . ALA B 1 129 ? -4.980 -33.632 25.609 1.00 75.26 218 ALA B CA 1
ATOM 2455 C C . ALA B 1 129 ? -6.055 -32.565 25.361 1.00 79.84 218 ALA B C 1
ATOM 2456 O O . ALA B 1 129 ? -5.765 -31.375 25.471 1.00 78.73 218 ALA B O 1
ATOM 2458 N N . GLU B 1 130 ? -7.289 -32.994 25.052 1.00 78.13 219 GLU B N 1
ATOM 2459 C CA . GLU B 1 130 ? -8.447 -32.129 24.792 1.00 78.99 219 GLU B CA 1
ATOM 2460 C C . GLU B 1 130 ? -8.871 -31.322 26.038 1.00 82.28 219 GLU B C 1
ATOM 2461 O O . GLU B 1 130 ? -9.606 -30.342 25.910 1.00 82.80 219 GLU B O 1
ATOM 2467 N N . ASN B 1 131 ? -8.394 -31.724 27.226 1.00 77.93 220 ASN B N 1
ATOM 2468 C CA . ASN B 1 131 ? -8.705 -31.085 28.510 1.00 78.35 220 ASN B CA 1
ATOM 2469 C C . ASN B 1 131 ? -7.710 -29.978 28.863 1.00 78.99 220 ASN B C 1
ATOM 2470 O O . ASN B 1 131 ? -7.864 -29.335 29.905 1.00 79.19 220 ASN B O 1
ATOM 2475 N N . PHE B 1 132 ? -6.709 -29.737 27.990 1.00 72.53 221 PHE B N 1
ATOM 2476 C CA . PHE B 1 132 ? -5.677 -28.731 28.220 1.00 69.96 221 PHE B CA 1
ATOM 2477 C C . PHE B 1 132 ? -5.622 -27.667 27.125 1.00 73.37 221 PHE B C 1
ATOM 2478 O O . PHE B 1 132 ? -6.160 -27.850 26.033 1.00 73.35 221 PHE B O 1
ATOM 2486 N N . ALA B 1 133 ? -4.972 -26.540 27.451 1.00 69.19 222 ALA B N 1
ATOM 2487 C CA . ALA B 1 133 ? -4.735 -25.395 26.577 1.00 67.75 222 ALA B CA 1
ATOM 2488 C C . ALA B 1 133 ? -3.390 -24.775 26.962 1.00 69.28 222 ALA B C 1
ATOM 2489 O O . ALA B 1 133 ? -3.177 -24.419 28.126 1.00 69.63 222 ALA B O 1
ATOM 2491 N N . TYR B 1 134 ? -2.466 -24.692 25.999 1.00 63.83 223 TYR B N 1
ATOM 2492 C CA . TYR B 1 134 ? -1.140 -24.131 26.239 1.00 61.79 223 TYR B CA 1
ATOM 2493 C C . TYR B 1 134 ? -0.974 -22.783 25.528 1.00 65.02 223 TYR B C 1
ATOM 2494 O O . TYR B 1 134 ? -1.634 -22.533 24.510 1.00 64.24 223 TYR B O 1
ATOM 2503 N N . ARG B 1 135 ? -0.039 -21.950 26.040 1.00 61.05 224 ARG B N 1
ATOM 2504 C CA . ARG B 1 135 ? 0.301 -20.631 25.498 1.00 59.95 224 ARG B CA 1
ATOM 2505 C C . ARG B 1 135 ? 1.816 -20.487 25.312 1.00 61.58 224 ARG B C 1
ATOM 2506 O O . ARG B 1 135 ? 2.586 -20.895 26.180 1.00 61.05 224 ARG B O 1
ATOM 2514 N N . LEU B 1 136 ? 2.235 -19.900 24.182 1.00 57.48 225 LEU B N 1
ATOM 2515 C CA . LEU B 1 136 ? 3.642 -19.632 23.867 1.00 56.25 225 LEU B CA 1
ATOM 2516 C C . LEU B 1 136 ? 3.779 -18.144 23.634 1.00 59.82 225 LEU B C 1
ATOM 2517 O O . LEU B 1 136 ? 3.116 -17.598 22.757 1.00 59.75 225 LEU B O 1
ATOM 2522 N N . GLU B 1 137 ? 4.587 -17.476 24.461 1.00 56.84 226 GLU B N 1
ATOM 2523 C CA . GLU B 1 137 ? 4.743 -16.031 24.413 1.00 56.85 226 GLU B CA 1
ATOM 2524 C C . GLU B 1 137 ? 6.204 -15.626 24.326 1.00 62.07 226 GLU B C 1
ATOM 2525 O O . GLU B 1 137 ? 7.018 -16.031 25.164 1.00 62.49 226 GLU B O 1
ATOM 2531 N N . LEU B 1 138 ? 6.531 -14.824 23.297 1.00 58.66 227 LEU B N 1
ATOM 2532 C CA . LEU B 1 138 ? 7.864 -14.261 23.076 1.00 57.99 227 LEU B CA 1
ATOM 2533 C C . LEU B 1 138 ? 7.724 -12.787 23.407 1.00 63.96 227 LEU B C 1
ATOM 2534 O O . LEU B 1 138 ? 6.919 -12.100 22.775 1.00 64.07 227 LEU B O 1
ATOM 2539 N N A ASN B 1 139 ? 8.455 -12.302 24.423 0.60 62.29 228 ASN B N 1
ATOM 2540 N N B ASN B 1 139 ? 8.485 -12.311 24.404 0.40 61.95 228 ASN B N 1
ATOM 2541 C CA A ASN B 1 139 ? 8.389 -10.899 24.839 0.60 63.63 228 ASN B CA 1
ATOM 2542 C CA B ASN B 1 139 ? 8.457 -10.923 24.866 0.40 63.21 228 ASN B CA 1
ATOM 2543 C C A ASN B 1 139 ? 9.672 -10.155 24.472 0.60 68.49 228 ASN B C 1
ATOM 2544 C C B ASN B 1 139 ? 9.710 -10.171 24.433 0.40 68.26 228 ASN B C 1
ATOM 2545 O O A ASN B 1 139 ? 10.768 -10.605 24.808 0.60 68.04 228 ASN B O 1
ATOM 2546 O O B ASN B 1 139 ? 10.826 -10.626 24.695 0.40 67.77 228 ASN B O 1
ATOM 2555 N N . GLY B 1 140 ? 9.503 -9.038 23.763 1.00 66.04 229 GLY B N 1
ATOM 2556 C CA . GLY B 1 140 ? 10.579 -8.172 23.286 1.00 66.76 229 GLY B CA 1
ATOM 2557 C C . GLY B 1 140 ? 10.439 -6.733 23.748 1.00 72.99 229 GLY B C 1
ATOM 2558 O O . GLY B 1 140 ? 9.716 -6.451 24.710 1.00 73.77 229 GLY B O 1
ATOM 2559 N N . HIS B 1 141 ? 11.142 -5.813 23.066 1.00 70.07 230 HIS B N 1
ATOM 2560 C CA . HIS B 1 141 ? 11.130 -4.385 23.381 1.00 71.24 230 HIS B CA 1
ATOM 2561 C C . HIS B 1 141 ? 9.910 -3.739 22.737 1.00 73.60 230 HIS B C 1
ATOM 2562 O O . HIS B 1 141 ? 9.934 -3.432 21.542 1.00 73.14 230 HIS B O 1
ATOM 2564 N N . ARG B 1 142 ? 8.828 -3.559 23.543 1.00 69.50 231 ARG B N 1
ATOM 2565 C CA . ARG B 1 142 ? 7.512 -3.020 23.157 1.00 69.39 231 ARG B CA 1
ATOM 2566 C C . ARG B 1 142 ? 6.882 -3.916 22.064 1.00 69.53 231 ARG B C 1
ATOM 2567 O O . ARG B 1 142 ? 6.165 -3.433 21.181 1.00 69.70 231 ARG B O 1
ATOM 2570 N N . ARG B 1 143 ? 7.173 -5.234 22.145 1.00 62.22 232 ARG B N 1
ATOM 2571 C CA . ARG B 1 143 ? 6.748 -6.278 21.209 1.00 59.48 232 ARG B CA 1
ATOM 2572 C C . ARG B 1 143 ? 6.413 -7.552 21.961 1.00 61.55 232 ARG B C 1
ATOM 2573 O O . ARG B 1 143 ? 7.061 -7.882 22.960 1.00 60.46 232 ARG B O 1
ATOM 2581 N N . ARG B 1 144 ? 5.405 -8.277 21.465 1.00 58.18 233 ARG B N 1
ATOM 2582 C CA . ARG B 1 144 ? 4.921 -9.520 22.059 1.00 57.32 233 ARG B CA 1
ATOM 2583 C C . ARG B 1 144 ? 4.243 -10.358 20.982 1.00 60.52 233 ARG B C 1
ATOM 2584 O O . ARG B 1 144 ? 3.353 -9.868 20.291 1.00 60.67 233 ARG B O 1
ATOM 2592 N N . LEU B 1 145 ? 4.683 -11.615 20.839 1.00 56.55 234 LEU B N 1
ATOM 2593 C CA . LEU B 1 145 ? 4.135 -12.581 19.889 1.00 55.91 234 LEU B CA 1
ATOM 2594 C C . LEU B 1 145 ? 3.604 -13.778 20.672 1.00 59.19 234 LEU B C 1
ATOM 2595 O O . LEU B 1 145 ? 4.342 -14.405 21.435 1.00 58.17 234 LEU B O 1
ATOM 2600 N N . THR B 1 146 ? 2.314 -14.074 20.498 1.00 56.43 235 THR B N 1
ATOM 2601 C CA . THR B 1 146 ? 1.651 -15.144 21.235 1.00 56.04 235 THR B CA 1
ATOM 2602 C C . THR B 1 146 ? 1.004 -16.168 20.299 1.00 59.63 235 THR B C 1
ATOM 2603 O O . THR B 1 146 ? 0.523 -15.817 19.223 1.00 59.36 235 THR B O 1
ATOM 2607 N N . TRP B 1 147 ? 1.003 -17.437 20.741 1.00 56.24 236 TRP B N 1
ATOM 2608 C CA . TRP B 1 147 ? 0.346 -18.579 20.116 1.00 56.12 236 TRP B CA 1
ATOM 2609 C C . TRP B 1 147 ? -0.370 -19.353 21.224 1.00 59.70 236 TRP B C 1
ATOM 2610 O O . TRP B 1 147 ? 0.254 -19.743 22.209 1.00 58.43 236 TRP B O 1
ATOM 2621 N N . GLU B 1 148 ? -1.674 -19.570 21.051 1.00 57.21 237 GLU B N 1
ATOM 2622 C CA . GLU B 1 148 ? -2.527 -20.296 21.992 1.00 57.64 237 GLU B CA 1
ATOM 2623 C C . GLU B 1 148 ? -3.217 -21.417 21.243 1.00 61.75 237 GLU B C 1
ATOM 2624 O O . GLU B 1 148 ? -3.760 -21.176 20.165 1.00 61.32 237 GLU B O 1
ATOM 2630 N N . ALA B 1 149 ? -3.154 -22.648 21.783 1.00 59.50 238 ALA B N 1
ATOM 2631 C CA . ALA B 1 149 ? -3.767 -23.839 21.178 1.00 60.49 238 ALA B CA 1
ATOM 2632 C C . ALA B 1 149 ? -3.941 -24.999 22.181 1.00 65.95 238 ALA B C 1
ATOM 2633 O O . ALA B 1 149 ? -3.625 -24.868 23.365 1.00 65.38 238 ALA B O 1
ATOM 2635 N N . THR B 1 150 ? -4.460 -26.127 21.684 1.00 64.05 239 THR B N 1
ATOM 2636 C CA . THR B 1 150 ? -4.646 -27.363 22.431 1.00 64.94 239 THR B CA 1
ATOM 2637 C C . THR B 1 150 ? -3.382 -28.196 22.208 1.00 68.55 239 THR B C 1
ATOM 2638 O O . THR B 1 150 ? -2.958 -28.326 21.053 1.00 68.99 239 THR B O 1
ATOM 2642 N N . PRO B 1 151 ? -2.751 -28.763 23.264 1.00 64.29 240 PRO B N 1
ATOM 2643 C CA . PRO B 1 151 ? -1.555 -29.596 23.027 1.00 63.09 240 PRO B CA 1
ATOM 2644 C C . PRO B 1 151 ? -1.892 -30.853 22.234 1.00 67.59 240 PRO B C 1
ATOM 2645 O O . PRO B 1 151 ? -3.011 -31.352 22.307 1.00 68.33 240 PRO B O 1
ATOM 2649 N N . ARG B 1 152 ? -0.931 -31.355 21.471 1.00 65.07 241 ARG B N 1
ATOM 2650 C CA . ARG B 1 152 ? -1.120 -32.579 20.698 1.00 66.90 241 ARG B CA 1
ATOM 2651 C C . ARG B 1 152 ? -0.825 -33.766 21.615 1.00 72.56 241 ARG B C 1
ATOM 2652 O O . ARG B 1 152 ? -0.176 -33.602 22.646 1.00 72.50 241 ARG B O 1
ATOM 2660 N N . SER B 1 153 ? -1.314 -34.950 21.260 1.00 70.47 242 SER B N 1
ATOM 2661 C CA . SER B 1 153 ? -1.016 -36.161 22.011 1.00 70.90 242 SER B CA 1
ATOM 2662 C C . SER B 1 153 ? 0.255 -36.725 21.372 1.00 75.62 242 SER B C 1
ATOM 2663 O O . SER B 1 153 ? 0.413 -36.620 20.152 1.00 75.25 242 SER B O 1
ATOM 2666 N N . ILE B 1 154 ? 1.159 -37.320 22.174 1.00 72.81 243 ILE B N 1
ATOM 2667 C CA . ILE B 1 154 ? 2.396 -37.922 21.644 1.00 73.18 243 ILE B CA 1
ATOM 2668 C C . ILE B 1 154 ? 2.061 -39.113 20.700 1.00 80.29 243 ILE B C 1
ATOM 2669 O O . ILE B 1 154 ? 2.935 -39.579 19.963 1.00 80.76 243 ILE B O 1
ATOM 2674 N N . HIS B 1 155 ? 0.779 -39.552 20.702 1.00 78.58 244 HIS B N 1
ATOM 2675 C CA . HIS B 1 155 ? 0.207 -40.592 19.845 1.00 80.92 244 HIS B CA 1
ATOM 2676 C C . HIS B 1 155 ? -0.008 -40.001 18.445 1.00 84.66 244 HIS B C 1
ATOM 2677 O O . HIS B 1 155 ? 0.283 -40.661 17.446 1.00 85.79 244 HIS B O 1
ATOM 2684 N N . GLU B 1 156 ? -0.527 -38.755 18.389 1.00 79.65 245 GLU B N 1
ATOM 2685 C CA . GLU B 1 156 ? -0.791 -37.984 17.170 1.00 79.23 245 GLU B CA 1
ATOM 2686 C C . GLU B 1 156 ? 0.532 -37.481 16.563 1.00 81.92 245 GLU B C 1
ATOM 2687 O O . GLU B 1 156 ? 0.684 -37.470 15.339 1.00 82.41 245 GLU B O 1
ATOM 2693 N N . GLY B 1 157 ? 1.465 -37.080 17.425 1.00 76.98 246 GLY B N 1
ATOM 2694 C CA . GLY B 1 157 ? 2.758 -36.543 17.020 1.00 75.84 246 GLY B CA 1
ATOM 2695 C C . GLY B 1 157 ? 2.685 -35.053 16.753 1.00 77.60 246 GLY B C 1
ATOM 2696 O O . GLY B 1 157 ? 1.638 -34.434 16.971 1.00 77.04 246 GLY B O 1
ATOM 2697 N N . ILE B 1 158 ? 3.797 -34.461 16.290 1.00 72.64 247 ILE B N 1
ATOM 2698 C CA . ILE B 1 158 ? 3.841 -33.026 15.981 1.00 70.85 247 ILE B CA 1
ATOM 2699 C C . ILE B 1 158 ? 4.293 -32.788 14.536 1.00 74.90 247 ILE B C 1
ATOM 2700 O O . ILE B 1 158 ? 4.169 -31.661 14.050 1.00 73.72 247 ILE B O 1
ATOM 2705 N N . ALA B 1 159 ? 4.776 -33.849 13.846 1.00 72.63 248 ALA B N 1
ATOM 2706 C CA . ALA B 1 159 ? 5.242 -33.806 12.454 1.00 73.03 248 ALA B CA 1
ATOM 2707 C C . ALA B 1 159 ? 4.186 -33.209 11.514 1.00 76.91 248 ALA B C 1
ATOM 2708 O O . ALA B 1 159 ? 4.516 -32.332 10.713 1.00 76.69 248 ALA B O 1
ATOM 2710 N N . THR B 1 160 ? 2.920 -33.644 11.653 1.00 73.70 249 THR B N 1
ATOM 2711 C CA . THR B 1 160 ? 1.791 -33.169 10.847 1.00 74.05 249 THR B CA 1
ATOM 2712 C C . THR B 1 160 ? 1.410 -31.729 11.217 1.00 75.36 249 THR B C 1
ATOM 2713 O O . THR B 1 160 ? 1.006 -30.964 10.339 1.00 75.12 249 THR B O 1
ATOM 2717 N N . ALA B 1 161 ? 1.550 -31.360 12.505 1.00 70.30 250 ALA B N 1
ATOM 2718 C CA . ALA B 1 161 ? 1.231 -30.021 13.008 1.00 68.22 250 ALA B CA 1
ATOM 2719 C C . ALA B 1 161 ? 2.223 -28.974 12.489 1.00 70.17 250 ALA B C 1
ATOM 2720 O O . ALA B 1 161 ? 1.798 -27.882 12.104 1.00 69.05 250 ALA B O 1
ATOM 2722 N N . ILE B 1 162 ? 3.532 -29.323 12.446 1.00 66.49 251 ILE B N 1
ATOM 2723 C CA . ILE B 1 162 ? 4.623 -28.475 11.941 1.00 65.66 251 ILE B CA 1
ATOM 2724 C C . ILE B 1 162 ? 4.400 -28.238 10.436 1.00 72.09 251 ILE B C 1
ATOM 2725 O O . ILE B 1 162 ? 4.463 -27.096 9.973 1.00 70.98 251 ILE B O 1
ATOM 2730 N N . MET B 1 163 ? 4.105 -29.331 9.697 1.00 71.73 252 MET B N 1
ATOM 2731 C CA . MET B 1 163 ? 3.826 -29.382 8.260 1.00 73.63 252 MET B CA 1
ATOM 2732 C C . MET B 1 163 ? 2.723 -28.391 7.864 1.00 77.14 252 MET B C 1
ATOM 2733 O O . MET B 1 163 ? 2.872 -27.671 6.880 1.00 77.91 252 MET B O 1
ATOM 2738 N N . ASN B 1 164 ? 1.640 -28.344 8.653 1.00 73.28 253 ASN B N 1
ATOM 2739 C CA . ASN B 1 164 ? 0.477 -27.483 8.441 1.00 73.08 253 ASN B CA 1
ATOM 2740 C C . ASN B 1 164 ? 0.634 -26.097 9.106 1.00 74.75 253 ASN B C 1
ATOM 2741 O O . ASN B 1 164 ? -0.277 -25.272 9.001 1.00 75.12 253 ASN B O 1
ATOM 2746 N N . SER B 1 165 ? 1.791 -25.841 9.773 1.00 68.62 254 SER B N 1
ATOM 2747 C CA . SER B 1 165 ? 2.133 -24.608 10.507 1.00 65.93 254 SER B CA 1
ATOM 2748 C C . SER B 1 165 ? 1.091 -24.331 11.615 1.00 67.16 254 SER B C 1
ATOM 2749 O O . SER B 1 165 ? 0.782 -23.175 11.934 1.00 65.51 254 SER B O 1
ATOM 2752 N N . ASP B 1 166 ? 0.588 -25.432 12.221 1.00 63.21 255 ASP B N 1
ATOM 2753 C CA . ASP B 1 166 ? -0.407 -25.459 13.292 1.00 62.91 255 ASP B CA 1
ATOM 2754 C C . ASP B 1 166 ? 0.296 -25.437 14.660 1.00 64.72 255 ASP B C 1
ATOM 2755 O O . ASP B 1 166 ? 0.085 -26.319 15.502 1.00 64.53 255 ASP B O 1
ATOM 2760 N N . CYS B 1 167 ? 1.144 -24.406 14.856 1.00 59.64 256 CYS B N 1
ATOM 2761 C CA . CYS B 1 167 ? 1.978 -24.133 16.030 1.00 58.60 256 CYS B CA 1
ATOM 2762 C C . CYS B 1 167 ? 2.504 -22.693 15.924 1.00 60.08 256 CYS B C 1
ATOM 2763 O O . CYS B 1 167 ? 2.073 -21.960 15.031 1.00 59.60 256 CYS B O 1
ATOM 2766 N N . LEU B 1 168 ? 3.425 -22.281 16.826 1.00 54.97 257 LEU B N 1
ATOM 2767 C CA . LEU B 1 168 ? 4.046 -20.954 16.750 1.00 54.01 257 LEU B CA 1
ATOM 2768 C C . LEU B 1 168 ? 5.125 -21.019 15.670 1.00 57.01 257 LEU B C 1
ATOM 2769 O O . LEU B 1 168 ? 6.003 -21.885 15.736 1.00 56.68 257 LEU B O 1
ATOM 2774 N N . VAL B 1 169 ? 5.003 -20.159 14.634 1.00 52.90 258 VAL B N 1
ATOM 2775 C CA . VAL B 1 169 ? 5.893 -20.122 13.475 1.00 52.75 258 VAL B CA 1
ATOM 2776 C C . VAL B 1 169 ? 6.484 -18.718 13.318 1.00 56.56 258 VAL B C 1
ATOM 2777 O O . VAL B 1 169 ? 5.744 -17.734 13.296 1.00 57.02 258 VAL B O 1
ATOM 2781 N N . PHE B 1 170 ? 7.819 -18.642 13.193 1.00 52.34 259 PHE B N 1
ATOM 2782 C CA . PHE B 1 170 ? 8.577 -17.402 13.011 1.00 52.37 259 PHE B CA 1
ATOM 2783 C C . PHE B 1 170 ? 9.886 -17.687 12.274 1.00 57.90 259 PHE B C 1
ATOM 2784 O O . PHE B 1 170 ? 10.392 -18.807 12.337 1.00 57.62 259 PHE B O 1
ATOM 2792 N N . ASP B 1 171 ? 10.404 -16.704 11.530 1.00 56.50 260 ASP B N 1
ATOM 2793 C CA . ASP B 1 171 ? 11.669 -16.885 10.811 1.00 58.07 260 ASP B CA 1
ATOM 2794 C C . ASP B 1 171 ? 12.831 -16.283 11.619 1.00 62.96 260 ASP B C 1
ATOM 2795 O O . ASP B 1 171 ? 12.632 -15.860 12.765 1.00 61.75 260 ASP B O 1
ATOM 2800 N N . THR B 1 172 ? 14.041 -16.263 11.031 1.00 61.51 261 THR B N 1
ATOM 2801 C CA . THR B 1 172 ? 15.256 -15.737 11.659 1.00 61.69 261 THR B CA 1
ATOM 2802 C C . THR B 1 172 ? 15.110 -14.250 12.016 1.00 65.12 261 THR B C 1
ATOM 2803 O O . THR B 1 172 ? 15.487 -13.874 13.127 1.00 64.31 261 THR B O 1
ATOM 2807 N N . SER B 1 173 ? 14.518 -13.429 11.109 1.00 62.34 262 SER B N 1
ATOM 2808 C CA . SER B 1 173 ? 14.261 -11.992 11.305 1.00 62.59 262 SER B CA 1
ATOM 2809 C C . SER B 1 173 ? 13.447 -11.723 12.582 1.00 66.71 262 SER B C 1
ATOM 2810 O O . SER B 1 173 ? 13.864 -10.897 13.400 1.00 65.76 262 SER B O 1
ATOM 2813 N N . ILE B 1 174 ? 12.301 -12.441 12.755 1.00 63.70 263 ILE B N 1
ATOM 2814 C CA . ILE B 1 174 ? 11.402 -12.319 13.915 1.00 63.07 263 ILE B CA 1
ATOM 2815 C C . ILE B 1 174 ? 12.151 -12.725 15.201 1.00 66.82 263 ILE B C 1
ATOM 2816 O O . ILE B 1 174 ? 12.110 -11.972 16.170 1.00 66.39 263 ILE B O 1
ATOM 2821 N N . ALA B 1 175 ? 12.860 -13.877 15.186 1.00 63.89 264 ALA B N 1
ATOM 2822 C CA . ALA B 1 175 ? 13.651 -14.404 16.316 1.00 63.92 264 ALA B CA 1
ATOM 2823 C C . ALA B 1 175 ? 14.627 -13.367 16.899 1.00 68.90 264 ALA B C 1
ATOM 2824 O O . ALA B 1 175 ? 14.761 -13.293 18.118 1.00 68.16 264 ALA B O 1
ATOM 2826 N N . GLN B 1 176 ? 15.277 -12.560 16.029 1.00 67.07 265 GLN B N 1
ATOM 2827 C CA . GLN B 1 176 ? 16.243 -11.517 16.398 1.00 67.98 265 GLN B CA 1
ATOM 2828 C C . GLN B 1 176 ? 15.603 -10.404 17.228 1.00 72.34 265 GLN B C 1
ATOM 2829 O O . GLN B 1 176 ? 16.244 -9.891 18.150 1.00 72.35 265 GLN B O 1
ATOM 2835 N N . LEU B 1 177 ? 14.337 -10.056 16.921 1.00 69.15 266 LEU B N 1
ATOM 2836 C CA . LEU B 1 177 ? 13.567 -9.020 17.622 1.00 69.36 266 LEU B CA 1
ATOM 2837 C C . LEU B 1 177 ? 13.261 -9.402 19.082 1.00 72.59 266 LEU B C 1
ATOM 2838 O O . LEU B 1 177 ? 13.005 -8.513 19.903 1.00 73.72 266 LEU B O 1
ATOM 2843 N N . PHE B 1 178 ? 13.292 -10.712 19.404 1.00 66.37 267 PHE B N 1
ATOM 2844 C CA . PHE B 1 178 ? 12.980 -11.204 20.742 1.00 64.90 267 PHE B CA 1
ATOM 2845 C C . PHE B 1 178 ? 14.191 -11.821 21.446 1.00 69.82 267 PHE B C 1
ATOM 2846 O O . PHE B 1 178 ? 14.186 -11.906 22.676 1.00 69.88 267 PHE B O 1
ATOM 2854 N N . ALA B 1 179 ? 15.229 -12.223 20.685 1.00 67.52 268 ALA B N 1
ATOM 2855 C CA . ALA B 1 179 ? 16.449 -12.841 21.219 1.00 68.30 268 ALA B CA 1
ATOM 2856 C C . ALA B 1 179 ? 17.252 -11.924 22.144 1.00 74.20 268 ALA B C 1
ATOM 2857 O O . ALA B 1 179 ? 17.299 -10.709 21.941 1.00 74.20 268 ALA B O 1
ATOM 2859 N N . GLU B 1 180 ? 17.901 -12.537 23.151 1.00 72.14 269 GLU B N 1
ATOM 2860 C CA . GLU B 1 180 ? 18.781 -11.886 24.120 1.00 73.66 269 GLU B CA 1
ATOM 2861 C C . GLU B 1 180 ? 20.013 -12.768 24.338 1.00 78.01 269 GLU B C 1
ATOM 2862 O O . GLU B 1 180 ? 19.880 -13.909 24.790 1.00 77.51 269 GLU B O 1
ATOM 2868 N N . ASN B 1 181 ? 21.203 -12.248 23.971 1.00 75.65 270 ASN B N 1
ATOM 2869 C CA . ASN B 1 181 ? 22.522 -12.904 24.068 1.00 76.78 270 ASN B CA 1
ATOM 2870 C C . ASN B 1 181 ? 22.578 -14.217 23.245 1.00 78.93 270 ASN B C 1
ATOM 2871 O O . ASN B 1 181 ? 23.170 -15.207 23.688 1.00 79.23 270 ASN B O 1
ATOM 2876 N N . GLY B 1 182 ? 21.964 -14.199 22.057 1.00 73.47 271 GLY B N 1
ATOM 2877 C CA . GLY B 1 182 ? 21.904 -15.350 21.157 1.00 72.51 271 GLY B CA 1
ATOM 2878 C C . GLY B 1 182 ? 20.987 -16.461 21.637 1.00 74.10 271 GLY B C 1
ATOM 2879 O O . GLY B 1 182 ? 21.035 -17.578 21.114 1.00 74.24 271 GLY B O 1
ATOM 2880 N N . ASN B 1 183 ? 20.142 -16.162 22.640 1.00 67.83 272 ASN B N 1
ATOM 2881 C CA . ASN B 1 183 ? 19.197 -17.102 23.231 1.00 65.75 272 ASN B CA 1
ATOM 2882 C C . ASN B 1 183 ? 17.768 -16.609 23.027 1.00 66.54 272 ASN B C 1
ATOM 2883 O O . ASN B 1 183 ? 17.562 -15.414 22.810 1.00 66.62 272 ASN B O 1
ATOM 2888 N N . LEU B 1 184 ? 16.780 -17.518 23.113 1.00 60.07 273 LEU B N 1
ATOM 2889 C CA . LEU B 1 184 ? 15.375 -17.144 22.974 1.00 57.83 273 LEU B CA 1
ATOM 2890 C C . LEU B 1 184 ? 14.561 -17.646 24.158 1.00 61.35 273 LEU B C 1
ATOM 2891 O O . LEU B 1 184 ? 14.545 -18.845 24.449 1.00 61.11 273 LEU B O 1
ATOM 2896 N N . GLY B 1 185 ? 13.894 -16.703 24.817 1.00 57.33 274 GLY B N 1
ATOM 2897 C CA . GLY B 1 185 ? 13.021 -16.953 25.952 1.00 56.60 274 GLY B CA 1
ATOM 2898 C C . GLY B 1 185 ? 11.593 -17.162 25.502 1.00 59.16 274 GLY B C 1
ATOM 2899 O O . GLY B 1 185 ? 10.963 -16.245 24.964 1.00 59.13 274 GLY B O 1
ATOM 2900 N N . ILE B 1 186 ? 11.089 -18.384 25.691 1.00 54.06 275 ILE B N 1
ATOM 2901 C CA . ILE B 1 186 ? 9.726 -18.756 25.341 1.00 52.63 275 ILE B CA 1
ATOM 2902 C C . ILE B 1 186 ? 8.977 -18.983 26.647 1.00 56.85 275 ILE B C 1
ATOM 2903 O O . ILE B 1 186 ? 9.284 -19.937 27.362 1.00 57.26 275 ILE B O 1
ATOM 2908 N N . ASN B 1 187 ? 8.017 -18.108 26.973 1.00 53.28 276 ASN B N 1
ATOM 2909 C CA . ASN B 1 187 ? 7.225 -18.293 28.183 1.00 54.27 276 ASN B CA 1
ATOM 2910 C C . ASN B 1 187 ? 6.153 -19.316 27.845 1.00 58.83 276 ASN B C 1
ATOM 2911 O O . ASN B 1 187 ? 5.433 -19.146 26.850 1.00 58.73 276 ASN B O 1
ATOM 2916 N N . VAL B 1 188 ? 6.080 -20.405 28.629 1.00 55.02 277 VAL B N 1
ATOM 2917 C CA . VAL B 1 188 ? 5.089 -21.453 28.389 1.00 54.37 277 VAL B CA 1
ATOM 2918 C C . VAL B 1 188 ? 4.121 -21.515 29.566 1.00 59.24 277 VAL B C 1
ATOM 2919 O O . VAL B 1 188 ? 4.512 -21.843 30.687 1.00 59.68 277 VAL B O 1
ATOM 2923 N N . THR B 1 189 ? 2.856 -21.195 29.293 1.00 56.82 278 THR B N 1
ATOM 2924 C CA . THR B 1 189 ? 1.767 -21.247 30.261 1.00 58.31 278 THR B CA 1
ATOM 2925 C C . THR B 1 189 ? 0.835 -22.379 29.845 1.00 63.36 278 THR B C 1
ATOM 2926 O O . THR B 1 189 ? 0.316 -22.366 28.730 1.00 61.52 278 THR B O 1
ATOM 2930 N N . ILE B 1 190 ? 0.655 -23.370 30.725 1.00 62.93 279 ILE B N 1
ATOM 2931 C CA . ILE B 1 190 ? -0.246 -24.495 30.475 1.00 64.08 279 ILE B CA 1
ATOM 2932 C C . ILE B 1 190 ? -1.454 -24.351 31.402 1.00 72.48 279 ILE B C 1
ATOM 2933 O O . ILE B 1 190 ? -1.290 -24.131 32.604 1.00 73.06 279 ILE B O 1
ATOM 2938 N N . SER B 1 191 ? -2.661 -24.428 30.824 1.00 72.55 280 SER B N 1
ATOM 2939 C CA . SER B 1 191 ? -3.928 -24.311 31.549 1.00 76.18 280 SER B CA 1
ATOM 2940 C C . SER B 1 191 ? -4.812 -25.538 31.328 1.00 83.39 280 SER B C 1
ATOM 2941 O O . SER B 1 191 ? -4.735 -26.183 30.281 1.00 81.31 280 SER B O 1
ATOM 2944 N N . MET B 1 192 ? -5.642 -25.859 32.326 1.00 85.37 281 MET B N 1
ATOM 2945 C CA . MET B 1 192 ? -6.578 -26.979 32.276 1.00 88.03 281 MET B CA 1
ATOM 2946 C C . MET B 1 192 ? -7.962 -26.417 31.938 1.00 94.65 281 MET B C 1
ATOM 2947 O O . MET B 1 192 ? -8.511 -25.632 32.716 1.00 96.27 281 MET B O 1
ATOM 2952 N N . CYS B 1 193 ? -8.492 -26.762 30.752 1.00 91.65 282 CYS B N 1
ATOM 2953 C CA . CYS B 1 193 ? -9.801 -26.284 30.298 1.00 99.18 282 CYS B CA 1
ATOM 2954 C C . CYS B 1 193 ? -10.875 -27.392 30.394 1.00 115.24 282 CYS B C 1
ATOM 2955 O O . CYS B 1 193 ? -12.042 -27.131 30.029 1.00 119.65 282 CYS B O 1
ATOM 2959 N N . PRO C 2 2 ? -20.000 -7.849 20.514 1.00 81.97 462 PRO C N 1
ATOM 2960 C CA . PRO C 2 2 ? -20.691 -7.452 19.277 1.00 81.65 462 PRO C CA 1
ATOM 2961 C C . PRO C 2 2 ? -19.877 -6.415 18.486 1.00 84.10 462 PRO C C 1
ATOM 2962 O O . PRO C 2 2 ? -20.435 -5.458 17.939 1.00 83.39 462 PRO C O 1
ATOM 2966 N N . LYS C 2 3 ? -18.546 -6.631 18.416 1.00 79.86 463 LYS C N 1
ATOM 2967 C CA . LYS C 2 3 ? -17.553 -5.772 17.753 1.00 79.31 463 LYS C CA 1
ATOM 2968 C C . LYS C 2 3 ? -17.835 -5.565 16.246 1.00 82.49 463 LYS C C 1
ATOM 2969 O O . LYS C 2 3 ? -18.128 -6.539 15.540 1.00 82.29 463 LYS C O 1
ATOM 2975 N N . PRO C 2 4 ? -17.752 -4.300 15.746 1.00 78.02 464 PRO C N 1
ATOM 2976 C CA . PRO C 2 4 ? -18.030 -4.048 14.320 1.00 77.58 464 PRO C CA 1
ATOM 2977 C C . PRO C 2 4 ? -17.022 -4.710 13.378 1.00 81.29 464 PRO C C 1
ATOM 2978 O O . PRO C 2 4 ? -15.812 -4.663 13.608 1.00 80.67 464 PRO C O 1
ATOM 2982 N N . THR C 2 5 ? -17.550 -5.345 12.324 1.00 77.98 465 THR C N 1
ATOM 2983 C CA . THR C 2 5 ? -16.796 -6.067 11.303 1.00 77.69 465 THR C CA 1
ATOM 2984 C C . THR C 2 5 ? -16.879 -5.311 9.976 1.00 82.26 465 THR C C 1
ATOM 2985 O O . THR C 2 5 ? -17.944 -4.802 9.616 1.00 81.80 465 THR C O 1
ATOM 2989 N N . CYS C 2 6 ? -15.751 -5.246 9.255 1.00 79.55 466 CYS C N 1
ATOM 2990 C CA . CYS C 2 6 ? -15.659 -4.614 7.945 1.00 79.72 466 CYS C CA 1
ATOM 2991 C C . CYS C 2 6 ? -15.120 -5.626 6.938 1.00 85.10 466 CYS C C 1
ATOM 2992 O O . CYS C 2 6 ? -14.006 -6.132 7.111 1.00 84.56 466 CYS C O 1
ATOM 2995 N N . MET C 2 7 ? -15.925 -5.940 5.902 1.00 82.68 467 MET C N 1
ATOM 2996 C CA . MET C 2 7 ? -15.522 -6.837 4.817 1.00 82.84 467 MET C CA 1
ATOM 2997 C C . MET C 2 7 ? -14.649 -5.981 3.899 1.00 85.66 467 MET C C 1
ATOM 2998 O O . MET C 2 7 ? -15.162 -5.085 3.221 1.00 85.38 467 MET C O 1
ATOM 3003 N N . VAL C 2 8 ? -13.325 -6.177 3.966 1.00 81.31 468 VAL C N 1
ATOM 3004 C CA . VAL C 2 8 ? -12.386 -5.373 3.189 1.00 80.78 468 VAL C CA 1
ATOM 3005 C C . VAL C 2 8 ? -12.030 -6.119 1.898 1.00 84.75 468 VAL C C 1
ATOM 3006 O O . VAL C 2 8 ? -11.453 -7.210 1.953 1.00 84.35 468 VAL C O 1
ATOM 3010 N N . PRO C 2 9 ? -12.378 -5.549 0.723 1.00 81.14 469 PRO C N 1
ATOM 3011 C CA . PRO C 2 9 ? -12.018 -6.215 -0.533 1.00 80.91 469 PRO C CA 1
ATOM 3012 C C . PRO C 2 9 ? -10.563 -5.920 -0.915 1.00 84.91 469 PRO C C 1
ATOM 3013 O O . PRO C 2 9 ? -10.049 -4.866 -0.520 1.00 83.95 469 PRO C O 1
ATOM 3017 N N . PRO C 2 10 ? -9.876 -6.801 -1.685 1.00 82.32 470 PRO C N 1
ATOM 3018 C CA . PRO C 2 10 ? -8.488 -6.491 -2.086 1.00 82.71 470 PRO C CA 1
ATOM 3019 C C . PRO C 2 10 ? -8.410 -5.190 -2.894 1.00 88.80 470 PRO C C 1
ATOM 3020 O O . PRO C 2 10 ? -9.299 -4.909 -3.704 1.00 88.55 470 PRO C O 1
ATOM 3024 N N . MET C 2 11 ? -7.380 -4.373 -2.613 1.00 86.91 471 MET C N 1
ATOM 3025 C CA . MET C 2 11 ? -7.135 -3.066 -3.230 1.00 87.43 471 MET C CA 1
ATOM 3026 C C . MET C 2 11 ? -7.084 -3.147 -4.772 1.00 92.19 471 MET C C 1
ATOM 3027 O O . MET C 2 11 ? -6.475 -4.081 -5.303 1.00 91.61 471 MET C O 1
ATOM 3032 N N . PRO C 2 12 ? -7.740 -2.210 -5.506 1.00 89.52 472 PRO C N 1
ATOM 3033 C CA . PRO C 2 12 ? -7.698 -2.280 -6.977 1.00 93.86 472 PRO C CA 1
ATOM 3034 C C . PRO C 2 12 ? -6.391 -1.722 -7.550 1.00 128.72 472 PRO C C 1
ATOM 3035 O O . PRO C 2 12 ? -5.784 -0.814 -6.982 1.00 91.61 472 PRO C O 1
ATOM 3039 N N . LYS D 2 3 ? 9.803 -16.356 38.230 1.00 69.59 463 LYS D N 1
ATOM 3040 C CA . LYS D 2 3 ? 9.324 -17.196 37.131 1.00 68.91 463 LYS D CA 1
ATOM 3041 C C . LYS D 2 3 ? 10.356 -18.304 36.820 1.00 70.55 463 LYS D C 1
ATOM 3042 O O . LYS D 2 3 ? 11.496 -17.974 36.470 1.00 69.66 463 LYS D O 1
ATOM 3048 N N . PRO D 2 4 ? 9.996 -19.608 36.976 1.00 66.03 464 PRO D N 1
ATOM 3049 C CA . PRO D 2 4 ? 10.978 -20.686 36.731 1.00 65.63 464 PRO D CA 1
ATOM 3050 C C . PRO D 2 4 ? 11.493 -20.714 35.294 1.00 68.72 464 PRO D C 1
ATOM 3051 O O . PRO D 2 4 ? 10.716 -20.555 34.356 1.00 68.46 464 PRO D O 1
ATOM 3055 N N . THR D 2 5 ? 12.815 -20.880 35.138 1.00 64.19 465 THR D N 1
ATOM 3056 C CA . THR D 2 5 ? 13.509 -20.887 33.851 1.00 63.63 465 THR D CA 1
ATOM 3057 C C . THR D 2 5 ? 14.390 -22.137 33.740 1.00 68.69 465 THR D C 1
ATOM 3058 O O . THR D 2 5 ? 14.939 -22.602 34.740 1.00 68.35 465 THR D O 1
ATOM 3062 N N . CYS D 2 6 ? 14.508 -22.681 32.519 1.00 66.57 466 CYS D N 1
ATOM 3063 C CA . CYS D 2 6 ? 15.327 -23.848 32.201 1.00 66.81 466 CYS D CA 1
ATOM 3064 C C . CYS D 2 6 ? 16.124 -23.565 30.929 1.00 71.73 466 CYS D C 1
ATOM 3065 O O . CYS D 2 6 ? 15.530 -23.364 29.865 1.00 71.24 466 CYS D O 1
ATOM 3068 N N . MET D 2 7 ? 17.469 -23.525 31.049 1.00 69.34 467 MET D N 1
ATOM 3069 C CA . MET D 2 7 ? 18.380 -23.305 29.924 1.00 69.40 467 MET D CA 1
ATOM 3070 C C . MET D 2 7 ? 18.457 -24.595 29.140 1.00 71.77 467 MET D C 1
ATOM 3071 O O . MET D 2 7 ? 18.933 -25.607 29.660 1.00 71.20 467 MET D O 1
ATOM 3076 N N . VAL D 2 8 ? 17.942 -24.576 27.907 1.00 67.88 468 VAL D N 1
ATOM 3077 C CA . VAL D 2 8 ? 17.908 -25.763 27.059 1.00 67.75 468 VAL D CA 1
ATOM 3078 C C . VAL D 2 8 ? 19.005 -25.663 25.992 1.00 72.99 468 VAL D C 1
ATOM 3079 O O . VAL D 2 8 ? 19.024 -24.707 25.209 1.00 71.99 468 VAL D O 1
ATOM 3083 N N . PRO D 2 9 ? 19.932 -26.646 25.959 1.00 71.48 469 PRO D N 1
ATOM 3084 C CA . PRO D 2 9 ? 21.001 -26.602 24.950 1.00 72.03 469 PRO D CA 1
ATOM 3085 C C . PRO D 2 9 ? 20.554 -27.137 23.581 1.00 77.62 469 PRO D C 1
ATOM 3086 O O . PRO D 2 9 ? 19.706 -28.032 23.525 1.00 76.38 469 PRO D O 1
ATOM 3090 N N . PRO D 2 10 ? 21.128 -26.621 22.464 1.00 76.75 470 PRO D N 1
ATOM 3091 C CA . PRO D 2 10 ? 20.734 -27.129 21.137 1.00 77.76 470 PRO D CA 1
ATOM 3092 C C . PRO D 2 10 ? 21.168 -28.584 20.907 1.00 85.42 470 PRO D C 1
ATOM 3093 O O . PRO D 2 10 ? 22.349 -28.917 21.053 1.00 85.39 470 PRO D O 1
ATOM 3097 N N . MET D 2 11 ? 20.188 -29.453 20.583 1.00 84.35 471 MET D N 1
ATOM 3098 C CA . MET D 2 11 ? 20.371 -30.889 20.333 1.00 85.34 471 MET D CA 1
ATOM 3099 C C . MET D 2 11 ? 21.255 -31.162 19.100 1.00 91.58 471 MET D C 1
ATOM 3100 O O . MET D 2 11 ? 21.076 -30.500 18.069 1.00 91.38 471 MET D O 1
ATOM 3105 N N . PRO D 2 12 ? 22.182 -32.154 19.166 1.00 89.36 472 PRO D N 1
ATOM 3106 C CA . PRO D 2 12 ? 23.027 -32.446 17.995 1.00 93.44 472 PRO D CA 1
ATOM 3107 C C . PRO D 2 12 ? 22.394 -33.490 17.075 1.00 132.12 472 PRO D C 1
ATOM 3108 O O . PRO D 2 12 ? 22.216 -33.248 15.882 1.00 99.40 472 PRO D O 1
#

Solvent-accessible surface area: 19987 Å² total; per-residue (Å²): 136,122,58,112,104,80,84,8,84,44,44,115,70,30,7,174,87,75,42,24,137,110,85,49,72,105,43,30,97,101,2,106,93,78,58,10,57,17,11,16,28,112,110,47,156,65,118,20,67,43,130,40,0,45,55,12,2,131,124,127,23,84,87,18,75,59,35,127,27,94,50,0,21,4,39,0,23,67,2,87,72,128,35,61,27,38,0,9,0,8,0,17,14,62,80,56,53,0,0,1,2,0,30,5,63,122,81,94,58,26,2,12,3,4,0,3,0,16,1,36,54,68,65,4,120,76,4,28,4,87,4,20,0,80,28,149,116,65,80,4,9,1,40,11,47,2,67,0,9,14,74,20,17,78,97,2,12,159,71,8,12,2,0,11,4,17,53,39,4,0,87,42,15,30,140,146,30,30,0,23,2,16,0,28,1,51,120,124,141,118,99,81,85,8,136,41,54,119,60,37,7,161,109,67,21,55,130,117,44,52,70,99,60,22,58,110,6,94,101,52,48,11,69,21,14,14,18,58,91,100,36,175,72,117,18,68,39,131,42,0,32,75,16,2,113,69,134,32,170,96,20,75,54,33,129,22,93,50,0,20,2,31,0,20,77,0,86,79,109,28,92,4,28,0,9,0,1,0,12,10,68,82,47,51,0,0,1,3,0,34,2,31,70,164,135,103,60,118,40,46,1,8,1,4,0,5,0,15,1,27,48,64,62,4,84,71,1,32,5,84,3,28,0,76,28,76,100,52,95,8,8,2,44,10,19,2,48,3,10,15,73,19,21,76,70,5,12,140,79,5,11,1,0,9,2,27,42,48,8,0,92,38,13,26,135,144,32,26,0,26,0,30,0,28,2,52,108,119,190,97,52,75,17,143,4,90,31,50,156,151,58,75,16,138,4,89,32,66,174